Protein AF-0000000082404994 (afdb_homodimer)

Organism: Rhodococcus erythropolis (NCBI:txid1833)

InterPro domains:
  IPR000160 GGDEF domain [PF00990] (214-370)
  IPR000160 GGDEF domain [PS50887] (243-377)
  IPR000160 GGDEF domain [SM00267] (203-375)
  IPR000160 GGDEF domain [TIGR00254] (212-374)
  IPR000160 GGDEF domain [cd01949] (215-373)
  IPR029787 Nucleotide cyclase [SSF55073] (218-373)
  IPR043128 Reverse transcriptase/Diguanylate cyclase domain [G3DSA:3.30.70.270] (210-376)
  IPR050469 Diguanylate cyclase Dgc-like, bacteria [PTHR45138] (212-373)

Sequence (754 aa):
MDSMPSTVIASEGHSSWQTLHEWFNEPHDYEWIKHQRSGRAIIPIFRTLLGMMTIIFGLSAFYKLIGPDTPPTTPGKALSIFMICTCVGIAACWFTQPFPGRRGLLAFGIFADLGIAAAVLLVPDRSSGTFGCIVFAVTGTFATLFVSAKWLVAHVVWSTTITTTVFVLAYLEGDVDITTLLARGTVLFGAVTLVPIFAHLTWRTLYRDAQYSDRDPLTGLFNRRGLEGAVGDLFESTRDDSSSLAFVVVDIDKFKTVNDLHGHAEGDHVIRRTANRLSTHLGEHGIIARTGGEEYLAVIAGDPESTILLIEGINAALSDCSDAIPTTVSVGAVMMTAESKAWSGGASAILAATNVADSMMYQAKAAGGNTIRSAQIMDSMPSTVIASEGHSSWQTLHEWFNEPHDYEWIKHQRSGRAIIPIFRTLLGMMTIIFGLSAFYKLIGPDTPPTTPGKALSIFMICTCVGIAACWFTQPFPGRRGLLAFGIFADLGIAAAVLLVPDRSSGTFGCIVFAVTGTFATLFVSAKWLVAHVVWSTTITTTVFVLAYLEGDVDITTLLARGTVLFGAVTLVPIFAHLTWRTLYRDAQYSDRDPLTGLFNRRGLEGAVGDLFESTRDDSSSLAFVVVDIDKFKTVNDLHGHAEGDHVIRRTANRLSTHLGEHGIIARTGGEEYLAVIAGDPESTILLIEGINAALSDCSDAIPTTVSVGAVMMTAESKAWSGGASAILAATNVADSMMYQAKAAGGNTIRSAQI

Secondary structure (DSSP, 8-state):
---------------HHHHHHHHHHPPP-THHHHHSTHHHHHHHHHHHHHHHHHHHHHHHHHHHHTSTT--SSHHHHHHHHHHHHHHHHHHHHHHHSPPP-HHHHHHHHHHHHHHHHHHHHT-S-HHHHHHHTTHHHHHHHHHHHHS-HHHHHHHHHHHHHHHHHHHHHHHHHT-S-HHHHHHHHHHHHIIIIIHHHHHHHHHHHHHHHHHT-SB-TTT-SB-HHHHHHHHHHHHHHS-STT-EEEEEEEEETTHHHHHHHH-HHHHHHHHHHHHHHHHHHHGGGEEEEE-SSSEEEEEEEE-HHHHHHHHHTHHHHH--TTSSS---EEEEEEEEETT-GGGGGTHHHHHHHHHHHHHHHHHHHHTTSS-EEEEE-/---------------HHHHHHHHHHPPP-THHHHHSHHHHHHHHHHHHHHHHHHHHHHHHHHHHHTSTT--SSHHHHHHHHHHHHHHHHHHHHHHHSPPP-HHHHHHHHHHHHHHHHHHHHT-S-HHHHHHHTTHHHHHHHHHHHHS-HHHHHHHHHHHHHHHHHHHHHHHHHT-S-HHHHHHHHHHHHIIIIIHHHHHHHHHHHHHHHHHT-SB-TTT-SB-HHHHHHHHHHHHHHS-STT-EEEEEEEEETTHHHHHHHH-HHHHHHHHHHHHHHHHHHHGGGEEEEE-SSSEEEEEEEE-HHHHHHHHHTHHHHH--TTSSS---EEEEEEEEETT-GGGGGTHHHHHHHHHHHHHHHHHHHHTTSS-EEEEE-

Solvent-accessible surface area (backbone atoms only — not comparable to full-atom values): 38597 Å² total; per-residue (Å²): 133,82,75,74,77,77,75,71,79,69,75,74,66,77,41,75,62,54,51,50,53,48,48,49,68,41,76,57,68,65,56,56,53,68,69,34,78,53,23,67,66,46,44,62,53,49,30,50,51,53,22,50,51,31,44,35,53,22,50,26,51,48,29,31,56,78,28,93,47,28,38,88,46,68,67,50,41,51,50,51,52,50,48,32,52,49,25,53,54,51,27,51,41,40,74,73,44,76,84,68,58,73,68,50,51,50,50,49,51,52,51,51,54,52,49,50,50,51,56,31,69,45,27,72,50,39,64,59,22,57,57,49,49,53,53,44,34,49,51,28,52,50,31,42,74,72,46,30,45,60,58,33,50,50,48,34,51,51,50,49,50,53,46,51,51,43,50,51,49,19,51,74,70,63,71,46,56,68,38,55,48,50,21,52,45,42,46,47,47,40,41,40,43,50,43,33,54,52,51,34,52,50,49,52,52,49,39,50,43,30,56,58,48,41,43,30,84,83,64,64,33,23,13,52,68,29,37,60,62,48,46,54,57,52,58,66,70,46,72,40,89,70,27,23,40,33,31,36,27,40,33,52,48,67,46,68,55,47,26,70,73,64,30,62,69,53,36,49,51,52,50,35,50,46,49,52,36,46,39,72,73,44,40,92,40,41,49,56,16,42,63,46,93,59,29,33,41,31,43,35,52,37,44,59,70,61,47,49,52,53,59,72,40,43,57,66,62,57,35,47,83,84,43,96,72,62,48,44,35,13,25,3,27,23,38,35,41,58,82,23,74,48,66,75,49,52,69,60,26,51,54,51,42,47,50,50,5,45,50,27,17,51,51,14,47,72,70,72,32,63,35,76,27,76,49,76,81,136,83,75,72,79,79,75,70,80,67,75,75,64,78,41,73,61,53,50,48,54,48,48,51,68,41,78,58,68,67,56,53,52,69,72,34,79,53,24,68,67,45,43,61,53,50,30,51,51,54,21,50,51,30,45,35,53,21,50,26,52,49,29,31,56,78,28,93,46,28,38,88,46,67,68,49,41,50,51,50,52,49,48,32,54,49,25,51,54,51,27,51,40,39,74,72,44,79,84,68,56,72,68,50,50,51,51,50,51,50,51,50,54,52,48,50,50,52,58,31,69,46,28,72,49,39,64,58,20,56,56,49,49,52,53,44,34,50,52,28,52,50,32,44,74,73,45,31,46,59,58,33,49,51,48,33,52,50,50,50,51,52,45,50,51,44,50,51,49,19,50,74,72,63,70,44,56,67,40,55,48,50,20,51,44,43,45,47,46,39,41,39,43,49,43,34,54,51,50,32,52,49,49,51,51,50,41,50,42,29,56,58,47,41,43,30,85,84,64,65,33,23,14,55,67,30,38,60,62,49,46,56,56,51,56,66,70,46,73,39,88,68,27,21,40,34,31,35,28,39,33,50,46,67,46,67,56,46,27,72,74,63,29,63,69,52,37,49,50,51,50,35,50,45,50,51,36,48,40,71,74,45,41,91,40,42,48,56,17,44,64,47,93,60,30,34,41,32,42,34,54,37,44,60,69,60,46,48,50,54,59,70,41,44,57,64,62,56,36,49,84,84,42,96,73,62,49,44,35,14,26,2,28,23,38,33,42,58,84,23,74,48,66,74,49,52,70,60,26,51,54,50,42,48,50,50,5,45,49,26,18,52,51,15,46,72,71,70,33,64,35,76,27,75,49,77,80

pLDDT: mean 84.13, std 16.38, range [23.11, 98.0]

Nearest PDB structures (foldseek):
  6et7-assembly1_B  TM=7.352E-01  e=2.083E-10  Idiomarina sp. A28L
  5llw-assembly1_B  TM=6.726E-01  e=2.310E-10  Idiomarina sp. A28L
  5m3c-assembly1_A  TM=8.563E-01  e=4.490E-08  Pseudomonas aeruginosa
  6zxm-assembly3_E  TM=7.369E-01  e=7.752E-09  Leptospira biflexa serovar Patoc strain 'Patoc 1 (Paris)'
  4yme-assembly1_A  TM=8.279E-01  e=1.198E-07  Caulobacter vibrioides CB15

Radius of gyration: 31.15 Å; Cα contacts (8 Å, |Δi|>4): 1154; chains: 2; bounding box: 80×88×68 Å

Structure (mmCIF, N/CA/C/O backbone):
data_AF-0000000082404994-model_v1
#
loop_
_entity.id
_entity.type
_entity.pdbx_description
1 polymer 'GGDEF domain-containing protein'
#
loop_
_atom_site.group_PDB
_atom_site.id
_atom_site.type_symbol
_atom_site.label_atom_id
_atom_site.label_alt_id
_atom_site.label_comp_id
_atom_site.label_asym_id
_atom_site.label_entity_id
_atom_site.label_seq_id
_atom_site.pdbx_PDB_ins_code
_atom_site.Cartn_x
_atom_site.Cartn_y
_atom_site.Cartn_z
_atom_site.occupancy
_atom_site.B_iso_or_equiv
_atom_site.auth_seq_id
_atom_site.auth_comp_id
_atom_site.auth_asym_id
_atom_site.auth_atom_id
_atom_site.pdbx_PDB_model_num
ATOM 1 N N . MET A 1 1 ? 39.562 11.805 36.938 1 23.62 1 MET A N 1
ATOM 2 C CA . MET A 1 1 ? 39.625 11.742 35.469 1 23.62 1 MET A CA 1
ATOM 3 C C . MET A 1 1 ? 38.5 10.852 34.906 1 23.62 1 MET A C 1
ATOM 5 O O . MET A 1 1 ? 38.656 10.25 33.844 1 23.62 1 MET A O 1
ATOM 9 N N . ASP A 1 2 ? 37.406 10.695 35.531 1 25.44 2 ASP A N 1
ATOM 10 C CA . ASP A 1 2 ? 36.406 9.664 35.375 1 25.44 2 ASP A CA 1
ATOM 11 C C . ASP A 1 2 ? 35.531 9.945 34.156 1 25.44 2 ASP A C 1
ATOM 13 O O . ASP A 1 2 ? 34.875 10.992 34.062 1 25.44 2 ASP A O 1
ATOM 17 N N . SER A 1 3 ? 36.031 9.516 32.969 1 25.34 3 SER A N 1
ATOM 18 C CA . SER A 1 3 ? 35.438 9.617 31.625 1 25.34 3 SER A CA 1
ATOM 19 C C . SER A 1 3 ? 34.031 9.047 31.594 1 25.34 3 SER A C 1
ATOM 21 O O . SER A 1 3 ? 33.812 7.867 31.875 1 25.34 3 SER A O 1
ATOM 23 N N . MET A 1 4 ? 33.062 9.875 31.969 1 26.86 4 MET A N 1
ATOM 24 C CA . MET A 1 4 ? 31.672 9.43 31.906 1 26.86 4 MET A CA 1
ATOM 25 C C . MET A 1 4 ? 31.328 8.93 30.5 1 26.86 4 MET A C 1
ATOM 27 O O . MET A 1 4 ? 31.594 9.609 29.516 1 26.86 4 MET A O 1
ATOM 31 N N . PRO A 1 5 ? 31.188 7.605 30.281 1 26.34 5 PRO A N 1
ATOM 32 C CA . PRO A 1 5 ? 30.953 7 28.969 1 26.34 5 PRO A CA 1
ATOM 33 C C . PRO A 1 5 ? 29.734 7.578 28.266 1 26.34 5 PRO A C 1
ATOM 35 O O . PRO A 1 5 ? 28.797 8.039 28.922 1 26.34 5 PRO A O 1
ATOM 38 N N . SER A 1 6 ? 29.938 8.297 27.141 1 24.31 6 SER A N 1
ATOM 39 C CA . SER A 1 6 ? 29 8.812 26.141 1 24.31 6 SER A CA 1
ATOM 40 C C . SER A 1 6 ? 27.969 7.75 25.75 1 24.31 6 SER A C 1
ATOM 42 O O . SER A 1 6 ? 28.328 6.727 25.172 1 24.31 6 SER A O 1
ATOM 44 N N . THR A 1 7 ? 27.016 7.52 26.641 1 24.86 7 THR A N 1
ATOM 45 C CA . THR A 1 7 ? 25.969 6.59 26.219 1 24.86 7 THR A CA 1
ATOM 46 C C . THR A 1 7 ? 25.391 7.004 24.859 1 24.86 7 THR A C 1
ATOM 48 O O . THR A 1 7 ? 24.75 8.055 24.75 1 24.86 7 THR A O 1
ATOM 51 N N . VAL A 1 8 ? 26.062 6.719 23.812 1 25.73 8 VAL A N 1
ATOM 52 C CA . VAL A 1 8 ? 25.547 6.781 22.453 1 25.73 8 VAL A CA 1
ATOM 53 C C . VAL A 1 8 ? 24.109 6.293 22.422 1 25.73 8 VAL A C 1
ATOM 55 O O . VAL A 1 8 ? 23.812 5.176 22.844 1 25.73 8 VAL A O 1
ATOM 58 N N . ILE A 1 9 ? 23.156 7.121 22.594 1 26.73 9 ILE A N 1
ATOM 59 C CA . ILE A 1 9 ? 21.766 6.797 22.297 1 26.73 9 ILE A CA 1
ATOM 60 C C . ILE A 1 9 ? 21.672 6.086 20.953 1 26.73 9 ILE A C 1
ATOM 62 O O . ILE A 1 9 ? 21.891 6.703 19.906 1 26.73 9 ILE A O 1
ATOM 66 N N . ALA A 1 10 ? 22.094 4.84 20.859 1 27.14 10 ALA A N 1
ATOM 67 C CA . ALA A 1 10 ? 21.891 3.93 19.734 1 27.14 10 ALA A CA 1
ATOM 68 C C . ALA A 1 10 ? 20.484 4.062 19.172 1 27.14 10 ALA A C 1
ATOM 70 O O . ALA A 1 10 ? 19.5 3.947 19.906 1 27.14 10 ALA A O 1
ATOM 71 N N . SER A 1 11 ? 20.234 4.906 18.266 1 31.52 11 SER A N 1
ATOM 72 C CA . SER A 1 11 ? 19.062 4.895 17.391 1 31.52 11 SER A CA 1
ATOM 73 C C . SER A 1 11 ? 18.531 3.479 17.188 1 31.52 11 SER A C 1
ATOM 75 O O . SER A 1 11 ? 19.25 2.596 16.734 1 31.52 11 SER A O 1
ATOM 77 N N . GLU A 1 12 ? 17.875 2.932 18.094 1 34.25 12 GLU A N 1
ATOM 78 C CA . GLU A 1 12 ? 17.312 1.582 18.078 1 34.25 12 GLU A CA 1
ATOM 79 C C . GLU A 1 12 ? 16.797 1.21 16.703 1 34.25 12 GLU A C 1
ATOM 81 O O . GLU A 1 12 ? 15.844 1.817 16.203 1 34.25 12 GLU A O 1
ATOM 86 N N . GLY A 1 13 ? 17.594 0.995 15.734 1 38.06 13 GLY A N 1
ATOM 87 C CA . GLY A 1 13 ? 17.328 0.276 14.492 1 38.06 13 GLY A CA 1
ATOM 88 C C . GLY A 1 13 ? 16.172 -0.695 14.594 1 38.06 13 GLY A C 1
ATOM 89 O O . GLY A 1 13 ? 16.172 -1.587 15.445 1 38.06 13 GLY A O 1
ATOM 90 N N . HIS A 1 14 ? 15.031 -0.234 14.492 1 45.53 14 HIS A N 1
ATOM 91 C CA . HIS A 1 14 ? 13.883 -1.133 14.438 1 45.53 14 HIS A CA 1
ATOM 92 C C . HIS A 1 14 ? 14.242 -2.451 13.766 1 45.53 14 HIS A C 1
ATOM 94 O O . HIS A 1 14 ? 14.602 -2.471 12.586 1 45.53 14 HIS A O 1
ATOM 100 N N . SER A 1 15 ? 14.758 -3.277 14.484 1 51.72 15 SER A N 1
ATOM 101 C CA . SER A 1 15 ? 15.219 -4.609 14.109 1 51.72 15 SER A CA 1
ATOM 102 C C . SER A 1 15 ? 14.188 -5.328 13.242 1 51.72 15 SER A C 1
ATOM 104 O O . SER A 1 15 ? 12.992 -5.023 13.305 1 51.72 15 SER A O 1
ATOM 106 N N . SER A 1 16 ? 14.703 -5.965 12.219 1 58.56 16 SER A N 1
ATOM 107 C CA . SER A 1 16 ? 13.906 -6.855 11.383 1 58.56 16 SER A CA 1
ATOM 108 C C . SER A 1 16 ? 12.898 -7.641 12.211 1 58.56 16 SER A C 1
ATOM 110 O O . SER A 1 16 ? 11.75 -7.82 11.797 1 58.56 16 SER A O 1
ATOM 112 N N . TRP A 1 17 ? 13.328 -7.949 13.43 1 58.56 17 TRP A N 1
ATOM 113 C CA . TRP A 1 17 ? 12.453 -8.727 14.289 1 58.56 17 TRP A CA 1
ATOM 114 C C . TRP A 1 17 ? 11.297 -7.875 14.797 1 58.56 17 TRP A C 1
ATOM 116 O O . TRP A 1 17 ? 10.164 -8.352 14.906 1 58.56 17 TRP A O 1
ATOM 126 N N . GLN A 1 18 ? 11.57 -6.742 15.094 1 60.62 18 GLN A N 1
ATOM 127 C CA . GLN A 1 18 ? 10.516 -5.859 15.57 1 60.62 18 GLN A CA 1
ATOM 128 C C . GLN A 1 18 ? 9.484 -5.598 14.477 1 60.62 18 GLN A C 1
ATOM 130 O O . GLN A 1 18 ? 8.281 -5.586 14.742 1 60.62 18 GLN A O 1
ATOM 135 N N . THR A 1 19 ? 10 -5.547 13.398 1 64.31 19 THR A N 1
ATOM 136 C CA . THR A 1 19 ? 9.102 -5.332 12.266 1 64.31 19 THR A CA 1
ATOM 137 C C . THR A 1 19 ? 8.203 -6.547 12.055 1 64.31 19 THR A C 1
ATOM 139 O O . THR A 1 19 ? 7.004 -6.402 11.805 1 64.31 19 THR A O 1
ATOM 142 N N . LEU A 1 20 ? 8.805 -7.695 12.242 1 68.12 20 LEU A N 1
ATOM 143 C CA . LEU A 1 20 ? 8.039 -8.922 12.062 1 68.12 20 LEU A CA 1
ATOM 144 C C . LEU A 1 20 ? 7.004 -9.086 13.164 1 68.12 20 LEU A C 1
ATOM 146 O O . LEU A 1 20 ? 5.879 -9.523 12.906 1 68.12 20 LEU A O 1
ATOM 150 N N . HIS A 1 21 ? 7.43 -8.82 14.305 1 67.5 21 HIS A N 1
ATOM 151 C CA . HIS A 1 21 ? 6.512 -8.922 15.438 1 67.5 21 HIS A CA 1
ATOM 152 C C . HIS A 1 21 ? 5.355 -7.938 15.297 1 67.5 21 HIS A C 1
ATOM 154 O O . HIS A 1 21 ? 4.203 -8.281 15.562 1 67.5 21 HIS A O 1
ATOM 160 N N . GLU A 1 22 ? 5.699 -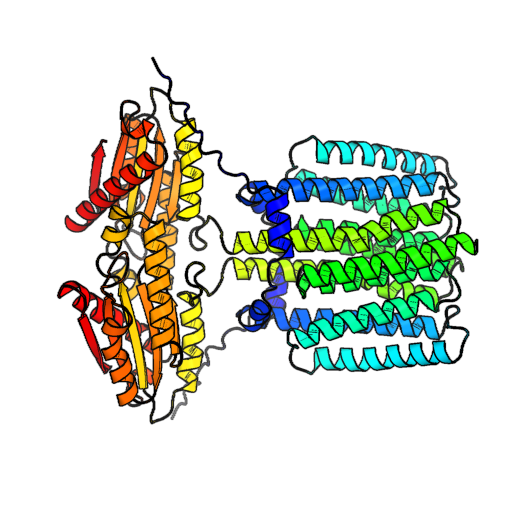6.789 14.891 1 67.88 22 GLU A N 1
ATOM 161 C CA . GLU A 1 22 ? 4.668 -5.773 14.688 1 67.88 22 GLU A CA 1
ATOM 162 C C . GLU A 1 22 ? 3.725 -6.172 13.555 1 67.88 22 GLU A C 1
ATOM 164 O O . GLU A 1 22 ? 2.51 -5.992 13.664 1 67.88 22 GLU A O 1
ATOM 169 N N . TRP A 1 23 ? 4.398 -6.668 12.594 1 67.31 23 TRP A N 1
ATOM 170 C CA . TRP A 1 23 ? 3.602 -7.125 11.461 1 67.31 23 TRP A CA 1
ATOM 171 C C . TRP A 1 23 ? 2.627 -8.219 11.883 1 67.31 23 TRP A C 1
ATOM 173 O O . TRP A 1 23 ? 1.444 -8.172 11.539 1 67.31 23 TRP A O 1
ATOM 183 N N . PHE A 1 24 ? 3.066 -9.125 12.641 1 67.19 24 PHE A N 1
ATOM 184 C CA . PHE A 1 24 ? 2.262 -10.281 13.023 1 67.19 24 PHE A CA 1
ATOM 185 C C . PHE A 1 24 ? 1.124 -9.867 13.945 1 67.19 24 PHE A C 1
ATOM 187 O O . PHE A 1 24 ? 0.035 -10.438 13.898 1 67.19 24 PHE A O 1
ATOM 194 N N . ASN A 1 25 ? 1.278 -8.82 14.711 1 63.56 25 ASN A N 1
ATOM 195 C CA . ASN A 1 25 ? 0.3 -8.469 15.734 1 63.56 25 ASN A CA 1
ATOM 196 C C . ASN A 1 25 ? -0.576 -7.297 15.297 1 63.56 25 ASN A C 1
ATOM 198 O O . ASN A 1 25 ? -1.503 -6.914 16.016 1 63.56 25 ASN A O 1
ATOM 202 N N . GLU A 1 26 ? -0.308 -6.789 14.164 1 60.09 26 GLU A N 1
ATOM 203 C CA . GLU A 1 26 ? -1.085 -5.637 13.711 1 60.09 26 GLU A CA 1
ATOM 204 C C . GLU A 1 26 ? -2.473 -6.059 13.242 1 60.09 26 GLU A C 1
ATOM 206 O O . GLU A 1 26 ? -2.607 -6.984 12.438 1 60.09 26 GLU A O 1
ATOM 211 N N . PRO A 1 27 ? -3.492 -5.449 13.914 1 51.56 27 PRO A N 1
ATOM 212 C CA . PRO A 1 27 ? -4.84 -5.742 13.422 1 51.56 27 PRO A CA 1
ATOM 213 C C . PRO A 1 27 ? -5.062 -5.25 11.992 1 51.56 27 PRO A C 1
ATOM 215 O O . PRO A 1 27 ? -4.453 -4.262 11.57 1 51.56 27 PRO A O 1
ATOM 218 N N . HIS A 1 28 ? -5.605 -6.031 11.195 1 53.44 28 HIS A N 1
ATOM 219 C CA . HIS A 1 28 ? -5.949 -5.598 9.844 1 53.44 28 HIS A CA 1
ATOM 220 C C . HIS A 1 28 ? -7.023 -4.516 9.867 1 53.44 28 HIS A C 1
ATOM 222 O O . HIS A 1 28 ? -8.039 -4.664 10.547 1 53.44 28 HIS A O 1
ATOM 228 N N . ASP A 1 29 ? -6.691 -3.398 9.383 1 52.25 29 ASP A N 1
ATOM 229 C CA . ASP A 1 29 ? -7.676 -2.32 9.328 1 52.25 29 ASP A CA 1
ATOM 230 C C . ASP A 1 29 ? -8.688 -2.559 8.211 1 52.25 29 ASP A C 1
ATOM 232 O O . ASP A 1 29 ? -8.492 -2.1 7.086 1 52.25 29 ASP A O 1
ATOM 236 N N . TYR A 1 30 ? -9.711 -3.377 8.586 1 49.34 30 TYR A N 1
ATOM 237 C CA . TYR A 1 30 ? -10.781 -3.664 7.633 1 49.34 30 TYR A CA 1
ATOM 238 C C . TYR A 1 30 ? -11.57 -2.402 7.305 1 49.34 30 TYR A C 1
ATOM 240 O O . TYR A 1 30 ? -12.219 -2.326 6.258 1 49.34 30 TYR A O 1
ATOM 248 N N . GLU A 1 31 ? -11.523 -1.515 8.297 1 51.66 31 GLU A N 1
ATOM 249 C CA . GLU A 1 31 ? -12.312 -0.297 8.141 1 51.66 31 GLU A CA 1
ATOM 250 C C . GLU A 1 31 ? -11.75 0.589 7.035 1 51.66 31 GLU A C 1
ATOM 252 O O . GLU A 1 31 ? -12.469 1.399 6.449 1 51.66 31 GLU A O 1
ATOM 257 N N . TRP A 1 32 ? -10.57 0.349 6.879 1 54.62 32 TRP A N 1
ATOM 258 C CA . TRP A 1 32 ? -9.977 1.149 5.812 1 54.62 32 TRP A CA 1
ATOM 259 C C . TRP A 1 32 ? -10.68 0.887 4.484 1 54.62 32 TRP A C 1
ATOM 261 O O . TRP A 1 32 ? -10.844 1.8 3.67 1 54.62 32 TRP A O 1
ATOM 271 N N . ILE A 1 33 ? -11.133 -0.254 4.336 1 53.25 33 ILE A N 1
ATOM 272 C CA . ILE A 1 33 ? -11.828 -0.608 3.102 1 53.25 33 ILE A CA 1
ATOM 273 C C . ILE A 1 33 ? -13.156 0.133 3.027 1 53.25 33 ILE A C 1
ATOM 275 O O . ILE A 1 33 ? -13.555 0.607 1.959 1 53.25 33 ILE A O 1
ATOM 279 N N . LYS A 1 34 ? -13.734 0.232 4.203 1 48.5 34 LYS A N 1
ATOM 280 C CA . LYS A 1 34 ? -15.086 0.784 4.23 1 48.5 34 LYS A CA 1
ATOM 281 C C . LYS A 1 34 ? -15.062 2.309 4.211 1 48.5 34 LYS A C 1
ATOM 283 O O . LYS A 1 34 ? -15.953 2.945 3.645 1 48.5 34 LYS A O 1
ATOM 288 N N . HIS A 1 35 ? -14.273 2.875 4.973 1 46.06 35 HIS A N 1
ATOM 289 C CA . HIS A 1 35 ? -14.422 4.293 5.273 1 46.06 35 HIS A CA 1
ATOM 290 C C . HIS A 1 35 ? -13.68 5.152 4.262 1 46.06 35 HIS A C 1
ATOM 292 O O . HIS A 1 35 ? -13.891 6.367 4.195 1 46.06 35 HIS A O 1
ATOM 298 N N . GLN A 1 36 ? -12.773 4.559 3.586 1 48.78 36 GLN A N 1
ATOM 299 C CA . GLN A 1 36 ? -12 5.508 2.799 1 48.78 36 GLN A CA 1
ATOM 300 C C . GLN A 1 36 ? -12.711 5.855 1.494 1 48.78 36 GLN A C 1
ATOM 302 O O . GLN A 1 36 ? -13.461 5.043 0.955 1 48.78 36 GLN A O 1
ATOM 307 N N . ARG A 1 37 ? -12.797 7.121 1.169 1 45.62 37 ARG A N 1
ATOM 308 C CA . ARG A 1 37 ? -13.289 7.582 -0.125 1 45.62 37 ARG A CA 1
ATOM 309 C C . ARG A 1 37 ? -12.938 6.594 -1.229 1 45.62 37 ARG A C 1
ATOM 311 O O . ARG A 1 37 ? -13.711 6.402 -2.168 1 45.62 37 ARG A O 1
ATOM 318 N N . SER A 1 38 ? -11.828 5.969 -1.03 1 49.34 38 SER A N 1
ATOM 319 C CA . SER A 1 38 ? -11.297 4.961 -1.944 1 49.34 38 SER A CA 1
ATOM 320 C C . SER A 1 38 ? -12.133 3.686 -1.904 1 49.34 38 SER A C 1
ATOM 322 O O . SER A 1 38 ? -12.023 2.84 -2.793 1 49.34 38 SER A O 1
ATOM 324 N N . GLY A 1 39 ? -12.812 3.666 -0.792 1 54.19 39 GLY A N 1
ATOM 325 C CA . GLY A 1 39 ? -13.734 2.545 -0.779 1 54.19 39 GLY A CA 1
ATOM 326 C C . GLY A 1 39 ? -14.664 2.52 -1.982 1 54.19 39 GLY A C 1
ATOM 327 O O . GLY A 1 39 ? -14.945 1.452 -2.531 1 54.19 39 GLY A O 1
ATOM 328 N N . ARG A 1 40 ? -14.883 3.801 -2.393 1 58.34 40 ARG A N 1
ATOM 329 C CA . ARG A 1 40 ? -15.781 3.873 -3.539 1 58.34 40 ARG A CA 1
ATOM 330 C C . ARG A 1 40 ? -15.086 3.41 -4.812 1 58.34 40 ARG A C 1
ATOM 332 O O . ARG A 1 40 ? -15.719 2.799 -5.684 1 58.34 40 ARG A O 1
ATOM 339 N N . ALA A 1 41 ? -13.797 3.785 -4.852 1 62.88 41 ALA A N 1
ATOM 340 C CA . ALA A 1 41 ? -13.133 3.439 -6.102 1 62.88 41 ALA A CA 1
ATOM 341 C C . ALA A 1 41 ? -12.578 2.016 -6.055 1 62.88 41 ALA A C 1
ATOM 343 O O . ALA A 1 41 ? -12.477 1.35 -7.09 1 62.88 41 ALA A O 1
ATOM 344 N N . ILE A 1 42 ? -12.352 1.585 -4.852 1 72.69 42 ILE A N 1
ATOM 345 C CA . ILE A 1 42 ? -11.602 0.335 -4.758 1 72.69 42 ILE A CA 1
ATOM 346 C C . ILE A 1 42 ? -12.578 -0.836 -4.617 1 72.69 42 ILE A C 1
ATOM 348 O O . ILE A 1 42 ? -12.242 -1.971 -4.969 1 72.69 42 ILE A O 1
ATOM 352 N N . ILE A 1 43 ? -13.789 -0.573 -4.188 1 77.94 43 ILE A N 1
ATOM 353 C CA . ILE A 1 43 ? -14.727 -1.646 -3.871 1 77.94 43 ILE A CA 1
ATOM 354 C C . ILE A 1 43 ? -15.125 -2.377 -5.152 1 77.94 43 ILE A C 1
ATOM 356 O O . ILE A 1 43 ? -15.117 -3.609 -5.195 1 77.94 43 ILE A O 1
ATOM 360 N N . PRO A 1 44 ? -15.422 -1.604 -6.199 1 79.38 44 PRO A N 1
ATOM 361 C CA . PRO A 1 44 ? -15.734 -2.33 -7.434 1 79.38 44 PRO A CA 1
ATOM 362 C C . PRO A 1 44 ? -14.562 -3.182 -7.93 1 79.38 44 PRO A C 1
ATOM 364 O O . PRO A 1 44 ? -14.773 -4.254 -8.5 1 79.38 44 PRO A O 1
ATOM 367 N N . ILE A 1 45 ? -13.406 -2.748 -7.746 1 79.31 45 ILE A N 1
ATOM 368 C CA . ILE A 1 45 ? -12.219 -3.5 -8.148 1 79.31 45 ILE A CA 1
ATOM 369 C C . ILE A 1 45 ? -12.125 -4.785 -7.328 1 79.31 45 ILE A C 1
ATOM 371 O O . ILE A 1 45 ? -11.906 -5.867 -7.879 1 79.31 45 ILE A O 1
ATOM 375 N N . PHE A 1 46 ? -12.391 -4.617 -6.047 1 84.69 46 PHE A N 1
ATOM 376 C CA . PHE A 1 46 ? -12.328 -5.777 -5.164 1 84.69 46 PHE A CA 1
ATOM 377 C C . PHE A 1 46 ? -13.438 -6.773 -5.5 1 84.69 46 PHE A C 1
ATOM 379 O O . PHE A 1 46 ? -13.195 -7.98 -5.539 1 84.69 46 PHE A O 1
ATOM 386 N N . ARG A 1 47 ? -14.555 -6.262 -5.785 1 88.19 47 ARG A N 1
ATOM 387 C CA . ARG A 1 47 ? -15.672 -7.125 -6.133 1 88.19 47 ARG A CA 1
ATOM 388 C C . ARG A 1 47 ? -15.398 -7.895 -7.418 1 88.19 47 ARG A C 1
ATOM 390 O O . ARG A 1 47 ? -15.68 -9.094 -7.508 1 88.19 47 ARG A O 1
ATOM 397 N N . THR A 1 48 ? -14.891 -7.234 -8.359 1 87.44 48 THR A N 1
ATOM 398 C CA . THR A 1 48 ? -14.555 -7.875 -9.633 1 87.44 48 THR A CA 1
ATOM 399 C C . THR A 1 48 ? -13.453 -8.906 -9.438 1 87.44 48 THR A C 1
ATOM 401 O O . THR A 1 48 ? -13.531 -10.016 -9.977 1 87.44 48 THR A O 1
ATOM 404 N N . LEU A 1 49 ? -12.453 -8.562 -8.711 1 87.5 49 LEU A N 1
ATOM 405 C CA . LEU A 1 49 ? -11.352 -9.484 -8.445 1 87.5 49 LEU A CA 1
ATOM 406 C C . LEU A 1 49 ? -11.852 -10.75 -7.762 1 87.5 49 LEU A C 1
ATOM 408 O O . LEU A 1 49 ? -11.57 -11.859 -8.219 1 87.5 49 LEU A O 1
ATOM 412 N N . LEU A 1 50 ? -12.609 -10.562 -6.715 1 92.12 50 LEU A N 1
ATOM 413 C CA . LEU A 1 50 ? -13.078 -11.703 -5.934 1 92.12 50 LEU A CA 1
ATOM 414 C C . LEU A 1 50 ? -14.102 -12.516 -6.727 1 92.12 50 LEU A C 1
ATOM 416 O O . LEU A 1 50 ? -14.125 -13.742 -6.629 1 92.12 50 LEU A O 1
ATOM 420 N N . GLY A 1 51 ? -14.898 -11.812 -7.477 1 94 51 GLY A N 1
ATOM 421 C CA . GLY A 1 51 ? -15.812 -12.508 -8.359 1 94 51 GLY A CA 1
ATOM 422 C C . GLY A 1 51 ? -15.109 -13.352 -9.406 1 94 51 GLY A C 1
ATOM 423 O O . GLY A 1 51 ? -15.445 -14.516 -9.602 1 94 51 GLY A O 1
ATOM 424 N N . MET A 1 52 ? -14.125 -12.812 -10.023 1 92.31 52 MET A N 1
ATOM 425 C CA . MET A 1 52 ? -13.359 -13.531 -11.039 1 92.31 52 MET A CA 1
ATOM 426 C C . MET A 1 52 ? -12.609 -14.703 -10.43 1 92.31 52 MET A C 1
ATOM 428 O O . MET A 1 52 ? -12.523 -15.773 -11.031 1 92.31 52 MET A O 1
ATOM 432 N N . MET A 1 53 ? -12.039 -14.5 -9.305 1 93.62 53 MET A N 1
ATOM 433 C CA . MET A 1 53 ? -11.344 -15.586 -8.609 1 93.62 53 MET A CA 1
ATOM 434 C C . MET A 1 53 ? -12.297 -16.75 -8.336 1 93.62 53 MET A C 1
ATOM 436 O O . MET A 1 53 ? -11.938 -17.906 -8.539 1 93.62 53 MET A O 1
ATOM 440 N N . THR A 1 54 ? -13.477 -16.406 -7.875 1 95.94 54 THR A N 1
ATOM 441 C CA . THR A 1 54 ? -14.461 -17.438 -7.57 1 95.94 54 THR A CA 1
ATOM 442 C C . THR A 1 54 ? -14.883 -18.172 -8.836 1 95.94 54 THR A C 1
ATOM 444 O O . THR A 1 54 ? -15.062 -19.391 -8.812 1 95.94 54 THR A O 1
ATOM 447 N N . ILE A 1 55 ? -14.977 -17.453 -9.875 1 95.19 55 ILE A N 1
ATOM 448 C CA . ILE A 1 55 ? -15.32 -18.062 -11.156 1 95.19 55 ILE A CA 1
ATOM 449 C C . ILE A 1 55 ? -14.195 -19 -11.602 1 95.19 55 ILE A C 1
ATOM 451 O O . ILE A 1 55 ? -14.461 -20.094 -12.109 1 95.19 55 ILE A O 1
ATOM 455 N N . ILE A 1 56 ? -13.016 -18.578 -11.414 1 93.94 56 ILE A N 1
ATOM 456 C CA . ILE A 1 56 ? -11.852 -19.406 -11.75 1 93.94 56 ILE A CA 1
ATOM 457 C C . ILE A 1 56 ? -11.891 -20.703 -10.953 1 93.94 56 ILE A C 1
ATOM 459 O O . ILE A 1 56 ? -11.68 -21.781 -11.516 1 93.94 56 ILE A O 1
ATOM 463 N N . PHE A 1 57 ? -12.258 -20.641 -9.68 1 95.06 57 PHE A N 1
ATOM 464 C CA . PHE A 1 57 ? -12.367 -21.828 -8.852 1 95.06 57 PHE A CA 1
ATOM 465 C C . PHE A 1 57 ? -13.438 -22.766 -9.391 1 95.06 57 PHE A C 1
ATOM 467 O O . PHE A 1 57 ? -13.195 -23.953 -9.562 1 95.06 57 PHE A O 1
ATOM 474 N N . GLY A 1 58 ? -14.57 -22.188 -9.695 1 96.06 58 GLY A N 1
ATOM 475 C CA . GLY A 1 58 ? -15.688 -22.984 -10.18 1 96.06 58 GLY A CA 1
ATOM 476 C C . GLY A 1 58 ? -15.43 -23.625 -11.531 1 96.06 58 GLY A C 1
ATOM 477 O O . GLY A 1 58 ? -15.734 -24.797 -11.742 1 96.06 58 GLY A O 1
ATOM 478 N N . LEU A 1 59 ? -14.859 -22.875 -12.414 1 95.62 59 LEU A N 1
ATOM 479 C CA . LEU A 1 59 ? -14.586 -23.375 -13.758 1 95.62 59 LEU A CA 1
ATOM 480 C C . LEU A 1 59 ? -13.523 -24.469 -13.727 1 95.62 59 LEU A C 1
ATOM 482 O O . LEU A 1 59 ? -13.633 -25.469 -14.445 1 95.62 59 LEU A O 1
ATOM 486 N N . SER A 1 60 ? -12.5 -24.234 -12.953 1 95 60 SER A N 1
ATOM 487 C CA . SER A 1 60 ? -11.477 -25.266 -12.828 1 95 60 SER A CA 1
ATOM 488 C C . SER A 1 60 ? -12.055 -26.562 -12.281 1 95 60 SER A C 1
ATOM 490 O O . SER A 1 60 ? -11.742 -27.641 -12.781 1 95 60 SER A O 1
ATOM 492 N N . ALA A 1 61 ? -12.898 -26.453 -11.281 1 95.12 61 ALA A N 1
ATOM 493 C CA . ALA A 1 61 ? -13.555 -27.625 -10.719 1 95.12 61 ALA A CA 1
ATOM 494 C C . ALA A 1 61 ? -14.469 -28.297 -11.734 1 95.12 61 ALA A C 1
ATOM 496 O O . ALA A 1 61 ? -14.562 -29.516 -11.789 1 95.12 61 ALA A O 1
ATOM 497 N N . PHE A 1 62 ? -15.109 -27.5 -12.523 1 96.56 62 PHE A N 1
ATOM 498 C CA . PHE A 1 62 ? -16.016 -28.016 -13.547 1 96.56 62 PHE A CA 1
ATOM 499 C C . PHE A 1 62 ? -15.258 -28.828 -14.586 1 96.56 62 PHE A C 1
ATOM 501 O O . PHE A 1 62 ? -15.648 -29.953 -14.922 1 96.56 62 PHE A O 1
ATOM 508 N N . TYR A 1 63 ? -14.227 -28.328 -15.109 1 96.12 63 TYR A N 1
ATOM 509 C CA . TYR A 1 63 ? -13.438 -29.031 -16.109 1 96.12 63 TYR A CA 1
ATOM 510 C C . TYR A 1 63 ? -12.844 -30.312 -15.539 1 96.12 63 TYR A C 1
ATOM 512 O O . TYR A 1 63 ? -12.703 -31.312 -16.25 1 96.12 63 TYR A O 1
ATOM 520 N N . LYS A 1 64 ? -12.477 -30.25 -14.289 1 94 64 LYS A N 1
ATOM 521 C CA . LYS A 1 64 ? -11.969 -31.453 -13.633 1 94 64 LYS A CA 1
ATOM 522 C C . LYS A 1 64 ? -13.047 -32.531 -13.547 1 94 64 LYS A C 1
ATOM 524 O O . LYS A 1 64 ? -12.773 -33.719 -13.758 1 94 64 LYS A O 1
ATOM 529 N N . LEU A 1 65 ? -14.195 -32.125 -13.297 1 95.06 65 LEU A N 1
ATOM 530 C CA . LEU A 1 65 ? -15.305 -33.062 -13.094 1 95.06 65 LEU A CA 1
ATOM 531 C C . LEU A 1 65 ? -15.641 -33.781 -14.391 1 95.06 65 LEU A C 1
ATOM 533 O O . LEU A 1 65 ? -16.016 -34.969 -14.375 1 95.06 65 LEU A O 1
ATOM 537 N N . ILE A 1 66 ? -15.484 -33.188 -15.5 1 95.81 66 ILE A N 1
ATOM 538 C CA . ILE A 1 66 ? -15.922 -33.781 -16.766 1 95.81 66 ILE A CA 1
ATOM 539 C C . ILE A 1 66 ? -14.727 -34.406 -17.469 1 95.81 66 ILE A C 1
ATOM 541 O O . ILE A 1 66 ? -14.852 -34.906 -18.594 1 95.81 66 ILE A O 1
ATOM 545 N N . GLY A 1 67 ? -13.617 -34.375 -16.844 1 94.25 67 GLY A N 1
ATOM 546 C CA . GLY A 1 67 ? -12.398 -34.875 -17.453 1 94.25 67 GLY A CA 1
ATOM 547 C C . GLY A 1 67 ? -11.875 -36.125 -16.766 1 94.25 67 GLY A C 1
ATOM 548 O O . GLY A 1 67 ? -12.578 -36.75 -15.961 1 94.25 67 GLY A O 1
ATOM 549 N N . PRO A 1 68 ? -10.625 -36.5 -17.125 1 93.19 68 PRO A N 1
ATOM 550 C CA . PRO A 1 68 ? -10.023 -37.719 -16.578 1 93.19 68 PRO A CA 1
ATOM 551 C C . PRO A 1 68 ? -9.719 -37.625 -15.086 1 93.19 68 PRO A C 1
ATOM 553 O O . PRO A 1 68 ? -9.5 -38.625 -14.422 1 93.19 68 PRO A O 1
ATOM 556 N N . ASP A 1 69 ? -9.711 -36.438 -14.57 1 92.31 69 ASP A N 1
ATOM 557 C CA . ASP A 1 69 ? -9.359 -36.219 -13.172 1 92.31 69 ASP A CA 1
ATOM 558 C C . ASP A 1 69 ? -10.602 -36.25 -12.281 1 92.31 69 ASP A C 1
ATOM 560 O O . ASP A 1 69 ? -10.547 -35.844 -11.117 1 92.31 69 ASP A O 1
ATOM 564 N N . THR A 1 70 ? -11.688 -36.688 -12.812 1 94.75 70 THR A N 1
ATOM 565 C CA . THR A 1 70 ? -12.914 -36.812 -12.031 1 94.75 70 THR A CA 1
ATOM 566 C C . THR A 1 70 ? -12.711 -37.75 -10.852 1 94.75 70 THR A C 1
ATOM 568 O O . THR A 1 70 ? -12.055 -38.781 -10.992 1 94.75 70 THR A O 1
ATOM 571 N N . PRO A 1 71 ? -13.195 -37.281 -9.688 1 93.5 71 PRO A N 1
ATOM 572 C CA . PRO A 1 71 ? -13.094 -38.188 -8.555 1 93.5 71 PRO A CA 1
ATOM 573 C C . PRO A 1 71 ? -13.773 -39.531 -8.82 1 93.5 71 PRO A C 1
ATOM 575 O O . PRO A 1 71 ? -14.891 -39.594 -9.352 1 93.5 71 PRO A O 1
ATOM 578 N N . PRO A 1 72 ? -13.109 -40.594 -8.383 1 92.12 72 PRO A N 1
ATOM 579 C CA . PRO A 1 72 ? -13.633 -41.906 -8.719 1 92.12 72 PRO A CA 1
ATOM 580 C C . PRO A 1 72 ? -14.82 -42.312 -7.844 1 92.12 72 PRO A C 1
ATOM 582 O O . PRO A 1 72 ? -15.633 -43.156 -8.242 1 92.12 72 PRO A O 1
ATOM 585 N N . THR A 1 73 ? -15 -41.781 -6.691 1 94.19 73 THR A N 1
ATOM 586 C CA . THR A 1 73 ? -16.047 -42.188 -5.762 1 94.19 73 THR A CA 1
ATOM 587 C C . THR A 1 73 ? -17.266 -41.25 -5.887 1 94.19 73 THR A C 1
ATOM 589 O O . THR A 1 73 ? -17.141 -40.094 -6.281 1 94.19 73 THR A O 1
ATOM 592 N N . THR A 1 74 ? -18.375 -41.75 -5.566 1 94.56 74 THR A N 1
ATOM 593 C CA . THR A 1 74 ? -19.625 -41 -5.629 1 94.56 74 THR A CA 1
ATOM 594 C C . THR A 1 74 ? -19.594 -39.812 -4.656 1 94.56 74 THR A C 1
ATOM 596 O O . THR A 1 74 ? -19.984 -38.688 -5.012 1 94.56 74 THR A O 1
ATOM 599 N N . PRO A 1 75 ? -19.141 -40.031 -3.461 1 94.06 75 PRO A N 1
ATOM 600 C CA . PRO A 1 75 ? -19.047 -38.875 -2.564 1 94.06 75 PRO A CA 1
ATOM 601 C C . PRO A 1 75 ? -18.109 -37.781 -3.092 1 94.06 75 PRO A C 1
ATOM 603 O O . PRO A 1 75 ? -18.375 -36.594 -2.902 1 94.06 75 PRO A O 1
ATOM 606 N N . GLY A 1 76 ? -17.094 -38.219 -3.705 1 94.94 76 GLY A N 1
ATOM 607 C CA . GLY A 1 76 ? -16.172 -37.281 -4.297 1 94.94 76 GLY A CA 1
ATOM 608 C C . GLY A 1 76 ? -16.812 -36.438 -5.398 1 94.94 76 GLY A C 1
ATOM 609 O O . GLY A 1 76 ? -16.609 -35.219 -5.473 1 94.94 76 GLY A O 1
ATOM 610 N N . LYS A 1 77 ? -17.547 -37.062 -6.223 1 96.19 77 LYS A N 1
ATOM 611 C CA . LYS A 1 77 ? -18.25 -36.375 -7.293 1 96.19 77 LYS A CA 1
ATOM 612 C C . LYS A 1 77 ? -19.297 -35.438 -6.727 1 96.19 77 LYS A C 1
ATOM 614 O O . LYS A 1 77 ? -19.453 -34.312 -7.215 1 96.19 77 LYS A O 1
ATOM 619 N N . ALA A 1 78 ? -19.938 -35.938 -5.738 1 96.38 78 ALA A N 1
ATOM 620 C CA . ALA A 1 78 ? -20.969 -35.125 -5.105 1 96.38 78 ALA A CA 1
ATOM 621 C C . ALA A 1 78 ? -20.359 -33.844 -4.488 1 96.38 78 ALA A C 1
ATOM 623 O O . ALA A 1 78 ? -20.922 -32.781 -4.582 1 96.38 78 ALA A O 1
ATOM 624 N N . LEU A 1 79 ? -19.281 -34.031 -3.869 1 95.62 79 LEU A N 1
ATOM 625 C CA . LEU A 1 79 ? -18.594 -32.906 -3.26 1 95.62 79 LEU A CA 1
ATOM 626 C C . LEU A 1 79 ? -18.141 -31.906 -4.32 1 95.62 79 LEU A C 1
ATOM 628 O O . LEU A 1 79 ? -18.219 -30.703 -4.105 1 95.62 79 LEU A O 1
ATOM 632 N N . SER A 1 80 ? -17.672 -32.375 -5.41 1 95.88 80 SER A N 1
ATOM 633 C CA . SER A 1 80 ? -17.25 -31.5 -6.504 1 95.88 80 SER A CA 1
ATOM 634 C C . SER A 1 80 ? -18.438 -30.703 -7.051 1 95.88 80 SER A C 1
ATOM 636 O O . SER A 1 80 ? -18.297 -29.5 -7.309 1 95.88 80 SER A O 1
ATOM 638 N N . ILE A 1 81 ? -19.516 -31.359 -7.215 1 96.69 81 ILE A N 1
ATOM 639 C CA . ILE A 1 81 ? -20.719 -30.688 -7.707 1 96.69 81 ILE A CA 1
ATOM 640 C C . ILE A 1 81 ? -21.156 -29.625 -6.707 1 96.69 81 ILE A C 1
ATOM 642 O O . ILE A 1 81 ? -21.5 -28.5 -7.094 1 96.69 81 ILE A O 1
ATOM 646 N N . PHE A 1 82 ? -21.078 -29.969 -5.512 1 96.5 82 PHE A N 1
ATOM 647 C CA . PHE A 1 82 ? -21.422 -29.031 -4.453 1 96.5 82 PHE A CA 1
ATOM 648 C C . PHE A 1 82 ? -20.531 -27.797 -4.52 1 96.5 82 PHE A C 1
ATOM 650 O O . PHE A 1 82 ? -21.016 -26.672 -4.406 1 96.5 82 PHE A O 1
ATOM 657 N N . MET A 1 83 ? -19.281 -28 -4.688 1 95.56 83 MET A N 1
ATOM 658 C CA . MET A 1 83 ? -18.328 -26.906 -4.738 1 95.56 83 MET A CA 1
ATOM 659 C C . MET A 1 83 ? -18.578 -26.016 -5.945 1 95.56 83 MET A C 1
ATOM 661 O O . MET A 1 83 ? -18.5 -24.781 -5.844 1 95.56 83 MET A O 1
ATOM 665 N N . ILE A 1 84 ? -18.891 -26.562 -7.082 1 97 84 ILE A N 1
ATOM 666 C CA . ILE A 1 84 ? -19.156 -25.812 -8.297 1 97 84 ILE A CA 1
ATOM 667 C C . ILE A 1 84 ? -20.391 -24.938 -8.102 1 97 84 ILE A C 1
ATOM 669 O O . ILE A 1 84 ? -20.375 -23.734 -8.398 1 97 84 ILE A O 1
ATOM 673 N N . CYS A 1 85 ? -21.422 -25.531 -7.512 1 97.25 85 CYS A N 1
ATOM 674 C CA . CYS A 1 85 ? -22.656 -24.812 -7.277 1 97.25 85 CYS A CA 1
ATOM 675 C C . CYS A 1 85 ? -22.453 -23.672 -6.281 1 97.25 85 CYS A C 1
ATOM 677 O O . CYS A 1 85 ? -22.969 -22.578 -6.469 1 97.25 85 CYS A O 1
ATOM 679 N N . THR A 1 86 ? -21.734 -23.984 -5.285 1 97.06 86 THR A N 1
ATOM 680 C CA . THR A 1 86 ? -21.469 -22.953 -4.277 1 97.06 86 THR A CA 1
ATOM 681 C C . THR A 1 86 ? -20.656 -21.812 -4.871 1 97.06 86 THR A C 1
ATOM 683 O O . THR A 1 86 ? -20.859 -20.641 -4.527 1 97.06 86 THR A O 1
ATOM 686 N N . CYS A 1 87 ? -19.672 -22.141 -5.707 1 97.31 87 CYS A N 1
ATOM 687 C CA . CYS A 1 87 ? -18.875 -21.109 -6.359 1 97.31 87 CYS A CA 1
ATOM 688 C C . CYS A 1 87 ? -19.766 -20.203 -7.211 1 97.31 87 CYS A C 1
ATOM 690 O O . CYS A 1 87 ? -19.562 -18.984 -7.238 1 97.31 87 CYS A O 1
ATOM 692 N N . VAL A 1 88 ? -20.719 -20.781 -7.891 1 96.44 88 VAL A N 1
ATOM 693 C CA . VAL A 1 88 ? -21.656 -20 -8.695 1 96.44 88 VAL A CA 1
ATOM 694 C C . VAL A 1 88 ? -22.438 -19.047 -7.801 1 96.44 88 VAL A C 1
ATOM 696 O O . VAL A 1 88 ? -22.594 -17.875 -8.117 1 96.44 88 VAL A O 1
ATOM 699 N N . GLY A 1 89 ? -22.938 -19.547 -6.738 1 96.38 89 GLY A N 1
ATOM 700 C CA . GLY A 1 89 ? -23.672 -18.719 -5.793 1 96.38 89 GLY A CA 1
ATOM 701 C C . GLY A 1 89 ? -22.844 -17.594 -5.211 1 96.38 89 GLY A C 1
ATOM 702 O O . GLY A 1 89 ? -23.297 -16.438 -5.168 1 96.38 89 GLY A O 1
ATOM 703 N N . ILE A 1 90 ? -21.656 -17.906 -4.824 1 96.75 90 ILE A N 1
ATOM 704 C CA . ILE A 1 90 ? -20.781 -16.922 -4.207 1 96.75 90 ILE A CA 1
ATOM 705 C C . ILE A 1 90 ? -20.375 -15.867 -5.234 1 96.75 90 ILE A C 1
ATOM 707 O O . ILE A 1 90 ? -20.344 -14.672 -4.93 1 96.75 90 ILE A O 1
ATOM 711 N N . ALA A 1 91 ? -20.031 -16.328 -6.441 1 96.44 91 ALA A N 1
ATOM 712 C CA . ALA A 1 91 ? -19.703 -15.383 -7.508 1 96.44 91 ALA A CA 1
ATOM 713 C C . ALA A 1 91 ? -20.844 -14.406 -7.754 1 96.44 91 ALA A C 1
ATOM 715 O O . ALA A 1 91 ? -20.609 -13.203 -7.91 1 96.44 91 ALA A O 1
ATOM 716 N N . ALA A 1 92 ? -22.047 -14.883 -7.742 1 95.25 92 ALA A N 1
ATOM 717 C CA . ALA A 1 92 ? -23.219 -14.031 -7.914 1 95.25 92 ALA A CA 1
ATOM 718 C C . ALA A 1 92 ? -23.328 -13.016 -6.781 1 95.25 92 ALA A C 1
ATOM 720 O O . ALA A 1 92 ? -23.672 -11.852 -7.008 1 95.25 92 ALA A O 1
ATOM 721 N N . CYS A 1 93 ? -23.016 -13.352 -5.625 1 94.12 93 CYS A N 1
ATOM 722 C CA . CYS A 1 93 ? -23.094 -12.477 -4.461 1 94.12 93 CYS A CA 1
ATOM 723 C C . CYS A 1 93 ? -22.062 -11.359 -4.555 1 94.12 93 CYS A C 1
ATOM 725 O O . CYS A 1 93 ? -22.344 -10.219 -4.168 1 94.12 93 CYS A O 1
ATOM 727 N N . TRP A 1 94 ? -20.875 -11.711 -5.055 1 93.25 94 TRP A N 1
ATOM 728 C CA . TRP A 1 94 ? -19.844 -10.695 -5.184 1 93.25 94 TRP A CA 1
ATOM 729 C C . TRP A 1 94 ? -20.281 -9.578 -6.125 1 93.25 94 TRP A C 1
ATOM 731 O O . TRP A 1 94 ? -19.953 -8.414 -5.914 1 93.25 94 TRP A O 1
ATOM 741 N N . PHE A 1 95 ? -21.047 -9.93 -7.133 1 90.75 95 PHE A N 1
ATOM 742 C CA . PHE A 1 95 ? -21.391 -8.961 -8.164 1 90.75 95 PHE A CA 1
ATOM 743 C C . PHE A 1 95 ? -22.703 -8.266 -7.836 1 90.75 95 PHE A C 1
ATOM 745 O O . PHE A 1 95 ? -23.016 -7.211 -8.391 1 90.75 95 PHE A O 1
ATOM 752 N N . THR A 1 96 ? -23.547 -8.758 -6.898 1 90.88 96 THR A N 1
ATOM 753 C CA . THR A 1 96 ? -24.891 -8.195 -6.707 1 90.88 96 THR A CA 1
ATOM 754 C C . THR A 1 96 ? -25.062 -7.688 -5.277 1 90.88 96 THR A C 1
ATOM 756 O O . THR A 1 96 ? -25.875 -6.805 -5.02 1 90.88 96 THR A O 1
ATOM 759 N N . GLN A 1 97 ? -24.359 -8.227 -4.395 1 87.75 97 GLN A N 1
ATOM 760 C CA . GLN A 1 97 ? -24.547 -7.887 -2.988 1 87.75 97 GLN A CA 1
ATOM 761 C C . GLN A 1 97 ? -23.484 -6.887 -2.523 1 87.75 97 GLN A C 1
ATOM 763 O O . GLN A 1 97 ? -22.453 -6.727 -3.17 1 87.75 97 GLN A O 1
ATOM 768 N N . PRO A 1 98 ? -23.766 -6.199 -1.445 1 82.06 98 PRO A N 1
ATOM 769 C CA . PRO A 1 98 ? -22.75 -5.301 -0.885 1 82.06 98 PRO A CA 1
ATOM 770 C C . PRO A 1 98 ? -21.5 -6.043 -0.432 1 82.06 98 PRO A C 1
ATOM 772 O O . PRO A 1 98 ? -21.562 -7.23 -0.109 1 82.06 98 PRO A O 1
ATOM 775 N N . PHE A 1 99 ? -20.391 -5.371 -0.508 1 83.69 99 PHE A N 1
ATOM 776 C CA . PHE A 1 99 ? -19.125 -5.949 -0.097 1 83.69 99 PHE A CA 1
ATOM 777 C C . PHE A 1 99 ? -19.172 -6.406 1.355 1 83.69 99 PHE A C 1
ATOM 779 O O . PHE A 1 99 ? -19.625 -5.66 2.23 1 83.69 99 PHE A O 1
ATOM 786 N N . PRO A 1 100 ? -18.766 -7.551 1.581 1 82.06 100 PRO A N 1
ATOM 787 C CA . PRO A 1 100 ? -18.922 -8.125 2.918 1 82.06 100 PRO A CA 1
ATOM 788 C C . PRO A 1 100 ? -17.953 -7.543 3.938 1 82.06 100 PRO A C 1
ATOM 790 O O . PRO A 1 100 ? -16.938 -6.961 3.561 1 82.06 100 PRO A O 1
ATOM 793 N N . GLY A 1 101 ? -18.266 -7.691 5.215 1 77.94 101 GLY A N 1
ATOM 794 C CA . GLY A 1 101 ? -17.391 -7.266 6.289 1 77.94 101 GLY A CA 1
ATOM 795 C C . GLY A 1 101 ? -16.281 -8.266 6.586 1 77.94 101 GLY A C 1
ATOM 796 O O . GLY A 1 101 ? -16.016 -9.164 5.781 1 77.94 101 GLY A O 1
ATOM 797 N N . ARG A 1 102 ? -15.656 -8.188 7.742 1 80.06 102 ARG A N 1
ATOM 798 C CA . ARG A 1 102 ? -14.531 -9.023 8.156 1 80.06 102 ARG A CA 1
ATOM 799 C C . ARG A 1 102 ? -14.93 -10.492 8.203 1 80.06 102 ARG A C 1
ATOM 801 O O . ARG A 1 102 ? -14.211 -11.352 7.684 1 80.06 102 ARG A O 1
ATOM 808 N N . ARG A 1 103 ? -16.094 -10.812 8.781 1 85.25 103 ARG A N 1
ATOM 809 C CA . ARG A 1 103 ? -16.531 -12.195 8.953 1 85.25 103 ARG A CA 1
ATOM 810 C C . ARG A 1 103 ? -16.828 -12.844 7.602 1 85.25 103 ARG A C 1
ATOM 812 O O . ARG A 1 103 ? -16.562 -14.031 7.398 1 85.25 103 ARG A O 1
ATOM 819 N N . GLY A 1 104 ? -17.359 -12.031 6.746 1 88.44 104 GLY A N 1
ATOM 820 C CA . GLY A 1 104 ? -17.641 -12.531 5.41 1 88.44 104 GLY A CA 1
ATOM 821 C C . GLY A 1 104 ? -16.391 -12.859 4.617 1 88.44 104 GLY A C 1
ATOM 822 O O . GLY A 1 104 ? -16.344 -13.875 3.934 1 88.44 104 GLY A O 1
ATOM 823 N N . LEU A 1 105 ? -15.438 -12.062 4.707 1 89.88 105 LEU A N 1
ATOM 824 C CA . LEU A 1 105 ? -14.172 -12.273 4.004 1 89.88 105 LEU A CA 1
ATOM 825 C C . LEU A 1 105 ? -13.438 -13.484 4.566 1 89.88 105 LEU A C 1
ATOM 827 O O . LEU A 1 105 ? -12.883 -14.289 3.809 1 89.88 105 LEU A O 1
ATOM 831 N N . LEU A 1 106 ? -13.492 -13.641 5.891 1 90.25 106 LEU A N 1
ATOM 832 C CA . LEU A 1 106 ? -12.844 -14.797 6.508 1 90.25 106 LEU A CA 1
ATOM 833 C C . LEU A 1 106 ? -13.547 -16.094 6.109 1 90.25 106 LEU A C 1
ATOM 835 O O . LEU A 1 106 ? -12.883 -17.094 5.832 1 90.25 106 LEU A O 1
ATOM 839 N N . ALA A 1 107 ? -14.844 -15.969 6.098 1 93.69 107 ALA A N 1
ATOM 840 C CA . ALA A 1 107 ? -15.617 -17.141 5.68 1 93.69 107 ALA A CA 1
ATOM 841 C C . ALA A 1 107 ? -15.266 -17.547 4.254 1 93.69 107 ALA A C 1
ATOM 843 O O . ALA A 1 107 ? -15.156 -18.734 3.955 1 93.69 107 ALA A O 1
ATOM 844 N N . PHE A 1 108 ? -15.141 -16.594 3.424 1 94.94 108 PHE A N 1
ATOM 845 C CA . PHE A 1 108 ? -14.766 -16.875 2.041 1 94.94 108 PHE A CA 1
ATOM 846 C C . PHE A 1 108 ? -13.391 -17.531 1.975 1 94.94 108 PHE A C 1
ATOM 848 O O . PHE A 1 108 ? -13.188 -18.484 1.222 1 94.94 108 PHE A O 1
ATOM 855 N N . GLY A 1 109 ? -12.438 -17.031 2.711 1 94.88 109 GLY A N 1
ATOM 856 C CA . GLY A 1 109 ? -11.102 -17.594 2.74 1 94.88 109 GLY A CA 1
ATOM 857 C C . GLY A 1 109 ? -11.078 -19.047 3.205 1 94.88 109 GLY A C 1
ATOM 858 O O . GLY A 1 109 ? -10.406 -19.891 2.609 1 94.88 109 GLY A O 1
ATOM 859 N N . ILE A 1 110 ? -11.82 -19.328 4.207 1 95.69 110 ILE A N 1
ATOM 860 C CA . ILE A 1 110 ? -11.891 -20.672 4.746 1 95.69 110 ILE A CA 1
ATOM 861 C C . ILE A 1 110 ? -12.555 -21.609 3.73 1 95.69 110 ILE A C 1
ATOM 863 O O . ILE A 1 110 ? -12.07 -22.719 3.486 1 95.69 110 ILE A O 1
ATOM 867 N N . PHE A 1 111 ? -13.602 -21.156 3.127 1 95.94 111 PHE A N 1
ATOM 868 C CA . PHE A 1 111 ? -14.273 -21.906 2.074 1 95.94 111 PHE A CA 1
ATOM 869 C C . PHE A 1 111 ? -13.312 -22.234 0.938 1 95.94 111 PHE A C 1
ATOM 871 O O . PHE A 1 111 ? -13.258 -23.375 0.475 1 95.94 111 PHE A O 1
ATOM 878 N N . ALA A 1 112 ? -12.633 -21.25 0.519 1 96.5 112 ALA A N 1
ATOM 879 C CA . ALA A 1 112 ? -11.703 -21.438 -0.598 1 96.5 112 ALA A CA 1
ATOM 880 C C . ALA A 1 112 ? -10.602 -22.422 -0.241 1 96.5 112 ALA A C 1
ATOM 882 O O . ALA A 1 112 ? -10.312 -23.344 -1.014 1 96.5 112 ALA A O 1
ATOM 883 N N . ASP A 1 113 ? -9.992 -22.281 0.945 1 97.19 113 ASP A N 1
ATOM 884 C CA . ASP A 1 113 ? -8.898 -23.156 1.37 1 97.19 113 ASP A CA 1
ATOM 885 C C . ASP A 1 113 ? -9.359 -24.594 1.498 1 97.19 113 ASP A C 1
ATOM 887 O O . ASP A 1 113 ? -8.68 -25.516 1.024 1 97.19 113 ASP A O 1
ATOM 891 N N . LEU A 1 114 ? -10.484 -24.812 2.086 1 96.38 114 LEU A N 1
ATOM 892 C CA . LEU A 1 114 ? -11.016 -26.156 2.25 1 96.38 114 LEU A CA 1
ATOM 893 C C . LEU A 1 114 ? -11.43 -26.75 0.905 1 96.38 114 LEU A C 1
ATOM 895 O O . LEU A 1 114 ? -11.219 -27.938 0.651 1 96.38 114 LEU A O 1
ATOM 899 N N . GLY A 1 115 ? -12.023 -25.922 0.136 1 95.88 115 GLY A N 1
ATOM 900 C CA . GLY A 1 115 ? -12.422 -26.375 -1.189 1 95.88 115 GLY A CA 1
ATOM 901 C C . GLY A 1 115 ? -11.25 -26.797 -2.059 1 95.88 115 GLY A C 1
ATOM 902 O O . GLY A 1 115 ? -11.312 -27.812 -2.736 1 95.88 115 GLY A O 1
ATOM 903 N N . ILE A 1 116 ? -10.219 -26.031 -2.047 1 96.44 116 ILE A N 1
ATOM 904 C CA . ILE A 1 116 ? -9.031 -26.344 -2.842 1 96.44 116 ILE A CA 1
ATOM 905 C C . ILE A 1 116 ? -8.398 -27.625 -2.332 1 96.44 116 ILE A C 1
ATOM 907 O O . ILE A 1 116 ? -8.008 -28.5 -3.125 1 96.44 116 ILE A O 1
ATOM 911 N N . ALA A 1 117 ? -8.32 -27.734 -1.01 1 97.06 117 ALA A N 1
ATOM 912 C CA . ALA A 1 117 ? -7.77 -28.953 -0.43 1 97.06 117 ALA A CA 1
ATOM 913 C C . ALA A 1 117 ? -8.562 -30.188 -0.879 1 97.06 117 ALA A C 1
ATOM 915 O O . ALA A 1 117 ? -7.98 -31.188 -1.301 1 97.06 117 ALA A O 1
ATOM 916 N N . ALA A 1 118 ? -9.82 -30.094 -0.828 1 95 118 ALA A N 1
ATOM 917 C CA . ALA A 1 118 ? -10.672 -31.203 -1.262 1 95 118 ALA A CA 1
ATOM 918 C C . ALA A 1 118 ? -10.469 -31.5 -2.744 1 95 118 ALA A C 1
ATOM 920 O O . ALA A 1 118 ? -10.336 -32.656 -3.135 1 95 118 ALA A O 1
ATOM 921 N N . ALA A 1 119 ? -10.422 -30.484 -3.473 1 94.25 119 ALA A N 1
ATOM 922 C CA . ALA A 1 119 ? -10.289 -30.656 -4.918 1 94.25 119 ALA A CA 1
ATOM 923 C C . ALA A 1 119 ? -8.969 -31.328 -5.273 1 94.25 119 ALA A C 1
ATOM 925 O O . ALA A 1 119 ? -8.938 -32.219 -6.141 1 94.25 119 ALA A O 1
ATOM 926 N N . VAL A 1 120 ? -7.891 -31 -4.652 1 94.69 120 VAL A N 1
ATOM 927 C CA . VAL A 1 120 ? -6.57 -31.516 -5.004 1 94.69 120 VAL A CA 1
ATOM 928 C C . VAL A 1 120 ? -6.395 -32.938 -4.449 1 94.69 120 VAL A C 1
ATOM 930 O O . VAL A 1 120 ? -5.785 -33.781 -5.094 1 94.69 120 VAL A O 1
ATOM 933 N N . LEU A 1 121 ? -6.969 -33.219 -3.334 1 94.12 121 LEU A N 1
ATOM 934 C CA . LEU A 1 121 ? -6.797 -34.531 -2.695 1 94.12 121 LEU A CA 1
ATOM 935 C C . LEU A 1 121 ? -7.695 -35.562 -3.338 1 94.12 121 LEU A C 1
ATOM 937 O O . LEU A 1 121 ? -7.406 -36.781 -3.279 1 94.12 121 LEU A O 1
ATOM 941 N N . LEU A 1 122 ? -8.727 -35.188 -3.979 1 92.5 122 LEU A N 1
ATOM 942 C CA . LEU A 1 122 ? -9.688 -36.094 -4.555 1 92.5 122 LEU A CA 1
ATOM 943 C C . LEU A 1 122 ? -9.289 -36.5 -5.977 1 92.5 122 LEU A C 1
ATOM 945 O O . LEU A 1 122 ? -9.891 -37.375 -6.578 1 92.5 122 LEU A O 1
ATOM 949 N N . VAL A 1 123 ? -8.305 -35.812 -6.52 1 91.19 123 VAL A N 1
ATOM 950 C CA . VAL A 1 123 ? -7.844 -36.156 -7.867 1 91.19 123 VAL A CA 1
ATOM 951 C C . VAL A 1 123 ? -7.109 -37.469 -7.863 1 91.19 123 VAL A C 1
ATOM 953 O O . VAL A 1 123 ? -6.227 -37.719 -7.031 1 91.19 123 VAL A O 1
ATOM 956 N N . PRO A 1 124 ? -7.496 -38.375 -8.773 1 91.31 124 PRO A N 1
ATOM 957 C CA . PRO A 1 124 ? -6.832 -39.656 -8.797 1 91.31 124 PRO A CA 1
ATOM 958 C C . PRO A 1 124 ? -5.395 -39.594 -9.312 1 91.31 124 PRO A C 1
ATOM 960 O O . PRO A 1 124 ? -4.516 -40.281 -8.797 1 91.31 124 PRO A O 1
ATOM 963 N N . ASP A 1 125 ? -5.121 -38.812 -10.305 1 91.56 125 ASP A N 1
ATOM 964 C CA . ASP A 1 125 ? -3.77 -38.594 -10.82 1 91.56 125 ASP A CA 1
ATOM 965 C C . ASP A 1 125 ? -3.004 -37.594 -9.969 1 91.56 125 ASP A C 1
ATOM 967 O O . ASP A 1 125 ? -3.297 -36.406 -10 1 91.56 125 ASP A O 1
ATOM 971 N N . ARG A 1 126 ? -1.941 -38.062 -9.281 1 91.62 126 ARG A N 1
ATOM 972 C CA . ARG A 1 126 ? -1.229 -37.219 -8.344 1 91.62 126 ARG A CA 1
ATOM 973 C C . ARG A 1 126 ? -0.412 -36.156 -9.078 1 91.62 126 ARG A C 1
ATOM 975 O O . ARG A 1 126 ? -0.135 -35.094 -8.531 1 91.62 126 ARG A O 1
ATOM 982 N N . SER A 1 127 ? -0.008 -36.469 -10.289 1 90.12 127 SER A N 1
ATOM 983 C CA . SER A 1 127 ? 0.659 -35.438 -11.078 1 90.12 127 SER A CA 1
ATOM 984 C C . SER A 1 127 ? -0.248 -34.219 -11.289 1 90.12 127 SER A C 1
ATOM 986 O O . SER A 1 127 ? 0.186 -33.094 -11.141 1 90.12 127 SER A O 1
ATOM 988 N N . SER A 1 128 ? -1.518 -34.5 -11.602 1 91.44 128 SER A N 1
ATOM 989 C CA . SER A 1 128 ? -2.512 -33.438 -11.734 1 91.44 128 SER A CA 1
ATOM 990 C C . SER A 1 128 ? -2.771 -32.781 -10.398 1 91.44 128 SER A C 1
ATOM 992 O O . SER A 1 128 ? -3.045 -31.562 -10.352 1 91.44 128 SER A O 1
ATOM 994 N N . GLY A 1 129 ? -2.641 -33.531 -9.367 1 93.62 129 GLY A N 1
ATOM 995 C CA . GLY A 1 129 ? -2.803 -32.969 -8.039 1 93.62 129 GLY A CA 1
ATOM 996 C C . GLY A 1 129 ? -1.75 -31.938 -7.699 1 93.62 129 GLY A C 1
ATOM 997 O O . GLY A 1 129 ? -2.057 -30.922 -7.082 1 93.62 129 GLY A O 1
ATOM 998 N N . THR A 1 130 ? -0.512 -32.219 -8.062 1 94.38 130 THR A N 1
ATOM 999 C CA . THR A 1 130 ? 0.556 -31.266 -7.812 1 94.38 130 THR A CA 1
ATOM 1000 C C . THR A 1 130 ? 0.294 -29.953 -8.555 1 94.38 130 THR A C 1
ATOM 1002 O O . THR A 1 130 ? 0.562 -28.875 -8.031 1 94.38 130 THR A O 1
ATOM 1005 N N . PHE A 1 131 ? -0.286 -30.047 -9.703 1 93.44 131 PHE A N 1
ATOM 1006 C CA . PHE A 1 131 ? -0.641 -28.859 -10.461 1 93.44 131 PHE A CA 1
ATOM 1007 C C . PHE A 1 131 ? -1.747 -28.078 -9.758 1 93.44 131 PHE A C 1
ATOM 1009 O O . PHE A 1 131 ? -1.702 -26.844 -9.695 1 93.44 131 PHE A O 1
ATOM 1016 N N . GLY A 1 132 ? -2.707 -28.828 -9.32 1 93.62 132 GLY A N 1
ATOM 1017 C CA . GLY A 1 132 ? -3.861 -28.203 -8.688 1 93.62 132 GLY A CA 1
ATOM 1018 C C . GLY A 1 132 ? -3.498 -27.328 -7.504 1 93.62 132 GLY A C 1
ATOM 1019 O O . GLY A 1 132 ? -4.223 -26.391 -7.168 1 93.62 132 GLY A O 1
ATOM 1020 N N . CYS A 1 133 ? -2.355 -27.547 -6.914 1 95.44 133 CYS A N 1
ATOM 1021 C CA . CYS A 1 133 ? -1.935 -26.797 -5.734 1 95.44 133 CYS A CA 1
ATOM 1022 C C . CYS A 1 133 ? -1.634 -25.344 -6.086 1 95.44 133 CYS A C 1
ATOM 1024 O O . CYS A 1 133 ? -1.547 -24.484 -5.199 1 95.44 133 CYS A O 1
ATOM 1026 N N . ILE A 1 134 ? -1.587 -25 -7.34 1 94.25 134 ILE A N 1
ATOM 1027 C CA . ILE A 1 134 ? -1.318 -23.641 -7.793 1 94.25 134 ILE A CA 1
ATOM 1028 C C . ILE A 1 134 ? -2.465 -22.719 -7.379 1 94.25 134 ILE A C 1
ATOM 1030 O O . ILE A 1 134 ? -2.271 -21.516 -7.211 1 94.25 134 ILE A O 1
ATOM 1034 N N . VAL A 1 135 ? -3.611 -23.297 -7.25 1 95.19 135 VAL A N 1
ATOM 1035 C CA . VAL A 1 135 ? -4.789 -22.516 -6.902 1 95.19 135 VAL A CA 1
ATOM 1036 C C . VAL A 1 135 ? -4.574 -21.828 -5.555 1 95.19 135 VAL A C 1
ATOM 1038 O O . VAL A 1 135 ? -5.117 -20.75 -5.305 1 95.19 135 VAL A O 1
ATOM 1041 N N . PHE A 1 136 ? -3.682 -22.422 -4.75 1 95.81 136 PHE A N 1
ATOM 1042 C CA . PHE A 1 136 ? -3.377 -21.828 -3.455 1 95.81 136 PHE A CA 1
ATOM 1043 C C . PHE A 1 136 ? -2.633 -20.5 -3.625 1 95.81 136 PHE A C 1
ATOM 1045 O O . PHE A 1 136 ? -2.646 -19.656 -2.729 1 95.81 136 PHE A O 1
ATOM 1052 N N . ALA A 1 137 ? -1.976 -20.344 -4.742 1 92.5 137 ALA A N 1
ATOM 1053 C CA . ALA A 1 137 ? -1.334 -19.062 -5.012 1 92.5 137 ALA A CA 1
ATOM 1054 C C . ALA A 1 137 ? -2.373 -17.969 -5.238 1 92.5 137 ALA A C 1
ATOM 1056 O O . ALA A 1 137 ? -2.168 -16.812 -4.844 1 92.5 137 ALA A O 1
ATOM 1057 N N . VAL A 1 138 ? -3.436 -18.328 -5.852 1 92.75 138 VAL A N 1
ATOM 1058 C CA . VAL A 1 138 ? -4.512 -17.375 -6.102 1 92.75 138 VAL A CA 1
ATOM 1059 C C . VAL A 1 138 ? -5.164 -16.969 -4.781 1 92.75 138 VAL A C 1
ATOM 1061 O O . VAL A 1 138 ? -5.371 -15.781 -4.52 1 92.75 138 VAL A O 1
ATOM 1064 N N . THR A 1 139 ? -5.434 -17.953 -3.963 1 94.06 139 THR A N 1
ATOM 1065 C CA . THR A 1 139 ? -6.027 -17.641 -2.668 1 94.06 139 THR A CA 1
ATOM 1066 C C . THR A 1 139 ? -5.023 -16.906 -1.774 1 94.06 139 THR A C 1
ATOM 1068 O O . THR A 1 139 ? -5.414 -16.172 -0.871 1 94.06 139 THR A O 1
ATOM 1071 N N . GLY A 1 140 ? -3.771 -17.188 -2.02 1 93.94 140 GLY A N 1
ATOM 1072 C CA . GLY A 1 140 ? -2.748 -16.438 -1.305 1 93.94 140 GLY A CA 1
ATOM 1073 C C . GLY A 1 140 ? -2.826 -14.945 -1.539 1 93.94 140 GLY A C 1
ATOM 1074 O O . GLY A 1 140 ? -2.615 -14.156 -0.617 1 93.94 140 GLY A O 1
ATOM 1075 N N . THR A 1 141 ? -3.143 -14.602 -2.754 1 90.12 141 THR A N 1
ATOM 1076 C CA . THR A 1 141 ? -3.322 -13.195 -3.082 1 90.12 141 THR A CA 1
ATOM 1077 C C . THR A 1 141 ? -4.504 -12.609 -2.314 1 90.12 141 THR A C 1
ATOM 1079 O O . THR A 1 141 ? -4.422 -11.492 -1.797 1 90.12 141 THR A O 1
ATOM 1082 N N . PHE A 1 142 ? -5.586 -13.367 -2.258 1 90.75 142 PHE A N 1
ATOM 1083 C CA . PHE A 1 142 ? -6.727 -12.969 -1.441 1 90.75 142 PHE A CA 1
ATOM 1084 C C . PHE A 1 142 ? -6.301 -12.727 0.002 1 90.75 142 PHE A C 1
ATOM 1086 O O . PHE A 1 142 ? -6.617 -11.688 0.583 1 90.75 142 PHE A O 1
ATOM 1093 N N . ALA A 1 143 ? -5.594 -13.633 0.513 1 90.62 143 ALA A N 1
ATOM 1094 C CA . ALA A 1 143 ? -5.203 -13.547 1.918 1 90.62 143 ALA A CA 1
ATOM 1095 C C . ALA A 1 143 ? -4.273 -12.367 2.162 1 90.62 143 ALA A C 1
ATOM 1097 O O . ALA A 1 143 ? -4.348 -11.711 3.207 1 90.62 143 ALA A O 1
ATOM 1098 N N . THR A 1 144 ? -3.484 -12.055 1.257 1 88.31 144 THR A N 1
ATOM 1099 C CA . THR A 1 144 ? -2.537 -10.953 1.373 1 88.31 144 THR A CA 1
ATOM 1100 C C . THR A 1 144 ? -3.27 -9.617 1.452 1 88.31 144 THR A C 1
ATOM 1102 O O . THR A 1 144 ? -2.861 -8.719 2.199 1 88.31 144 THR A O 1
ATOM 1105 N N . LEU A 1 145 ? -4.352 -9.539 0.786 1 83 145 LEU A N 1
ATOM 1106 C CA . LEU A 1 145 ? -5.004 -8.242 0.623 1 83 145 LEU A CA 1
ATOM 1107 C C . LEU A 1 145 ? -6.09 -8.047 1.676 1 83 145 LEU A C 1
ATOM 1109 O O . LEU A 1 145 ? -6.391 -6.914 2.061 1 83 145 LEU A O 1
ATOM 1113 N N . PHE A 1 146 ? -6.629 -9.172 2.197 1 84.31 146 PHE A N 1
ATOM 1114 C CA . PHE A 1 146 ? -7.926 -8.953 2.824 1 84.31 146 PHE A CA 1
ATOM 1115 C C . PHE A 1 146 ? -7.922 -9.445 4.266 1 84.31 146 PHE A C 1
ATOM 1117 O O . PHE A 1 146 ? -8.891 -9.234 5.004 1 84.31 146 PHE A O 1
ATOM 1124 N N . VAL A 1 147 ? -6.852 -10.078 4.629 1 84.19 147 VAL A N 1
ATOM 1125 C CA . VAL A 1 147 ? -6.918 -10.609 5.988 1 84.19 147 VAL A CA 1
ATOM 1126 C C . VAL A 1 147 ? -5.676 -10.188 6.77 1 84.19 147 VAL A C 1
ATOM 1128 O O . VAL A 1 147 ? -4.711 -9.688 6.188 1 84.19 147 VAL A O 1
ATOM 1131 N N . SER A 1 148 ? -5.715 -10.375 8.078 1 83.31 148 SER A N 1
ATOM 1132 C CA . SER A 1 148 ? -4.617 -10.008 8.961 1 83.31 148 SER A CA 1
ATOM 1133 C C . SER A 1 148 ? -3.445 -10.977 8.82 1 83.31 148 SER A C 1
ATOM 1135 O O . SER A 1 148 ? -3.57 -12.016 8.172 1 83.31 148 SER A O 1
ATOM 1137 N N . ALA A 1 149 ? -2.301 -10.609 9.359 1 85.31 149 ALA A N 1
ATOM 1138 C CA . ALA A 1 149 ? -1.099 -11.438 9.305 1 85.31 149 ALA A CA 1
ATOM 1139 C C . ALA A 1 149 ? -1.351 -12.812 9.914 1 85.31 149 ALA A C 1
ATOM 1141 O O . ALA A 1 149 ? -0.872 -13.82 9.398 1 85.31 149 ALA A O 1
ATOM 1142 N N . LYS A 1 150 ? -2.107 -12.883 10.977 1 87.12 150 LYS A N 1
ATOM 1143 C CA . LYS A 1 150 ? -2.396 -14.148 11.648 1 87.12 150 LYS A CA 1
ATOM 1144 C C . LYS A 1 150 ? -3.166 -15.094 10.727 1 87.12 150 LYS A C 1
ATOM 1146 O O . LYS A 1 150 ? -2.836 -16.281 10.633 1 87.12 150 LYS A O 1
ATOM 1151 N N . TRP A 1 151 ? -4.125 -14.617 10.078 1 89.5 151 TRP A N 1
ATOM 1152 C CA . TRP A 1 151 ? -4.934 -15.43 9.18 1 89.5 151 TRP A CA 1
ATOM 1153 C C . TRP A 1 151 ? -4.16 -15.781 7.914 1 89.5 151 TRP A C 1
ATOM 1155 O O . TRP A 1 151 ? -4.352 -16.844 7.336 1 89.5 151 TRP A O 1
ATOM 1165 N N . LEU A 1 152 ? -3.297 -14.836 7.469 1 93.06 152 LEU A N 1
ATOM 1166 C CA . LEU A 1 152 ? -2.41 -15.156 6.355 1 93.06 152 LEU A CA 1
ATOM 1167 C C . LEU A 1 152 ? -1.498 -16.328 6.707 1 93.06 152 LEU A C 1
ATOM 1169 O O . LEU A 1 152 ? -1.319 -17.234 5.902 1 93.06 152 LEU A O 1
ATOM 1173 N N . VAL A 1 153 ? -0.945 -16.281 7.898 1 92.38 153 VAL A N 1
ATOM 1174 C CA . VAL A 1 153 ? -0.06 -17.359 8.328 1 92.38 153 VAL A CA 1
ATOM 1175 C C . VAL A 1 153 ? -0.842 -18.672 8.414 1 92.38 153 VAL A C 1
ATOM 1177 O O . VAL A 1 153 ? -0.336 -19.734 8.031 1 92.38 153 VAL A O 1
ATOM 1180 N N . ALA A 1 154 ? -2.059 -18.625 8.898 1 94.81 154 ALA A N 1
ATOM 1181 C CA . ALA A 1 154 ? -2.914 -19.812 8.922 1 94.81 154 ALA A CA 1
ATOM 1182 C C . ALA A 1 154 ? -3.121 -20.375 7.516 1 94.81 154 ALA A C 1
ATOM 1184 O O . ALA A 1 154 ? -3.043 -21.578 7.305 1 94.81 154 ALA A O 1
ATOM 1185 N N . HIS A 1 155 ? -3.402 -19.516 6.617 1 96.94 155 HIS A N 1
ATOM 1186 C CA . HIS A 1 155 ? -3.541 -19.906 5.219 1 96.94 155 HIS A CA 1
ATOM 1187 C C . HIS A 1 155 ? -2.266 -20.562 4.703 1 96.94 155 HIS A C 1
ATOM 1189 O O . HIS A 1 155 ? -2.32 -21.609 4.047 1 96.94 155 HIS A O 1
ATOM 1195 N N . VAL A 1 156 ? -1.14 -19.922 4.984 1 96.69 156 VAL A N 1
ATOM 1196 C CA . VAL A 1 156 ? 0.143 -20.406 4.477 1 96.69 156 VAL A CA 1
ATOM 1197 C C . VAL A 1 156 ? 0.455 -21.766 5.07 1 96.69 156 VAL A C 1
ATOM 1199 O O . VAL A 1 156 ? 0.907 -22.672 4.359 1 96.69 156 VAL A O 1
ATOM 1202 N N . VAL A 1 157 ? 0.194 -21.938 6.305 1 97.19 157 VAL A N 1
ATOM 1203 C CA . VAL A 1 157 ? 0.42 -23.219 6.953 1 97.19 157 VAL A CA 1
ATOM 1204 C C . VAL A 1 157 ? -0.485 -24.281 6.328 1 97.19 157 VAL A C 1
ATOM 1206 O O . VAL A 1 157 ? -0.03 -25.375 5.992 1 97.19 157 VAL A O 1
ATOM 1209 N N . TRP A 1 158 ? -1.688 -24 6.164 1 97.88 158 TRP A N 1
ATOM 1210 C CA . TRP A 1 158 ? -2.656 -24.906 5.57 1 97.88 158 TRP A CA 1
ATOM 1211 C C . TRP A 1 158 ? -2.246 -25.297 4.152 1 97.88 158 TRP A C 1
ATOM 1213 O O . TRP A 1 158 ? -2.141 -26.469 3.826 1 97.88 158 TRP A O 1
ATOM 1223 N N . SER A 1 159 ? -2.004 -24.297 3.303 1 97.75 159 SER A N 1
ATOM 1224 C CA . SER A 1 159 ? -1.678 -24.531 1.901 1 97.75 159 SER A CA 1
ATOM 1225 C C . SER A 1 159 ? -0.367 -25.297 1.761 1 97.75 159 SER A C 1
ATOM 1227 O O . SER A 1 159 ? -0.247 -26.188 0.913 1 97.75 159 SER A O 1
ATOM 1229 N N . THR A 1 160 ? 0.591 -24.969 2.648 1 97.19 160 THR A N 1
ATOM 1230 C CA . THR A 1 160 ? 1.873 -25.656 2.607 1 97.19 160 THR A CA 1
ATOM 1231 C C . THR A 1 160 ? 1.714 -27.109 3.041 1 97.19 160 THR A C 1
ATOM 1233 O O . THR A 1 160 ? 2.316 -28.016 2.451 1 97.19 160 THR A O 1
ATOM 1236 N N . THR A 1 161 ? 0.932 -27.359 4.031 1 98 161 THR A N 1
ATOM 1237 C CA . THR A 1 161 ? 0.688 -28.703 4.512 1 98 161 THR A CA 1
ATOM 1238 C C . THR A 1 161 ? 0.014 -29.547 3.436 1 98 161 THR A C 1
ATOM 1240 O O . THR A 1 161 ? 0.439 -30.672 3.162 1 98 161 THR A O 1
ATOM 1243 N N . ILE A 1 162 ? -0.967 -29.078 2.822 1 97.81 162 ILE A N 1
ATOM 1244 C CA . ILE A 1 162 ? -1.691 -29.797 1.781 1 97.81 162 ILE A CA 1
ATOM 1245 C C . ILE A 1 162 ? -0.771 -30.047 0.588 1 97.81 162 ILE A C 1
ATOM 1247 O O . ILE A 1 162 ? -0.728 -31.156 0.048 1 97.81 162 ILE A O 1
ATOM 1251 N N . THR A 1 163 ? -0.056 -29.031 0.171 1 97.12 163 THR A N 1
ATOM 1252 C CA . THR A 1 163 ? 0.874 -29.172 -0.944 1 97.12 163 THR A CA 1
ATOM 1253 C C . THR A 1 163 ? 1.918 -30.25 -0.647 1 97.12 163 THR A C 1
ATOM 1255 O O . THR A 1 163 ? 2.176 -31.109 -1.481 1 97.12 163 THR A O 1
ATOM 1258 N N . THR A 1 164 ? 2.471 -30.203 0.548 1 97.12 164 THR A N 1
ATOM 1259 C CA . THR A 1 164 ? 3.459 -31.188 0.944 1 97.12 164 THR A CA 1
ATOM 1260 C C . THR A 1 164 ? 2.854 -32.594 0.922 1 97.12 164 THR A C 1
ATOM 1262 O O . THR A 1 164 ? 3.484 -33.531 0.448 1 97.12 164 THR A O 1
ATOM 1265 N N . THR A 1 165 ? 1.686 -32.719 1.408 1 97.25 165 THR A N 1
ATOM 1266 C CA . THR A 1 165 ? 0.999 -34 1.43 1 97.25 165 THR A CA 1
ATOM 1267 C C . THR A 1 165 ? 0.825 -34.562 0.014 1 97.25 165 THR A C 1
ATOM 1269 O O . THR A 1 165 ? 1.123 -35.719 -0.25 1 97.25 165 THR A O 1
ATOM 1272 N N . VAL A 1 166 ? 0.396 -33.75 -0.878 1 96.62 166 VAL A N 1
ATOM 1273 C CA . VAL A 1 166 ? 0.173 -34.188 -2.258 1 96.62 166 VAL A CA 1
ATOM 1274 C C . VAL A 1 166 ? 1.501 -34.562 -2.898 1 96.62 166 VAL A C 1
ATOM 1276 O O . VAL A 1 166 ? 1.573 -35.562 -3.633 1 96.62 166 VAL A O 1
ATOM 1279 N N . PHE A 1 167 ? 2.531 -33.844 -2.645 1 96.44 167 PHE A N 1
ATOM 1280 C CA . PHE A 1 167 ? 3.84 -34.125 -3.213 1 96.44 167 PHE A CA 1
ATOM 1281 C C . PHE A 1 167 ? 4.387 -35.438 -2.662 1 96.44 167 PHE A C 1
ATOM 1283 O O . PHE A 1 167 ? 4.969 -36.25 -3.404 1 96.44 167 PHE A O 1
ATOM 1290 N N . VAL A 1 168 ? 4.211 -35.688 -1.394 1 96.19 168 VAL A N 1
ATOM 1291 C CA . VAL A 1 168 ? 4.656 -36.906 -0.774 1 96.19 168 VAL A CA 1
ATOM 1292 C C . VAL A 1 168 ? 3.881 -38.094 -1.36 1 96.19 168 VAL A C 1
ATOM 1294 O O . VAL A 1 168 ? 4.469 -39.125 -1.692 1 96.19 168 VAL A O 1
ATOM 1297 N N . LEU A 1 169 ? 2.604 -37.969 -1.54 1 95.38 169 LEU A N 1
ATOM 1298 C CA . LEU A 1 169 ? 1.785 -39.031 -2.131 1 95.38 169 LEU A CA 1
ATOM 1299 C C . LEU A 1 169 ? 2.211 -39.312 -3.57 1 95.38 169 LEU A C 1
ATOM 1301 O O . LEU A 1 169 ? 2.262 -40.469 -3.996 1 95.38 169 LEU A O 1
ATOM 1305 N N . ALA A 1 170 ? 2.48 -38.219 -4.312 1 95.25 170 ALA A N 1
ATOM 1306 C CA . ALA A 1 170 ? 2.945 -38.406 -5.688 1 95.25 170 ALA A CA 1
ATOM 1307 C C . ALA A 1 170 ? 4.246 -39.188 -5.738 1 95.25 170 ALA A C 1
ATOM 1309 O O . ALA A 1 170 ? 4.438 -40.031 -6.629 1 95.25 170 ALA A O 1
ATOM 1310 N N . TYR A 1 171 ? 5.117 -38.875 -4.832 1 95.19 171 TYR A N 1
ATOM 1311 C CA . TYR A 1 171 ? 6.387 -39.594 -4.75 1 95.19 171 TYR A CA 1
ATOM 1312 C C . TYR A 1 171 ? 6.168 -41.062 -4.387 1 95.19 171 TYR A C 1
ATOM 1314 O O . TYR A 1 171 ? 6.727 -41.969 -5.023 1 95.19 171 TYR A O 1
ATOM 1322 N N . LEU A 1 172 ? 5.363 -41.406 -3.438 1 94.88 172 LEU A N 1
ATOM 1323 C CA . LEU A 1 172 ? 5.148 -42.75 -2.924 1 94.88 172 LEU A CA 1
ATOM 1324 C C . LEU A 1 172 ? 4.422 -43.625 -3.949 1 94.88 172 LEU A C 1
ATOM 1326 O O . LEU A 1 172 ? 4.688 -44.812 -4.055 1 94.88 172 LEU A O 1
ATOM 1330 N N . GLU A 1 173 ? 3.566 -43 -4.676 1 93.56 173 GLU A N 1
ATOM 1331 C CA . GLU A 1 173 ? 2.793 -43.75 -5.664 1 93.56 173 GLU A CA 1
ATOM 1332 C C . GLU A 1 173 ? 3.574 -43.938 -6.965 1 93.56 173 GLU A C 1
ATOM 1334 O O . GLU A 1 173 ? 3.16 -44.688 -7.852 1 93.56 173 GLU A O 1
ATOM 1339 N N . GLY A 1 174 ? 4.73 -43.281 -7.09 1 88.88 174 GLY A N 1
ATOM 1340 C CA . GLY A 1 174 ? 5.621 -43.438 -8.227 1 88.88 174 GLY A CA 1
ATOM 1341 C C . GLY A 1 174 ? 5.105 -42.781 -9.492 1 88.88 174 GLY A C 1
ATOM 1342 O O . GLY A 1 174 ? 5.5 -43.156 -10.602 1 88.88 174 GLY A O 1
ATOM 1343 N N . ASP A 1 175 ? 4.25 -41.844 -9.359 1 82.62 175 ASP A N 1
ATOM 1344 C CA . ASP A 1 175 ? 3.582 -41.188 -10.484 1 82.62 175 ASP A CA 1
ATOM 1345 C C . ASP A 1 175 ? 4.492 -40.156 -11.148 1 82.62 175 ASP A C 1
ATOM 1347 O O . ASP A 1 175 ? 4.359 -39.875 -12.344 1 82.62 175 ASP A O 1
ATOM 1351 N N . VAL A 1 176 ? 5.348 -39.625 -10.352 1 88.5 176 VAL A N 1
ATOM 1352 C CA . VAL A 1 176 ? 6.18 -38.531 -10.852 1 88.5 176 VAL A CA 1
ATOM 1353 C C . VAL A 1 176 ? 7.629 -38.75 -10.422 1 88.5 176 VAL A C 1
ATOM 1355 O O . VAL A 1 176 ? 7.891 -39.156 -9.289 1 88.5 176 VAL A O 1
ATOM 1358 N N . ASP A 1 177 ? 8.531 -38.469 -11.328 1 93.06 177 ASP A N 1
ATOM 1359 C CA . ASP A 1 177 ? 9.953 -38.562 -11.031 1 93.06 177 ASP A CA 1
ATOM 1360 C C . ASP A 1 177 ? 10.359 -37.594 -9.938 1 93.06 177 ASP A C 1
ATOM 1362 O O . ASP A 1 177 ? 9.844 -36.469 -9.875 1 93.06 177 ASP A O 1
ATOM 1366 N N . ILE A 1 178 ? 11.312 -38 -9.102 1 94.88 178 ILE A N 1
ATOM 1367 C CA . ILE A 1 178 ? 11.695 -37.219 -7.926 1 94.88 178 ILE A CA 1
ATOM 1368 C C . ILE A 1 178 ? 12.273 -35.875 -8.359 1 94.88 178 ILE A C 1
ATOM 1370 O O . ILE A 1 178 ? 12.047 -34.844 -7.707 1 94.88 178 ILE A O 1
ATOM 1374 N N . THR A 1 179 ? 13.086 -35.812 -9.383 1 94.69 179 THR A N 1
ATOM 1375 C CA . THR A 1 179 ? 13.68 -34.562 -9.828 1 94.69 179 THR A CA 1
ATOM 1376 C C . THR A 1 179 ? 12.602 -33.594 -10.336 1 94.69 179 THR A C 1
ATOM 1378 O O . THR A 1 179 ? 12.695 -32.375 -10.117 1 94.69 179 THR A O 1
ATOM 1381 N N . THR A 1 180 ? 11.617 -34.188 -11 1 93.62 180 THR A N 1
ATOM 1382 C CA . THR A 1 180 ? 10.484 -33.375 -11.445 1 93.62 180 THR A CA 1
ATOM 1383 C C . THR A 1 180 ? 9.703 -32.844 -10.25 1 93.62 180 THR A C 1
ATOM 1385 O O . THR A 1 180 ? 9.305 -31.672 -10.242 1 93.62 180 THR A O 1
ATOM 1388 N N . LEU A 1 181 ? 9.539 -33.656 -9.273 1 95.19 181 LEU A N 1
ATOM 1389 C CA . LEU A 1 181 ? 8.844 -33.25 -8.062 1 95.19 181 LEU A CA 1
ATOM 1390 C C . LEU A 1 181 ? 9.594 -32.125 -7.363 1 95.19 181 LEU A C 1
ATOM 1392 O O . LEU A 1 181 ? 8.977 -31.172 -6.879 1 95.19 181 LEU A O 1
ATOM 1396 N N . LEU A 1 182 ? 10.82 -32.219 -7.305 1 95.75 182 LEU A N 1
ATOM 1397 C CA . LEU A 1 182 ? 11.641 -31.188 -6.66 1 95.75 182 LEU A CA 1
ATOM 1398 C C . LEU A 1 182 ? 11.594 -29.891 -7.445 1 95.75 182 LEU A C 1
ATOM 1400 O O . LEU A 1 182 ? 11.531 -28.797 -6.855 1 95.75 182 LEU A O 1
ATOM 1404 N N . ALA A 1 183 ? 11.633 -29.969 -8.727 1 94.94 183 ALA A N 1
ATOM 1405 C CA . ALA A 1 183 ? 11.516 -28.781 -9.562 1 94.94 183 ALA A CA 1
ATOM 1406 C C . ALA A 1 183 ? 10.18 -28.078 -9.336 1 94.94 183 ALA A C 1
ATOM 1408 O O . ALA A 1 183 ? 10.133 -26.875 -9.102 1 94.94 183 ALA A O 1
ATOM 1409 N N . ARG A 1 184 ? 9.117 -28.859 -9.375 1 94.88 184 ARG A N 1
ATOM 1410 C CA . ARG A 1 184 ? 7.773 -28.344 -9.156 1 94.88 184 ARG A CA 1
ATOM 1411 C C . ARG A 1 184 ? 7.633 -27.766 -7.75 1 94.88 184 ARG A C 1
ATOM 1413 O O . ARG A 1 184 ? 7.062 -26.688 -7.566 1 94.88 184 ARG A O 1
ATOM 1420 N N . GLY A 1 185 ? 8.18 -28.531 -6.859 1 95.25 185 GLY A N 1
ATOM 1421 C CA . GLY A 1 185 ? 8.07 -28.141 -5.461 1 95.25 185 GLY A CA 1
ATOM 1422 C C . GLY A 1 185 ? 8.742 -26.812 -5.156 1 95.25 185 GLY A C 1
ATOM 1423 O O . GLY A 1 185 ? 8.195 -25.984 -4.43 1 95.25 185 GLY A O 1
ATOM 1424 N N . THR A 1 186 ? 9.875 -26.609 -5.66 1 94.94 186 THR A N 1
ATOM 1425 C CA . THR A 1 186 ? 10.617 -25.391 -5.418 1 94.94 186 THR A CA 1
ATOM 1426 C C . THR A 1 186 ? 9.82 -24.172 -5.883 1 94.94 186 THR A C 1
ATOM 1428 O O . THR A 1 186 ? 9.695 -23.188 -5.156 1 94.94 186 THR A O 1
ATOM 1431 N N . VAL A 1 187 ? 9.258 -24.266 -7.02 1 93.62 187 VAL A N 1
ATOM 1432 C CA . VAL A 1 187 ? 8.508 -23.141 -7.594 1 93.62 187 VAL A CA 1
ATOM 1433 C C . VAL A 1 187 ? 7.211 -22.938 -6.812 1 93.62 187 VAL A C 1
ATOM 1435 O O . VAL A 1 187 ? 6.859 -21.812 -6.473 1 93.62 187 VAL A O 1
ATOM 1438 N N . LEU A 1 188 ? 6.539 -24.016 -6.539 1 94.5 188 LEU A N 1
ATOM 1439 C CA . LEU A 1 188 ? 5.242 -23.938 -5.879 1 94.5 188 LEU A CA 1
ATOM 1440 C C . LEU A 1 188 ? 5.395 -23.422 -4.449 1 94.5 188 LEU A C 1
ATOM 1442 O O . LEU A 1 188 ? 4.574 -22.641 -3.975 1 94.5 188 LEU A O 1
ATOM 1446 N N . PHE A 1 189 ? 6.395 -23.875 -3.818 1 92.88 189 PHE A N 1
ATOM 1447 C CA . PHE A 1 189 ? 6.617 -23.391 -2.457 1 92.88 189 PHE A CA 1
ATOM 1448 C C . PHE A 1 189 ? 6.957 -21.906 -2.449 1 92.88 189 PHE A C 1
ATOM 1450 O O . PHE A 1 189 ? 6.566 -21.188 -1.534 1 92.88 189 PHE A O 1
ATOM 1457 N N . GLY A 1 190 ? 7.691 -21.531 -3.434 1 92.19 190 GLY A N 1
ATOM 1458 C CA . GLY A 1 190 ? 7.918 -20.109 -3.578 1 92.19 190 GLY A CA 1
ATOM 1459 C C . GLY A 1 190 ? 6.641 -19.312 -3.783 1 92.19 190 GLY A C 1
ATOM 1460 O O . GLY A 1 190 ? 6.395 -18.328 -3.086 1 92.19 190 GLY A O 1
ATOM 1461 N N . ALA A 1 191 ? 5.82 -19.812 -4.637 1 92.62 191 ALA A N 1
ATOM 1462 C CA . ALA A 1 191 ? 4.617 -19.094 -5.051 1 92.62 191 ALA A CA 1
ATOM 1463 C C . ALA A 1 191 ? 3.555 -19.141 -3.957 1 92.62 191 ALA A C 1
ATOM 1465 O O . ALA A 1 191 ? 2.824 -18.156 -3.762 1 92.62 191 ALA A O 1
ATOM 1466 N N . VAL A 1 192 ? 3.484 -20.25 -3.232 1 94.5 192 VAL A N 1
ATOM 1467 C CA . VAL A 1 192 ? 2.371 -20.484 -2.318 1 94.5 192 VAL A CA 1
ATOM 1468 C C . VAL A 1 192 ? 2.764 -20.062 -0.906 1 94.5 192 VAL A C 1
ATOM 1470 O O . VAL A 1 192 ? 1.909 -19.656 -0.113 1 94.5 192 VAL A O 1
ATOM 1473 N N . THR A 1 193 ? 4.039 -20.078 -0.588 1 93.31 193 THR A N 1
ATOM 1474 C CA . THR A 1 193 ? 4.465 -19.797 0.781 1 93.31 193 THR A CA 1
ATOM 1475 C C . THR A 1 193 ? 5.207 -18.469 0.86 1 93.31 193 THR A C 1
ATOM 1477 O O . THR A 1 193 ? 4.762 -17.547 1.537 1 93.31 193 THR A O 1
ATOM 1480 N N . LEU A 1 194 ? 6.184 -18.312 0.106 1 91.75 194 LEU A N 1
ATOM 1481 C CA . LEU A 1 194 ? 7.078 -17.172 0.253 1 91.75 194 LEU A CA 1
ATOM 1482 C C . LEU A 1 194 ? 6.43 -15.906 -0.281 1 91.75 194 LEU A C 1
ATOM 1484 O O . LEU A 1 194 ? 6.453 -14.867 0.381 1 91.75 194 LEU A O 1
ATOM 1488 N N . VAL A 1 195 ? 5.809 -15.984 -1.38 1 91.5 195 VAL A N 1
ATOM 1489 C CA . VAL A 1 195 ? 5.289 -14.805 -2.066 1 91.5 195 VAL A CA 1
ATOM 1490 C C . VAL A 1 195 ? 4.207 -14.141 -1.211 1 91.5 195 VAL A C 1
ATOM 1492 O O . VAL A 1 195 ? 4.266 -12.938 -0.952 1 91.5 195 VAL A O 1
ATOM 1495 N N . PRO A 1 196 ? 3.258 -14.891 -0.708 1 92.25 196 PRO A N 1
ATOM 1496 C CA . PRO A 1 196 ? 2.227 -14.227 0.089 1 92.25 196 PRO A CA 1
ATOM 1497 C C . PRO A 1 196 ? 2.789 -13.555 1.342 1 92.25 196 PRO A C 1
ATOM 1499 O O . PRO A 1 196 ? 2.365 -12.453 1.701 1 92.25 196 PRO A O 1
ATOM 1502 N N . ILE A 1 197 ? 3.713 -14.164 1.959 1 89.81 197 ILE A N 1
ATOM 1503 C CA . ILE A 1 197 ? 4.289 -13.617 3.182 1 89.81 197 ILE A CA 1
ATOM 1504 C C . ILE A 1 197 ? 5.027 -12.32 2.869 1 89.81 197 ILE A C 1
ATOM 1506 O O . ILE A 1 197 ? 4.777 -11.289 3.498 1 89.81 197 ILE A O 1
ATOM 1510 N N . PHE A 1 198 ? 5.824 -12.328 1.942 1 86.44 198 PHE A N 1
ATOM 1511 C CA . PHE A 1 198 ? 6.633 -11.164 1.607 1 86.44 198 PHE A CA 1
ATOM 1512 C C . PHE A 1 198 ? 5.766 -10.047 1.044 1 86.44 198 PHE A C 1
ATOM 1514 O O . PHE A 1 198 ? 5.996 -8.867 1.329 1 86.44 198 PHE A O 1
ATOM 1521 N N . ALA A 1 199 ? 4.836 -10.445 0.222 1 86.38 199 ALA A N 1
ATOM 1522 C CA . ALA A 1 199 ? 3.93 -9.445 -0.328 1 86.38 199 ALA A CA 1
ATOM 1523 C C . ALA A 1 199 ? 3.162 -8.734 0.782 1 86.38 199 ALA A C 1
ATOM 1525 O O . ALA A 1 199 ? 3 -7.512 0.749 1 86.38 199 ALA A O 1
ATOM 1526 N N . HIS A 1 200 ? 2.725 -9.469 1.715 1 86.56 200 HIS A N 1
ATOM 1527 C CA . HIS A 1 200 ? 1.981 -8.898 2.834 1 86.56 200 HIS A CA 1
ATOM 1528 C C . HIS A 1 200 ? 2.861 -7.969 3.662 1 86.56 200 HIS A C 1
ATOM 1530 O O . HIS A 1 200 ? 2.424 -6.887 4.066 1 86.56 200 HIS A O 1
ATOM 1536 N N . LEU A 1 201 ? 4.023 -8.391 3.877 1 81.94 201 LEU A N 1
ATOM 1537 C CA . LEU A 1 201 ? 4.984 -7.586 4.621 1 81.94 201 LEU A CA 1
ATOM 1538 C C . LEU A 1 201 ? 5.277 -6.281 3.891 1 81.94 201 LEU A C 1
ATOM 1540 O O . LEU A 1 201 ? 5.316 -5.215 4.508 1 81.94 201 LEU A O 1
ATOM 1544 N N . THR A 1 202 ? 5.496 -6.383 2.676 1 77.38 202 THR A N 1
ATOM 1545 C CA . THR A 1 202 ? 5.801 -5.219 1.853 1 77.38 202 THR A CA 1
ATOM 1546 C C . THR A 1 202 ? 4.621 -4.254 1.826 1 77.38 202 THR A C 1
ATOM 1548 O O . THR A 1 202 ? 4.797 -3.047 2.014 1 77.38 202 THR A O 1
ATOM 1551 N N . TRP A 1 203 ? 3.559 -4.852 1.642 1 74.25 203 TRP A N 1
ATOM 1552 C CA . TRP A 1 203 ? 2.33 -4.066 1.596 1 74.25 203 TRP A CA 1
ATOM 1553 C C . TRP A 1 203 ? 2.131 -3.291 2.893 1 74.25 203 TRP A C 1
ATOM 1555 O O . TRP A 1 203 ? 1.846 -2.09 2.869 1 74.25 203 TRP A O 1
ATOM 1565 N N . ARG A 1 204 ? 2.277 -3.854 3.881 1 70.81 204 ARG A N 1
ATOM 1566 C CA . ARG A 1 204 ? 2.043 -3.242 5.184 1 70.81 204 ARG A CA 1
ATOM 1567 C C . ARG A 1 204 ? 3.076 -2.16 5.477 1 70.81 204 ARG A C 1
ATOM 1569 O O . ARG A 1 204 ? 2.742 -1.104 6.016 1 70.81 204 ARG A O 1
ATOM 1576 N N . THR A 1 205 ? 4.254 -2.453 5.168 1 70.31 205 THR A N 1
ATOM 1577 C CA . THR A 1 205 ? 5.328 -1.495 5.406 1 70.31 205 THR A CA 1
ATOM 1578 C C . THR A 1 205 ? 5.141 -0.248 4.547 1 70.31 205 THR A C 1
ATOM 1580 O O . THR A 1 205 ? 5.277 0.875 5.039 1 70.31 205 THR A O 1
ATOM 1583 N N . LEU A 1 206 ? 4.781 -0.478 3.34 1 67.38 206 LEU A N 1
ATOM 1584 C CA . LEU A 1 206 ? 4.605 0.647 2.428 1 67.38 206 LEU A CA 1
ATOM 1585 C C . LEU A 1 206 ? 3.381 1.473 2.814 1 67.38 206 LEU A C 1
ATOM 1587 O O . LEU A 1 206 ? 3.398 2.701 2.709 1 67.38 206 LEU A O 1
ATOM 1591 N N . TYR A 1 207 ? 2.441 0.763 3.178 1 65.56 207 TYR A N 1
ATOM 1592 C CA . TYR A 1 207 ? 1.225 1.442 3.609 1 65.56 207 TYR A CA 1
ATOM 1593 C C . TYR A 1 207 ? 1.492 2.316 4.828 1 65.56 207 TYR A C 1
ATOM 1595 O O . TYR A 1 207 ? 1.049 3.467 4.887 1 65.56 207 TYR A O 1
ATOM 1603 N N . ARG A 1 208 ? 2.166 1.816 5.707 1 62.34 208 ARG A N 1
ATOM 1604 C CA . ARG A 1 208 ? 2.527 2.559 6.906 1 62.34 208 ARG A CA 1
ATOM 1605 C C . ARG A 1 208 ? 3.398 3.764 6.566 1 62.34 208 ARG A C 1
ATOM 1607 O O . ARG A 1 208 ? 3.219 4.848 7.125 1 62.34 208 ARG A O 1
ATOM 1614 N N . ASP A 1 209 ? 4.25 3.484 5.719 1 62.31 209 ASP A N 1
ATOM 1615 C CA . ASP A 1 209 ? 5.152 4.555 5.309 1 62.31 209 ASP A CA 1
ATOM 1616 C C . ASP A 1 209 ? 4.395 5.672 4.594 1 62.31 209 ASP A C 1
ATOM 1618 O O . ASP A 1 209 ? 4.715 6.852 4.754 1 62.31 209 ASP A O 1
ATOM 1622 N N . ALA A 1 210 ? 3.492 5.215 3.766 1 61.25 210 ALA A N 1
ATOM 1623 C CA . ALA A 1 210 ? 2.693 6.195 3.035 1 61.25 210 ALA A CA 1
ATOM 1624 C C . ALA A 1 210 ? 1.852 7.039 3.988 1 61.25 210 ALA A C 1
ATOM 1626 O O . ALA A 1 210 ? 1.664 8.234 3.766 1 61.25 210 ALA A O 1
ATOM 1627 N N . GLN A 1 211 ? 1.392 6.348 4.984 1 58.62 211 GLN A N 1
ATOM 1628 C CA . GLN A 1 211 ? 0.622 7.059 6 1 58.62 211 GLN A CA 1
ATOM 1629 C C . GLN A 1 211 ? 1.5 8.047 6.77 1 58.62 211 GLN A C 1
ATOM 1631 O O . GLN A 1 211 ? 1.034 9.109 7.184 1 58.62 211 GLN A O 1
ATOM 1636 N N . TYR A 1 212 ? 2.695 7.637 6.906 1 57.62 212 TYR A N 1
ATOM 1637 C CA . TYR A 1 212 ? 3.604 8.461 7.695 1 57.62 212 TYR A CA 1
ATOM 1638 C C . TYR A 1 212 ? 4.645 9.133 6.805 1 57.62 212 TYR A C 1
ATOM 1640 O O . TYR A 1 212 ? 5.805 9.281 7.195 1 57.62 212 TYR A O 1
ATOM 1648 N N . SER A 1 213 ? 4.266 9.531 5.664 1 61.16 213 SER A N 1
ATOM 1649 C CA . SER A 1 213 ? 5.207 10.133 4.719 1 61.16 213 SER A CA 1
ATOM 1650 C C . SER A 1 213 ? 5.973 11.289 5.359 1 61.16 213 SER A C 1
ATOM 1652 O O . SER A 1 213 ? 5.434 12 6.211 1 61.16 213 SER A O 1
ATOM 1654 N N . ASP A 1 214 ? 7.277 11.281 5.145 1 66.75 214 ASP A N 1
ATOM 1655 C CA . ASP A 1 214 ? 8.148 12.352 5.629 1 66.75 214 ASP A CA 1
ATOM 1656 C C . ASP A 1 214 ? 8.055 13.578 4.73 1 66.75 214 ASP A C 1
ATOM 1658 O O . ASP A 1 214 ? 8.805 14.547 4.91 1 66.75 214 ASP A O 1
ATOM 1662 N N . ARG A 1 215 ? 7.129 13.5 3.855 1 73.44 215 ARG A N 1
ATOM 1663 C CA . ARG A 1 215 ? 7.004 14.625 2.938 1 73.44 215 ARG A CA 1
ATOM 1664 C C . ARG A 1 215 ? 5.605 15.227 2.996 1 73.44 215 ARG A C 1
ATOM 1666 O O . ARG A 1 215 ? 4.629 14.523 3.264 1 73.44 215 ARG A O 1
ATOM 1673 N N . ASP A 1 216 ? 5.629 16.469 2.775 1 76.88 216 ASP A N 1
ATOM 1674 C CA . ASP A 1 216 ? 4.363 17.188 2.672 1 76.88 216 ASP A CA 1
ATOM 1675 C C . ASP A 1 216 ? 3.709 16.953 1.313 1 76.88 216 ASP A C 1
ATOM 1677 O O . ASP A 1 216 ? 4.297 17.266 0.274 1 76.88 216 ASP A O 1
ATOM 1681 N N . PRO A 1 217 ? 2.574 16.391 1.317 1 69.19 217 PRO A N 1
ATOM 1682 C CA . PRO A 1 217 ? 1.957 15.992 0.049 1 69.19 217 PRO A CA 1
ATOM 1683 C C . PRO A 1 217 ? 1.635 17.188 -0.845 1 69.19 217 PRO A C 1
ATOM 1685 O O . PRO A 1 217 ? 1.564 17.047 -2.068 1 69.19 217 PRO A O 1
ATOM 1688 N N . LEU A 1 218 ? 1.45 18.297 -0.324 1 76.06 218 LEU A N 1
ATOM 1689 C CA . LEU A 1 218 ? 1.069 19.469 -1.104 1 76.06 218 LEU A CA 1
ATOM 1690 C C . LEU A 1 218 ? 2.27 20.047 -1.855 1 76.06 218 LEU A C 1
ATOM 1692 O O . LEU A 1 218 ? 2.137 20.5 -2.994 1 76.06 218 LEU A O 1
ATOM 1696 N N . THR A 1 219 ? 3.4 19.969 -1.251 1 87.56 219 THR A N 1
ATOM 1697 C CA . THR A 1 219 ? 4.535 20.703 -1.806 1 87.56 219 THR A CA 1
ATOM 1698 C C . THR A 1 219 ? 5.648 19.75 -2.221 1 87.56 219 THR A C 1
ATOM 1700 O O . THR A 1 219 ? 6.555 20.125 -2.965 1 87.56 219 THR A O 1
ATOM 1703 N N . GLY A 1 220 ? 5.594 18.594 -1.624 1 78.19 220 GLY A N 1
ATOM 1704 C CA . GLY A 1 220 ? 6.668 17.641 -1.864 1 78.19 220 GLY A CA 1
ATOM 1705 C C . GLY A 1 220 ? 7.871 17.875 -0.964 1 78.19 220 GLY A C 1
ATOM 1706 O O . GLY A 1 220 ? 8.805 17.062 -0.951 1 78.19 220 GLY A O 1
ATOM 1707 N N . LEU A 1 221 ? 7.867 18.922 -0.228 1 86.69 221 LEU A N 1
ATOM 1708 C CA . LEU A 1 221 ? 8.93 19.188 0.735 1 86.69 221 LEU A CA 1
ATOM 1709 C C . LEU A 1 221 ? 8.852 18.203 1.908 1 86.69 221 LEU A C 1
ATOM 1711 O O . LEU A 1 221 ? 7.859 17.5 2.062 1 86.69 221 LEU A O 1
ATOM 1715 N N . PHE A 1 222 ? 9.969 18.156 2.643 1 83.06 222 PHE A N 1
ATOM 1716 C CA . PHE A 1 222 ? 9.891 17.391 3.883 1 83.06 222 PHE A CA 1
ATOM 1717 C C . PHE A 1 222 ? 8.805 17.953 4.793 1 83.06 222 PHE A C 1
ATOM 1719 O O . PHE A 1 222 ? 8.484 19.141 4.723 1 83.06 222 PHE A O 1
ATOM 1726 N N . ASN A 1 223 ? 8.195 17.047 5.527 1 82.19 223 ASN A N 1
ATOM 1727 C CA . ASN A 1 223 ? 7.395 17.5 6.66 1 82.19 223 ASN A CA 1
ATOM 1728 C C . ASN A 1 223 ? 8.227 17.594 7.934 1 82.19 223 ASN A C 1
ATOM 1730 O O . ASN A 1 223 ? 9.445 17.438 7.895 1 82.19 223 ASN A O 1
ATOM 1734 N N . ARG A 1 224 ? 7.609 17.969 8.969 1 78.12 224 ARG A N 1
ATOM 1735 C CA . ARG A 1 224 ? 8.336 18.172 10.219 1 78.12 224 ARG A CA 1
ATOM 1736 C C . ARG A 1 224 ? 9.117 16.922 10.609 1 78.12 224 ARG A C 1
ATOM 1738 O O . ARG A 1 224 ? 10.289 17.016 10.992 1 78.12 224 ARG A O 1
ATOM 1745 N N . ARG A 1 225 ? 8.508 15.875 10.492 1 71.81 225 ARG A N 1
ATOM 1746 C CA . ARG A 1 225 ? 9.164 14.617 10.82 1 71.81 225 ARG A CA 1
ATOM 1747 C C . ARG A 1 225 ? 10.359 14.359 9.906 1 71.81 225 ARG A C 1
ATOM 1749 O O . ARG A 1 225 ? 11.422 13.93 10.375 1 71.81 225 ARG A O 1
ATOM 1756 N N . GLY A 1 226 ? 10.078 14.57 8.648 1 74.81 226 GLY A N 1
ATOM 1757 C CA . GLY A 1 226 ? 11.156 14.398 7.691 1 74.81 226 GLY A CA 1
ATOM 1758 C C . GLY A 1 226 ? 12.344 15.305 7.965 1 74.81 226 GLY A C 1
ATOM 1759 O O . GLY A 1 226 ? 13.492 14.883 7.836 1 74.81 226 GLY A O 1
ATOM 1760 N N . LEU A 1 227 ? 12.047 16.438 8.312 1 82.81 227 LEU A N 1
ATOM 1761 C CA . LEU A 1 227 ? 13.102 17.391 8.625 1 82.81 227 LEU A CA 1
ATOM 1762 C C . LEU A 1 227 ? 13.914 16.938 9.828 1 82.81 227 LEU A C 1
ATOM 1764 O O . LEU A 1 227 ? 15.148 17 9.812 1 82.81 227 LEU A O 1
ATOM 1768 N N . GLU A 1 228 ? 13.258 16.531 10.836 1 75.19 228 GLU A N 1
ATOM 1769 C CA . GLU A 1 228 ? 13.93 16.094 12.055 1 75.19 228 GLU A CA 1
ATOM 1770 C C . GLU A 1 228 ? 14.867 14.922 11.781 1 75.19 228 GLU A C 1
ATOM 1772 O O . GLU A 1 228 ? 15.961 14.844 12.344 1 75.19 228 GLU A O 1
ATOM 1777 N N . GLY A 1 229 ? 14.453 14.102 10.969 1 70.19 229 GLY A N 1
ATOM 1778 C CA . GLY A 1 229 ? 15.289 12.977 10.586 1 70.19 229 GLY A CA 1
ATOM 1779 C C . GLY A 1 229 ? 16.5 13.383 9.758 1 70.19 229 GLY A C 1
ATOM 1780 O O . GLY A 1 229 ? 17.594 12.844 9.938 1 70.19 229 GLY A O 1
ATOM 1781 N N . ALA A 1 230 ? 16.281 14.352 8.898 1 75.25 230 ALA A N 1
ATOM 1782 C CA . ALA A 1 230 ? 17.312 14.742 7.945 1 75.25 230 ALA A CA 1
ATOM 1783 C C . ALA A 1 230 ? 18.328 15.688 8.586 1 75.25 230 ALA A C 1
ATOM 1785 O O . ALA A 1 230 ? 19.5 15.703 8.203 1 75.25 230 ALA A O 1
ATOM 1786 N N . VAL A 1 231 ? 17.859 16.375 9.477 1 78.69 231 VAL A N 1
ATOM 1787 C CA . VAL A 1 231 ? 18.703 17.391 10.086 1 78.69 231 VAL A CA 1
ATOM 1788 C C . VAL A 1 231 ? 19.828 16.734 10.867 1 78.69 231 VAL A C 1
ATOM 1790 O O . VAL A 1 231 ? 20.953 17.25 10.93 1 78.69 231 VAL A O 1
ATOM 1793 N N . GLY A 1 232 ? 19.562 15.648 11.484 1 69.94 232 GLY A N 1
ATOM 1794 C CA . GLY A 1 232 ? 20.609 14.914 12.18 1 69.94 232 GLY A CA 1
ATOM 1795 C C . GLY A 1 232 ? 21.797 14.586 11.305 1 69.94 232 GLY A C 1
ATOM 1796 O O . GLY A 1 232 ? 22.938 14.781 11.703 1 69.94 232 GLY A O 1
ATOM 1797 N N . ASP A 1 233 ? 21.516 14.156 10.164 1 69.31 233 ASP A N 1
ATOM 1798 C CA . ASP A 1 233 ? 22.562 13.812 9.211 1 69.31 233 ASP A CA 1
ATOM 1799 C C . ASP A 1 233 ? 23.344 15.047 8.789 1 69.31 233 ASP A C 1
ATOM 1801 O O . ASP A 1 233 ? 24.562 14.984 8.625 1 69.31 233 ASP A O 1
ATOM 1805 N N . LEU A 1 234 ? 22.641 16.078 8.578 1 74.12 234 LEU A N 1
ATOM 1806 C CA . LEU A 1 234 ? 23.281 17.328 8.18 1 74.12 234 LEU A CA 1
ATOM 1807 C C . LEU A 1 234 ? 24.172 17.875 9.281 1 74.12 234 LEU A C 1
ATOM 1809 O O . LEU A 1 234 ? 25.266 18.375 9.016 1 74.12 234 LEU A O 1
ATOM 1813 N N . PHE A 1 235 ? 23.672 17.75 10.445 1 71.25 235 PHE A N 1
ATOM 1814 C CA . PHE A 1 235 ? 24.406 18.219 11.609 1 71.25 235 PHE A CA 1
ATOM 1815 C C . PHE A 1 235 ? 25.719 17.469 11.758 1 71.25 235 PHE A C 1
ATOM 1817 O O . PHE A 1 235 ? 26.75 18.078 12.086 1 71.25 235 PHE A O 1
ATOM 1824 N N . GLU A 1 236 ? 25.688 16.266 11.508 1 68.06 236 GLU A N 1
ATOM 1825 C CA . GLU A 1 236 ? 26.875 15.406 11.672 1 68.06 236 GLU A CA 1
ATOM 1826 C C . GLU A 1 236 ? 27.859 15.617 10.531 1 68.06 236 GLU A C 1
ATOM 1828 O O . GLU A 1 236 ? 29.078 15.57 10.734 1 68.06 236 GLU A O 1
ATOM 1833 N N . SER A 1 237 ? 27.375 15.945 9.453 1 70.62 237 SER A N 1
ATOM 1834 C CA . SER A 1 237 ? 28.234 16.047 8.273 1 70.62 237 SER A CA 1
ATOM 1835 C C . SER A 1 237 ? 28.906 17.406 8.18 1 70.62 237 SER A C 1
ATOM 1837 O O . SER A 1 237 ? 29.938 17.562 7.535 1 70.62 237 SER A O 1
ATOM 1839 N N . THR A 1 238 ? 28.312 18.344 8.711 1 69.62 238 THR A N 1
ATOM 1840 C CA . THR A 1 238 ? 28.797 19.703 8.531 1 69.62 238 THR A CA 1
ATOM 1841 C C . THR A 1 238 ? 29.656 20.141 9.719 1 69.62 238 THR A C 1
ATOM 1843 O O . THR A 1 238 ? 30.25 21.219 9.703 1 69.62 238 THR A O 1
ATOM 1846 N N . ARG A 1 239 ? 29.859 19.297 10.609 1 63.78 239 ARG A N 1
ATOM 1847 C CA . ARG A 1 239 ? 30.609 19.688 11.797 1 63.78 239 ARG A CA 1
ATOM 1848 C C . ARG A 1 239 ? 32.062 19.938 11.461 1 63.78 239 ARG A C 1
ATOM 1850 O O . ARG A 1 239 ? 32.906 19.047 11.648 1 63.78 239 ARG A O 1
ATOM 1857 N N . ASP A 1 240 ? 32.25 20.609 10.414 1 63.22 240 ASP A N 1
ATOM 1858 C CA . ASP A 1 240 ? 33.625 21.031 10.203 1 63.22 240 ASP A CA 1
ATOM 1859 C C . ASP A 1 240 ? 33.844 22.484 10.62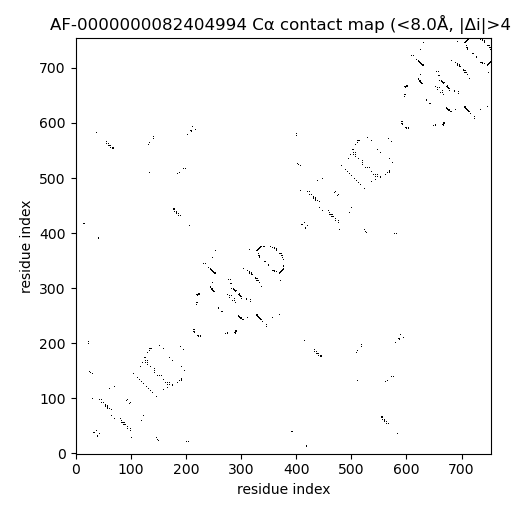5 1 63.22 240 ASP A C 1
ATOM 1861 O O . ASP A 1 240 ? 32.906 23.25 10.695 1 63.22 240 ASP A O 1
ATOM 1865 N N . ASP A 1 241 ? 35.094 22.844 11.031 1 59.44 241 ASP A N 1
ATOM 1866 C CA . ASP A 1 241 ? 35.531 24.094 11.664 1 59.44 241 ASP A CA 1
ATOM 1867 C C . ASP A 1 241 ? 35.125 25.312 10.836 1 59.44 241 ASP A C 1
ATOM 1869 O O . ASP A 1 241 ? 35 26.406 11.359 1 59.44 241 ASP A O 1
ATOM 1873 N N . SER A 1 242 ? 34.781 25.125 9.648 1 67.5 242 SER A N 1
ATOM 1874 C CA . SER A 1 242 ? 34.562 26.312 8.828 1 67.5 242 SER A CA 1
ATOM 1875 C C . SER A 1 242 ? 33.125 26.406 8.344 1 67.5 242 SER A C 1
ATOM 1877 O O . SER A 1 242 ? 32.781 27.328 7.605 1 67.5 242 SER A O 1
ATOM 1879 N N . SER A 1 243 ? 32.281 25.609 9.047 1 79.19 243 SER A N 1
ATOM 1880 C CA . SER A 1 243 ? 30.938 25.594 8.5 1 79.19 243 SER A CA 1
ATOM 1881 C C . SER A 1 243 ? 29.922 26.141 9.508 1 79.19 243 SER A C 1
ATOM 1883 O O . SER A 1 243 ? 30.219 26.219 10.703 1 79.19 243 SER A O 1
ATOM 1885 N N . SER A 1 244 ? 29.016 26.844 9.008 1 85.56 244 SER A N 1
ATOM 1886 C CA . SER A 1 244 ? 27.891 27.328 9.82 1 85.56 244 SER A CA 1
ATOM 1887 C C . SER A 1 244 ? 26.594 26.641 9.43 1 85.56 244 SER A C 1
ATOM 1889 O O . SER A 1 244 ? 26.453 26.125 8.312 1 85.56 244 SER A O 1
ATOM 1891 N N . LEU A 1 245 ? 25.828 26.516 10.5 1 89 245 LEU A N 1
ATOM 1892 C CA . LEU A 1 245 ? 24.469 26.031 10.297 1 89 245 LEU A CA 1
ATOM 1893 C C . LEU A 1 245 ? 23.453 27.141 10.539 1 89 245 LEU A C 1
ATOM 1895 O O . LEU A 1 245 ? 23.594 27.922 11.492 1 89 245 LEU A O 1
ATOM 1899 N N . ALA A 1 246 ? 22.562 27.281 9.602 1 93.25 246 ALA A N 1
ATOM 1900 C CA . ALA A 1 246 ? 21.516 28.281 9.781 1 93.25 246 ALA A CA 1
ATOM 1901 C C . ALA A 1 246 ? 20.125 27.641 9.781 1 93.25 246 ALA A C 1
ATOM 1903 O O . ALA A 1 246 ? 19.859 26.719 9 1 93.25 246 ALA A O 1
ATOM 1904 N N . PHE A 1 247 ? 19.375 28.047 10.734 1 94.31 247 PHE A N 1
ATOM 1905 C CA . PHE A 1 247 ? 17.953 27.688 10.828 1 94.31 247 PHE A CA 1
ATOM 1906 C C . PHE A 1 247 ? 17.078 28.844 10.406 1 94.31 247 PHE A C 1
ATOM 1908 O O . PHE A 1 247 ? 17.172 29.938 10.961 1 94.31 247 PHE A O 1
ATOM 1915 N N . VAL A 1 248 ? 16.266 28.594 9.414 1 96.81 248 VAL A N 1
ATOM 1916 C CA . VAL A 1 248 ? 15.461 29.672 8.844 1 96.81 248 VAL A CA 1
ATOM 1917 C C . VAL A 1 248 ? 13.984 29.281 8.883 1 96.81 248 VAL A C 1
ATOM 1919 O O . VAL A 1 248 ? 13.578 28.281 8.297 1 96.81 248 VAL A O 1
ATOM 1922 N N . VAL A 1 249 ? 13.211 30.047 9.562 1 96.5 249 VAL A N 1
ATOM 1923 C CA . VAL A 1 249 ? 11.758 29.875 9.594 1 96.5 249 VAL A CA 1
ATOM 1924 C C . VAL A 1 249 ? 11.102 30.922 8.703 1 96.5 249 VAL A C 1
ATOM 1926 O O . VAL A 1 249 ? 11.391 32.125 8.82 1 96.5 249 VAL A O 1
ATOM 1929 N N . VAL A 1 250 ? 10.289 30.484 7.809 1 97.12 250 VAL A N 1
ATOM 1930 C CA . VAL A 1 250 ? 9.609 31.359 6.863 1 97.12 250 VAL A CA 1
ATOM 1931 C C . VAL A 1 250 ? 8.094 31.203 7.004 1 97.12 250 VAL A C 1
ATOM 1933 O O . VAL A 1 250 ? 7.586 30.078 7.078 1 97.12 250 VAL A O 1
ATOM 1936 N N . ASP A 1 251 ? 7.395 32.219 7.066 1 96 251 ASP A N 1
ATOM 1937 C CA . ASP A 1 251 ? 5.938 32.219 7.141 1 96 251 ASP A CA 1
ATOM 1938 C C . ASP A 1 251 ? 5.336 33.156 6.098 1 96 251 ASP A C 1
ATOM 1940 O O . ASP A 1 251 ? 5.828 34.281 5.898 1 96 251 ASP A O 1
ATOM 1944 N N . ILE A 1 252 ? 4.289 32.719 5.477 1 95.88 252 ILE A N 1
ATOM 1945 C CA . ILE A 1 252 ? 3.613 33.562 4.492 1 95.88 252 ILE A CA 1
ATOM 1946 C C . ILE A 1 252 ? 2.771 34.625 5.207 1 95.88 252 ILE A C 1
ATOM 1948 O O . ILE A 1 252 ? 1.903 34.281 6.016 1 95.88 252 ILE A O 1
ATOM 1952 N N . ASP A 1 253 ? 3.039 35.844 4.836 1 94.88 253 ASP A N 1
ATOM 1953 C CA . ASP A 1 253 ? 2.338 36.969 5.484 1 94.88 253 ASP A CA 1
ATOM 1954 C C . ASP A 1 253 ? 0.863 36.969 5.09 1 94.88 253 ASP A C 1
ATOM 1956 O O . ASP A 1 253 ? 0.531 36.906 3.904 1 94.88 253 ASP A O 1
ATOM 1960 N N . LYS A 1 254 ? -0.023 37.094 6.105 1 91.06 254 LYS A N 1
ATOM 1961 C CA . LYS A 1 254 ? -1.46 37.281 5.926 1 91.06 254 LYS A CA 1
ATOM 1962 C C . LYS A 1 254 ? -2.053 36.156 5.062 1 91.06 254 LYS A C 1
ATOM 1964 O O . LYS A 1 254 ? -2.852 36.438 4.164 1 91.06 254 LYS A O 1
ATOM 1969 N N . PHE A 1 255 ? -1.669 35.062 5.324 1 91.31 255 PHE A N 1
ATOM 1970 C CA . PHE A 1 255 ? -2.086 33.938 4.5 1 91.31 255 PHE A CA 1
ATOM 1971 C C . PHE A 1 255 ? -3.57 33.656 4.688 1 91.31 255 PHE A C 1
ATOM 1973 O O . PHE A 1 255 ? -4.258 33.25 3.74 1 91.31 255 PHE A O 1
ATOM 1980 N N . LYS A 1 256 ? -4.016 33.719 5.863 1 82.19 256 LYS A N 1
ATOM 1981 C CA . LYS A 1 256 ? -5.441 33.5 6.109 1 82.19 256 LYS A CA 1
ATOM 1982 C C . LYS A 1 256 ? -6.285 34.438 5.234 1 82.19 256 LYS A C 1
ATOM 1984 O O . LYS A 1 256 ? -7.332 34.031 4.723 1 82.19 256 LYS A O 1
ATOM 1989 N N . THR A 1 257 ? -5.871 35.625 5.145 1 85.75 257 THR A N 1
ATOM 1990 C CA . THR A 1 257 ? -6.566 36.594 4.297 1 85.75 257 THR A CA 1
ATOM 1991 C C . THR A 1 257 ? -6.594 36.125 2.85 1 85.75 257 THR A C 1
ATOM 1993 O O . THR A 1 257 ? -7.594 36.312 2.148 1 85.75 257 THR A O 1
ATOM 1996 N N . VAL A 1 258 ? -5.547 35.594 2.426 1 89.5 258 VAL A N 1
ATOM 1997 C CA . VAL A 1 258 ? -5.473 35.062 1.074 1 89.5 258 VAL A CA 1
ATOM 1998 C C . VAL A 1 258 ? -6.527 33.969 0.897 1 89.5 258 VAL A C 1
ATOM 2000 O O . VAL A 1 258 ? -7.25 33.938 -0.101 1 89.5 258 VAL A O 1
ATOM 2003 N N . ASN A 1 259 ? -6.656 33.062 1.846 1 83.5 259 ASN A N 1
ATOM 2004 C CA . ASN A 1 259 ? -7.641 32 1.78 1 83.5 259 ASN A CA 1
ATOM 2005 C C . ASN A 1 259 ? -9.07 32.531 1.811 1 83.5 259 ASN A C 1
ATOM 2007 O O . ASN A 1 259 ? -9.938 32.031 1.106 1 83.5 259 ASN A O 1
ATOM 2011 N N . ASP A 1 260 ? -9.242 33.5 2.584 1 77.88 260 ASP A N 1
ATOM 2012 C CA . ASP A 1 260 ? -10.57 34.094 2.758 1 77.88 260 ASP A CA 1
ATOM 2013 C C . ASP A 1 260 ? -11.039 34.781 1.48 1 77.88 260 ASP A C 1
ATOM 2015 O O . ASP A 1 260 ? -12.219 34.688 1.124 1 77.88 260 ASP A O 1
ATOM 2019 N N . LEU A 1 261 ? -10.141 35.438 0.911 1 83.19 261 LEU A N 1
ATOM 2020 C CA . LEU A 1 261 ? -10.484 36.25 -0.238 1 83.19 261 LEU A CA 1
ATOM 2021 C C . LEU A 1 261 ? -10.523 35.438 -1.517 1 83.19 261 LEU A C 1
ATOM 2023 O O . LEU A 1 261 ? -11.352 35.656 -2.396 1 83.19 261 LEU A O 1
ATOM 2027 N N . HIS A 1 262 ? -9.68 34.5 -1.63 1 87.38 262 HIS A N 1
ATOM 2028 C CA . HIS A 1 262 ? -9.508 33.844 -2.924 1 87.38 262 HIS A CA 1
ATOM 2029 C C . HIS A 1 262 ? -9.836 32.344 -2.836 1 87.38 262 HIS A C 1
ATOM 2031 O O . HIS A 1 262 ? -9.922 31.672 -3.861 1 87.38 262 HIS A O 1
ATOM 2037 N N . GLY A 1 263 ? -9.992 31.891 -1.681 1 80.94 263 GLY A N 1
ATOM 2038 C CA . GLY A 1 263 ? -10.312 30.484 -1.501 1 80.94 263 GLY A CA 1
ATOM 2039 C C . GLY A 1 263 ? -9.094 29.641 -1.173 1 80.94 263 GLY A C 1
ATOM 2040 O O . GLY A 1 263 ? -7.961 30.031 -1.434 1 80.94 263 GLY A O 1
ATOM 2041 N N . HIS A 1 264 ? -9.328 28.391 -0.736 1 77.94 264 HIS A N 1
ATOM 2042 C CA . HIS A 1 264 ? -8.273 27.5 -0.277 1 77.94 264 HIS A CA 1
ATOM 2043 C C . HIS A 1 264 ? -7.48 26.938 -1.451 1 77.94 264 HIS A C 1
ATOM 2045 O O . HIS A 1 264 ? -6.285 26.656 -1.325 1 77.94 264 HIS A O 1
ATOM 2051 N N . ALA A 1 265 ? -8.148 26.781 -2.52 1 82.06 265 ALA A N 1
ATOM 2052 C CA . ALA A 1 265 ? -7.434 26.281 -3.695 1 82.06 265 ALA A CA 1
ATOM 2053 C C . ALA A 1 265 ? -6.332 27.25 -4.117 1 82.06 265 ALA A C 1
ATOM 2055 O O . ALA A 1 265 ? -5.227 26.828 -4.457 1 82.06 265 ALA A O 1
ATOM 2056 N N . GLU A 1 266 ? -6.703 28.453 -4.113 1 88.75 266 GLU A N 1
ATOM 2057 C CA . GLU A 1 266 ? -5.711 29.469 -4.441 1 88.75 266 GLU A CA 1
ATOM 2058 C C . GLU A 1 266 ? -4.637 29.562 -3.359 1 88.75 266 GLU A C 1
ATOM 2060 O O . GLU A 1 266 ? -3.473 29.828 -3.654 1 88.75 266 GLU A O 1
ATOM 2065 N N . GLY A 1 267 ? -5.055 29.344 -2.168 1 91.69 267 GLY A N 1
ATOM 2066 C CA . GLY A 1 267 ? -4.086 29.266 -1.087 1 91.69 267 GLY A CA 1
ATOM 2067 C C . GLY A 1 267 ? -3.068 28.156 -1.289 1 91.69 267 GLY A C 1
ATOM 2068 O O . GLY A 1 267 ? -1.872 28.344 -1.062 1 91.69 267 GLY A O 1
ATOM 2069 N N . ASP A 1 268 ? -3.529 27.109 -1.757 1 88.62 268 ASP A N 1
ATOM 2070 C CA . ASP A 1 268 ? -2.641 26 -2.045 1 88.62 268 ASP A CA 1
ATOM 2071 C C . ASP A 1 268 ? -1.621 26.359 -3.119 1 88.62 268 ASP A C 1
ATOM 2073 O O . ASP A 1 268 ? -0.469 25.922 -3.064 1 88.62 268 ASP A O 1
ATOM 2077 N N . HIS A 1 269 ? -2.066 27.109 -4.047 1 92.5 269 HIS A N 1
ATOM 2078 C CA . HIS A 1 269 ? -1.158 27.547 -5.102 1 92.5 269 HIS A CA 1
ATOM 2079 C C . HIS A 1 269 ? -0.056 28.438 -4.539 1 92.5 269 HIS A C 1
ATOM 2081 O O . HIS A 1 269 ? 1.103 28.328 -4.953 1 92.5 269 HIS A O 1
ATOM 2087 N N . VAL A 1 270 ? -0.443 29.266 -3.662 1 94.94 270 VAL A N 1
ATOM 2088 C CA . VAL A 1 270 ? 0.519 30.172 -3.029 1 94.94 270 VAL A CA 1
ATOM 2089 C C . VAL A 1 270 ? 1.527 29.359 -2.221 1 94.94 270 VAL A C 1
ATOM 2091 O O . VAL A 1 270 ? 2.729 29.625 -2.254 1 94.94 270 VAL A O 1
ATOM 2094 N N . ILE A 1 271 ? 1.002 28.422 -1.53 1 94.94 271 ILE A N 1
ATOM 2095 C CA . ILE A 1 271 ? 1.848 27.547 -0.722 1 94.94 271 ILE A CA 1
ATOM 2096 C C . ILE A 1 271 ? 2.857 26.828 -1.616 1 94.94 271 ILE A C 1
ATOM 2098 O O . ILE A 1 271 ? 4.055 26.812 -1.316 1 94.94 271 ILE A O 1
ATOM 2102 N N . ARG A 1 272 ? 2.428 26.281 -2.73 1 94.75 272 ARG A N 1
ATOM 2103 C CA . ARG A 1 272 ? 3.297 25.562 -3.656 1 94.75 272 ARG A CA 1
ATOM 2104 C C . ARG A 1 272 ? 4.34 26.5 -4.262 1 94.75 272 ARG A C 1
ATOM 2106 O O . ARG A 1 272 ? 5.508 26.125 -4.395 1 94.75 272 ARG A O 1
ATOM 2113 N N . ARG A 1 273 ? 3.898 27.625 -4.633 1 95.44 273 ARG A N 1
ATOM 2114 C CA . ARG A 1 273 ? 4.805 28.594 -5.223 1 95.44 273 ARG A CA 1
ATOM 2115 C C . ARG A 1 273 ? 5.91 28.984 -4.246 1 95.44 273 ARG A C 1
ATOM 2117 O O . ARG A 1 273 ? 7.082 29.062 -4.625 1 95.44 273 ARG A O 1
ATOM 2124 N N . THR A 1 274 ? 5.543 29.25 -3.057 1 96.12 274 THR A N 1
ATOM 2125 C CA . THR A 1 274 ? 6.516 29.594 -2.025 1 96.12 274 THR A CA 1
ATOM 2126 C C . THR A 1 274 ? 7.512 28.453 -1.816 1 96.12 274 THR A C 1
ATOM 2128 O O . THR A 1 274 ? 8.719 28.688 -1.717 1 96.12 274 THR A O 1
ATOM 2131 N N . ALA A 1 275 ? 6.98 27.312 -1.749 1 95.62 275 ALA A N 1
ATOM 2132 C CA . ALA A 1 275 ? 7.82 26.141 -1.576 1 95.62 275 ALA A CA 1
ATOM 2133 C C . ALA A 1 275 ? 8.828 26.016 -2.711 1 95.62 275 ALA A C 1
ATOM 2135 O O . ALA A 1 275 ? 10.008 25.734 -2.473 1 95.62 275 ALA A O 1
ATOM 2136 N N . ASN A 1 276 ? 8.352 26.172 -3.898 1 94.38 276 ASN A N 1
ATOM 2137 C CA . ASN A 1 276 ? 9.203 26.062 -5.074 1 94.38 276 ASN A CA 1
ATOM 2138 C C . ASN A 1 276 ? 10.305 27.109 -5.07 1 94.38 276 ASN A C 1
ATOM 2140 O O . ASN A 1 276 ? 11.461 26.812 -5.379 1 94.38 276 ASN A O 1
ATOM 2144 N N . ARG A 1 277 ? 9.938 28.234 -4.77 1 96.44 277 ARG A N 1
ATOM 2145 C CA . ARG A 1 277 ? 10.906 29.328 -4.762 1 96.44 277 ARG A CA 1
ATOM 2146 C C . ARG A 1 277 ? 11.93 29.141 -3.641 1 96.44 277 ARG A C 1
ATOM 2148 O O . ARG A 1 277 ? 13.109 29.438 -3.818 1 96.44 277 ARG A O 1
ATOM 2155 N N . LEU A 1 278 ? 11.445 28.766 -2.553 1 96.25 278 LEU A N 1
ATOM 2156 C CA . LEU A 1 278 ? 12.344 28.5 -1.433 1 96.25 278 LEU A CA 1
ATOM 2157 C C . LEU A 1 278 ? 13.336 27.391 -1.782 1 96.25 278 LEU A C 1
ATOM 2159 O O . LEU A 1 278 ? 14.523 27.5 -1.467 1 96.25 278 LEU A O 1
ATOM 2163 N N . SER A 1 279 ? 12.844 26.375 -2.395 1 94.75 279 SER A N 1
ATOM 2164 C CA . SER A 1 279 ? 13.688 25.266 -2.814 1 94.75 279 SER A CA 1
ATOM 2165 C C . SER A 1 279 ? 14.727 25.719 -3.834 1 94.75 279 SER A C 1
ATOM 2167 O O . SER A 1 279 ? 15.867 25.25 -3.812 1 94.75 279 SER A O 1
ATOM 2169 N N . THR A 1 280 ? 14.297 26.484 -4.734 1 94 280 THR A N 1
ATOM 2170 C CA . THR A 1 280 ? 15.203 27 -5.754 1 94 280 THR A CA 1
ATOM 2171 C C . THR A 1 280 ? 16.297 27.859 -5.121 1 94 280 THR A C 1
ATOM 2173 O O . THR A 1 280 ? 17.453 27.797 -5.527 1 94 280 THR A O 1
ATOM 2176 N N . HIS A 1 281 ? 15.938 28.578 -4.109 1 95.88 281 HIS A N 1
ATOM 2177 C CA . HIS A 1 281 ? 16.859 29.547 -3.5 1 95.88 281 HIS A CA 1
ATOM 2178 C C . HIS A 1 281 ? 17.781 28.859 -2.492 1 95.88 281 HIS A C 1
ATOM 2180 O O . HIS A 1 281 ? 18.969 29.172 -2.42 1 95.88 281 HIS A O 1
ATOM 2186 N N . LEU A 1 282 ? 17.203 27.938 -1.683 1 94.56 282 LEU A N 1
ATOM 2187 C CA . LEU A 1 282 ? 17.953 27.375 -0.556 1 94.56 282 LEU A CA 1
ATOM 2188 C C . LEU A 1 282 ? 18.234 25.891 -0.767 1 94.56 282 LEU A C 1
ATOM 2190 O O . LEU A 1 282 ? 19.078 25.312 -0.077 1 94.56 282 LEU A O 1
ATOM 2194 N N . GLY A 1 283 ? 17.578 25.266 -1.642 1 88.69 283 GLY A N 1
ATOM 2195 C CA . GLY A 1 283 ? 17.516 23.812 -1.752 1 88.69 283 GLY A CA 1
ATOM 2196 C C . GLY A 1 283 ? 18.875 23.172 -1.914 1 88.69 283 GLY A C 1
ATOM 2197 O O . GLY A 1 283 ? 19.125 22.078 -1.406 1 88.69 283 GLY A O 1
ATOM 2198 N N . GLU A 1 284 ? 19.781 23.812 -2.576 1 87.31 284 GLU A N 1
ATOM 2199 C CA . GLU A 1 284 ? 21.109 23.266 -2.832 1 87.31 284 GLU A CA 1
ATOM 2200 C C . GLU A 1 284 ? 21.984 23.328 -1.584 1 87.31 284 GLU A C 1
ATOM 2202 O O . GLU A 1 284 ? 23 22.641 -1.499 1 87.31 284 GLU A O 1
ATOM 2207 N N . HIS A 1 285 ? 21.531 24 -0.617 1 88.44 285 HIS A N 1
ATOM 2208 C CA . HIS A 1 285 ? 22.391 24.266 0.524 1 88.44 285 HIS A CA 1
ATOM 2209 C C . HIS A 1 285 ? 21.891 23.562 1.778 1 88.44 285 HIS A C 1
ATOM 2211 O O . HIS A 1 285 ? 22.531 23.625 2.828 1 88.44 285 HIS A O 1
ATOM 2217 N N . GLY A 1 286 ? 20.75 22.922 1.638 1 88.5 286 GLY A N 1
ATOM 2218 C CA . GLY A 1 286 ? 20.25 22.297 2.85 1 88.5 286 GLY A CA 1
ATOM 2219 C C . GLY A 1 286 ? 18.922 21.594 2.656 1 88.5 286 GLY A C 1
ATOM 2220 O O . GLY A 1 286 ? 18.656 21.047 1.586 1 88.5 286 GLY A O 1
ATOM 2221 N N . ILE A 1 287 ? 18.25 21.562 3.871 1 90.31 287 ILE A N 1
ATOM 2222 C CA . ILE A 1 287 ? 16.984 20.844 3.922 1 90.31 287 ILE A CA 1
ATOM 2223 C C . ILE A 1 287 ? 15.844 21.828 4.203 1 90.31 287 ILE A C 1
ATOM 2225 O O . ILE A 1 287 ? 15.977 22.719 5.035 1 90.31 287 ILE A O 1
ATOM 2229 N N . ILE A 1 288 ? 14.766 21.672 3.418 1 94.25 288 ILE A N 1
ATOM 2230 C CA . ILE A 1 288 ? 13.586 22.531 3.574 1 94.25 288 ILE A CA 1
ATOM 2231 C C . ILE A 1 288 ? 12.367 21.656 3.891 1 94.25 288 ILE A C 1
ATOM 2233 O O . ILE A 1 288 ? 12.188 20.594 3.303 1 94.25 288 ILE A O 1
ATOM 2237 N N . ALA A 1 289 ? 11.578 22.078 4.859 1 93.25 289 ALA A N 1
ATOM 2238 C CA . ALA A 1 289 ? 10.367 21.359 5.254 1 93.25 289 ALA A CA 1
ATOM 2239 C C . ALA A 1 289 ? 9.195 22.312 5.445 1 93.25 289 ALA A C 1
ATOM 2241 O O . ALA A 1 289 ? 9.391 23.484 5.812 1 93.25 289 ALA A O 1
ATOM 2242 N N . ARG A 1 290 ? 8.055 21.859 5.078 1 92.06 290 ARG A N 1
ATOM 2243 C CA . ARG A 1 290 ? 6.836 22.562 5.484 1 92.06 290 ARG A CA 1
ATOM 2244 C C . ARG A 1 290 ? 6.34 22.047 6.832 1 92.06 290 ARG A C 1
ATOM 2246 O O . ARG A 1 290 ? 5.898 20.891 6.938 1 92.06 290 ARG A O 1
ATOM 2253 N N . THR A 1 291 ? 6.457 22.844 7.82 1 85.56 291 THR A N 1
ATOM 2254 C CA . THR A 1 291 ? 6.203 22.406 9.188 1 85.56 291 THR A CA 1
ATOM 2255 C C . THR A 1 291 ? 4.797 22.797 9.633 1 85.56 291 THR A C 1
ATOM 2257 O O . THR A 1 291 ? 4.289 22.281 10.633 1 85.56 291 THR A O 1
ATOM 2260 N N . GLY A 1 292 ? 4.191 23.641 9 1 79.62 292 GLY A N 1
ATOM 2261 C CA . GLY A 1 292 ? 2.836 24.109 9.258 1 79.62 292 GLY A CA 1
ATOM 2262 C C . GLY A 1 292 ? 2.074 24.438 7.988 1 79.62 292 GLY A C 1
ATOM 2263 O O . GLY A 1 292 ? 2.553 24.172 6.883 1 79.62 292 GLY A O 1
ATOM 2264 N N . GLY A 1 293 ? 0.884 24.891 8.141 1 81.38 293 GLY A N 1
ATOM 2265 C CA . GLY A 1 293 ? 0.083 25.25 6.984 1 81.38 293 GLY A CA 1
ATOM 2266 C C . GLY A 1 293 ? 0.776 26.234 6.059 1 81.38 293 GLY A C 1
ATOM 2267 O O . GLY A 1 293 ? 0.849 26.016 4.848 1 81.38 293 GLY A O 1
ATOM 2268 N N . GLU A 1 294 ? 1.278 27.281 6.633 1 91.12 294 GLU A N 1
ATOM 2269 C CA . GLU A 1 294 ? 1.93 28.328 5.855 1 91.12 294 GLU A CA 1
ATOM 2270 C C . GLU A 1 294 ? 3.369 28.547 6.316 1 91.12 294 GLU A C 1
ATOM 2272 O O . GLU A 1 294 ? 3.98 29.578 6.004 1 91.12 294 GLU A O 1
ATOM 2277 N N . GLU A 1 295 ? 3.844 27.594 7.07 1 93 295 GLU A N 1
ATOM 2278 C CA . GLU A 1 295 ? 5.156 27.766 7.684 1 93 295 GLU A CA 1
ATOM 2279 C C . GLU A 1 295 ? 6.16 26.75 7.133 1 93 295 GLU A C 1
ATOM 2281 O O . GLU A 1 295 ? 5.816 25.594 6.906 1 93 295 GLU A O 1
ATOM 2286 N N . TYR A 1 296 ? 7.371 27.281 6.934 1 96.25 296 TYR A N 1
ATOM 2287 C CA . TYR A 1 296 ? 8.477 26.469 6.434 1 96.25 296 TYR A CA 1
ATOM 2288 C C . TYR A 1 296 ? 9.695 26.594 7.34 1 96.25 296 TYR A C 1
ATOM 2290 O O . TYR A 1 296 ? 9.906 27.625 7.973 1 96.25 296 TYR A O 1
ATOM 2298 N N . LEU A 1 297 ? 10.398 25.578 7.445 1 95.56 297 LEU A N 1
ATOM 2299 C CA . LEU A 1 297 ? 11.672 25.562 8.148 1 95.56 297 LEU A CA 1
ATOM 2300 C C . LEU A 1 297 ? 12.781 25.031 7.242 1 95.56 297 LEU A C 1
ATOM 2302 O O . LEU A 1 297 ? 12.641 23.984 6.617 1 95.56 297 LEU A O 1
ATOM 2306 N N . ALA A 1 298 ? 13.789 25.781 7.094 1 95.69 298 ALA A N 1
ATOM 2307 C CA . ALA A 1 298 ? 14.961 25.375 6.328 1 95.69 298 ALA A CA 1
ATOM 2308 C C . ALA A 1 298 ? 16.203 25.312 7.215 1 95.69 298 ALA A C 1
ATOM 2310 O O . ALA A 1 298 ? 16.391 26.156 8.086 1 95.69 298 ALA A O 1
ATOM 2311 N N . VAL A 1 299 ? 16.938 24.297 7.012 1 92.88 299 VAL A N 1
ATOM 2312 C CA . VAL A 1 299 ? 18.25 24.172 7.648 1 92.88 299 VAL A CA 1
ATOM 2313 C C . VAL A 1 299 ? 19.344 24.094 6.582 1 92.88 299 VAL A C 1
ATOM 2315 O O . VAL A 1 299 ? 19.375 23.156 5.781 1 92.88 299 VAL A O 1
ATOM 2318 N N . ILE A 1 300 ? 20.141 25.094 6.574 1 92.38 300 ILE A N 1
ATOM 2319 C CA . ILE A 1 300 ? 21.156 25.172 5.531 1 92.38 300 ILE A CA 1
ATOM 2320 C C . ILE A 1 300 ? 22.547 25.203 6.168 1 92.38 300 ILE A C 1
ATOM 2322 O O . ILE A 1 300 ? 22.703 25.641 7.305 1 92.38 300 ILE A O 1
ATOM 2326 N N . ALA A 1 301 ? 23.453 24.656 5.414 1 89.06 301 ALA A N 1
ATOM 2327 C CA . ALA A 1 301 ? 24.844 24.609 5.836 1 89.06 301 ALA A CA 1
ATOM 2328 C C . ALA A 1 301 ? 25.75 25.266 4.793 1 89.06 301 ALA A C 1
ATOM 2330 O O . ALA A 1 301 ? 25.5 25.172 3.592 1 89.06 301 ALA A O 1
ATOM 2331 N N . GLY A 1 302 ? 26.766 25.953 5.289 1 87.75 302 GLY A N 1
ATOM 2332 C CA . GLY A 1 302 ? 27.75 26.594 4.426 1 87.75 302 GLY A CA 1
ATOM 2333 C C . GLY A 1 302 ? 28.656 27.562 5.164 1 87.75 302 GLY A C 1
ATOM 2334 O O . GLY A 1 302 ? 28.672 27.594 6.395 1 87.75 302 GLY A O 1
ATOM 2335 N N . ASP A 1 303 ? 29.453 28.25 4.395 1 88.62 303 ASP A N 1
ATOM 2336 C CA . ASP A 1 303 ? 30.281 29.281 5.008 1 88.62 303 ASP A CA 1
ATOM 2337 C C . ASP A 1 303 ? 29.438 30.438 5.52 1 88.62 303 ASP A C 1
ATOM 2339 O O . ASP A 1 303 ? 28.422 30.797 4.91 1 88.62 303 ASP A O 1
ATOM 2343 N N . PRO A 1 304 ? 29.828 31 6.57 1 88.38 304 PRO A N 1
ATOM 2344 C CA . PRO A 1 304 ? 29.031 32.031 7.227 1 88.38 304 PRO A CA 1
ATOM 2345 C C . PRO A 1 304 ? 28.641 33.156 6.281 1 88.38 304 PRO A C 1
ATOM 2347 O O . PRO A 1 304 ? 27.5 33.594 6.281 1 88.38 304 PRO A O 1
ATOM 2350 N N . GLU A 1 305 ? 29.531 33.625 5.512 1 90.31 305 GLU A N 1
ATOM 2351 C CA . GLU A 1 305 ? 29.25 34.781 4.633 1 90.31 305 GLU A CA 1
ATOM 2352 C C . GLU A 1 305 ? 28.219 34.406 3.566 1 90.31 305 GLU A C 1
ATOM 2354 O O . GLU A 1 305 ? 27.281 35.156 3.311 1 90.31 305 GLU A O 1
ATOM 2359 N N . SER A 1 306 ? 28.438 33.281 3 1 91.38 306 SER A N 1
ATOM 2360 C CA . SER A 1 306 ? 27.516 32.812 1.97 1 91.38 306 SER A CA 1
ATOM 2361 C C . SER A 1 306 ? 26.141 32.531 2.549 1 91.38 306 SER A C 1
ATOM 2363 O O . SER A 1 306 ? 25.125 32.812 1.9 1 91.38 306 SER A O 1
ATOM 2365 N N . THR A 1 307 ? 26.156 32 3.701 1 92.38 307 THR A N 1
ATOM 2366 C CA . THR A 1 307 ? 24.906 31.688 4.367 1 92.38 307 THR A CA 1
ATOM 2367 C C . THR A 1 307 ? 24.109 32.938 4.68 1 92.38 307 THR A C 1
ATOM 2369 O O . THR A 1 307 ? 22.875 32.969 4.516 1 92.38 307 THR A O 1
ATOM 2372 N N . ILE A 1 308 ? 24.781 33.969 5.066 1 93.25 308 ILE A N 1
ATOM 2373 C CA . ILE A 1 308 ? 24.141 35.219 5.375 1 93.25 308 ILE A CA 1
ATOM 2374 C C . ILE A 1 308 ? 23.516 35.812 4.109 1 93.25 308 ILE A C 1
ATOM 2376 O O . ILE A 1 308 ? 22.391 36.312 4.141 1 93.25 308 ILE A O 1
ATOM 2380 N N . LEU A 1 309 ? 24.156 35.75 3.059 1 94.12 309 LEU A N 1
ATOM 2381 C CA . LEU A 1 309 ? 23.656 36.25 1.79 1 94.12 309 LEU A CA 1
ATOM 2382 C C . LEU A 1 309 ? 22.406 35.5 1.36 1 94.12 309 LEU A C 1
ATOM 2384 O O . LEU A 1 309 ? 21.469 36.125 0.83 1 94.12 309 LEU A O 1
ATOM 2388 N N . LEU A 1 310 ? 22.469 34.281 1.544 1 95.06 310 LEU A N 1
ATOM 2389 C CA . LEU A 1 310 ? 21.312 33.469 1.198 1 95.06 310 LEU A CA 1
ATOM 2390 C C . LEU A 1 310 ? 20.094 33.875 2.023 1 95.06 310 LEU A C 1
ATOM 2392 O O . LEU A 1 310 ? 18.984 33.969 1.496 1 95.06 310 LEU A O 1
ATOM 2396 N N . ILE A 1 311 ? 20.312 34.125 3.26 1 95.88 311 ILE A N 1
ATOM 2397 C CA . ILE A 1 311 ? 19.234 34.5 4.164 1 95.88 311 ILE A CA 1
ATOM 2398 C C . ILE A 1 311 ? 18.672 35.844 3.762 1 95.88 311 ILE A C 1
ATOM 2400 O O . ILE A 1 311 ? 17.453 36.031 3.689 1 95.88 311 ILE A O 1
ATOM 2404 N N . GLU A 1 312 ? 19.5 36.75 3.477 1 95.12 312 GLU A N 1
ATOM 2405 C CA . GLU A 1 312 ? 19.109 38.125 3.139 1 95.12 312 GLU A CA 1
ATOM 2406 C C . GLU A 1 312 ? 18.344 38.156 1.822 1 95.12 312 GLU A C 1
ATOM 2408 O O . GLU A 1 312 ? 17.562 39.094 1.585 1 95.12 312 GLU A O 1
ATOM 2413 N N . GLY A 1 313 ? 18.531 37.188 1.025 1 95.56 313 GLY A N 1
ATOM 2414 C CA . GLY A 1 313 ? 17.906 37.156 -0.287 1 95.56 313 GLY A CA 1
ATOM 2415 C C . GLY A 1 313 ? 16.562 36.469 -0.296 1 95.56 313 GLY A C 1
ATOM 2416 O O . GLY A 1 313 ? 15.883 36.438 -1.325 1 95.56 313 GLY A O 1
ATOM 2417 N N . ILE A 1 314 ? 16.094 36.062 0.795 1 96.25 314 ILE A N 1
ATOM 2418 C CA . ILE A 1 314 ? 14.914 35.219 0.842 1 96.25 314 ILE A CA 1
ATOM 2419 C C . ILE A 1 314 ? 13.68 36.031 0.451 1 96.25 314 ILE A C 1
ATOM 2421 O O . ILE A 1 314 ? 12.875 35.562 -0.365 1 96.25 314 ILE A O 1
ATOM 2425 N N . ASN A 1 315 ? 13.516 37.188 0.992 1 95.81 315 ASN A N 1
ATOM 2426 C CA . ASN A 1 315 ? 12.328 38 0.7 1 95.81 315 ASN A CA 1
ATOM 2427 C C . ASN A 1 315 ? 12.227 38.312 -0.786 1 95.81 315 ASN A C 1
ATOM 2429 O O . ASN A 1 315 ? 11.148 38.25 -1.37 1 95.81 315 ASN A O 1
ATOM 2433 N N . ALA A 1 316 ? 13.359 38.656 -1.277 1 94.31 316 ALA A N 1
ATOM 2434 C CA . ALA A 1 316 ? 13.383 39 -2.699 1 94.31 316 ALA A CA 1
ATOM 2435 C C . ALA A 1 316 ? 13.07 37.781 -3.557 1 94.31 316 ALA A C 1
ATOM 2437 O O . ALA A 1 316 ? 12.438 37.875 -4.605 1 94.31 316 ALA A O 1
ATOM 2438 N N . ALA A 1 317 ? 13.484 36.688 -3.143 1 94.75 317 ALA A N 1
ATOM 2439 C CA . ALA A 1 317 ? 13.297 35.438 -3.893 1 94.75 317 ALA A CA 1
ATOM 2440 C C . ALA A 1 317 ? 11.852 34.969 -3.828 1 94.75 317 ALA A C 1
ATOM 2442 O O . ALA A 1 317 ? 11.359 34.312 -4.754 1 94.75 317 ALA A O 1
ATOM 2443 N N . LEU A 1 318 ? 11.164 35.312 -2.783 1 94.56 318 LEU A N 1
ATOM 2444 C CA . LEU A 1 318 ? 9.859 34.719 -2.551 1 94.56 318 LEU A CA 1
ATOM 2445 C C . LEU A 1 318 ? 8.742 35.688 -2.918 1 94.56 318 LEU A C 1
ATOM 2447 O O . LEU A 1 318 ? 7.586 35.25 -3.08 1 94.56 318 LEU A O 1
ATOM 2451 N N . SER A 1 319 ? 9.094 36.844 -3.051 1 92.44 319 SER A N 1
ATOM 2452 C CA . SER A 1 319 ? 8.062 37.844 -3.355 1 92.44 319 SER A CA 1
ATOM 2453 C C . SER A 1 319 ? 8.234 38.406 -4.77 1 92.44 319 SER A C 1
ATOM 2455 O O . SER A 1 319 ? 9.344 38.719 -5.184 1 92.44 319 SER A O 1
ATOM 2457 N N . ASP A 1 320 ? 7.098 38.375 -5.496 1 91.31 320 ASP A N 1
ATOM 2458 C CA . ASP A 1 320 ? 7.043 38.906 -6.848 1 91.31 320 ASP A CA 1
ATOM 2459 C C . ASP A 1 320 ? 5.719 39.625 -7.094 1 91.31 320 ASP A C 1
ATOM 2461 O O . ASP A 1 320 ? 4.652 39 -7.027 1 91.31 320 ASP A O 1
ATOM 2465 N N . CYS A 1 321 ? 5.793 40.844 -7.512 1 88.25 321 CYS A N 1
ATOM 2466 C CA . CYS A 1 321 ? 4.602 41.688 -7.719 1 88.25 321 CYS A CA 1
ATOM 2467 C C . CYS A 1 321 ? 3.826 41.219 -8.945 1 88.25 321 CYS A C 1
ATOM 2469 O O . CYS A 1 321 ? 2.641 41.531 -9.086 1 88.25 321 CYS A O 1
ATOM 2471 N N . SER A 1 322 ? 4.352 40.5 -9.766 1 90.56 322 SER A N 1
ATOM 2472 C CA . SER A 1 322 ? 3.701 40.062 -10.992 1 90.56 322 SER A CA 1
ATOM 2473 C C . SER A 1 322 ? 2.865 38.812 -10.734 1 90.56 322 SER A C 1
ATOM 2475 O O . SER A 1 322 ? 2.084 38.375 -11.594 1 90.56 322 SER A O 1
ATOM 2477 N N . ASP A 1 323 ? 2.941 38.375 -9.516 1 92.44 323 ASP A N 1
ATOM 2478 C CA . ASP A 1 323 ? 2.166 37.156 -9.188 1 92.44 323 ASP A CA 1
ATOM 2479 C C . ASP A 1 323 ? 0.667 37.469 -9.219 1 92.44 323 ASP A C 1
ATOM 2481 O O . ASP A 1 323 ? 0.246 38.594 -8.984 1 92.44 323 ASP A O 1
ATOM 2485 N N . ALA A 1 324 ? -0.161 36.438 -9.523 1 91.62 324 ALA A N 1
ATOM 2486 C CA . ALA A 1 324 ? -1.613 36.594 -9.5 1 91.62 324 ALA A CA 1
ATOM 2487 C C . ALA A 1 324 ? -2.088 37.094 -8.133 1 91.62 324 ALA A C 1
ATOM 2489 O O . ALA A 1 324 ? -2.969 37.938 -8.039 1 91.62 324 ALA A O 1
ATOM 2490 N N . ILE A 1 325 ? -1.553 36.531 -7.125 1 93.44 325 ILE A N 1
ATOM 2491 C CA . ILE A 1 325 ? -1.765 36.938 -5.742 1 93.44 325 ILE A CA 1
ATOM 2492 C C . ILE A 1 325 ? -0.42 37.219 -5.078 1 93.44 325 ILE A C 1
ATOM 2494 O O . ILE A 1 325 ? 0.21 36.312 -4.527 1 93.44 325 ILE A O 1
ATOM 2498 N N . PRO A 1 326 ? -0.11 38.438 -5.082 1 93 326 PRO A N 1
ATOM 2499 C CA . PRO A 1 326 ? 1.183 38.781 -4.484 1 93 326 PRO A CA 1
ATOM 2500 C C . PRO A 1 326 ? 1.2 38.594 -2.969 1 93 326 PRO A C 1
ATOM 2502 O O . PRO A 1 326 ? 0.268 39.031 -2.279 1 93 326 PRO A O 1
ATOM 2505 N N . THR A 1 327 ? 2.195 37.875 -2.486 1 94.38 327 THR A N 1
ATOM 2506 C CA . THR A 1 327 ? 2.363 37.656 -1.054 1 94.38 327 THR A CA 1
ATOM 2507 C C . THR A 1 327 ? 3.807 37.906 -0.633 1 94.38 327 THR A C 1
ATOM 2509 O O . THR A 1 327 ? 4.715 37.875 -1.466 1 94.38 327 THR A O 1
ATOM 2512 N N . THR A 1 328 ? 3.963 38.344 0.606 1 95.62 328 THR A N 1
ATOM 2513 C CA . THR A 1 328 ? 5.281 38.469 1.211 1 95.62 328 THR A CA 1
ATOM 2514 C C . THR A 1 328 ? 5.48 37.469 2.328 1 95.62 328 THR A C 1
ATOM 2516 O O . THR A 1 328 ? 4.57 36.688 2.648 1 95.62 328 THR A O 1
ATOM 2519 N N . VAL A 1 329 ? 6.719 37.438 2.781 1 96.81 329 VAL A N 1
ATOM 2520 C CA . VAL A 1 329 ? 7 36.469 3.836 1 96.81 329 VAL A CA 1
ATOM 2521 C C . VAL A 1 329 ? 7.715 37.156 4.996 1 96.81 329 VAL A C 1
ATOM 2523 O O . VAL A 1 329 ? 8.359 38.188 4.809 1 96.81 329 VAL A O 1
ATOM 2526 N N . SER A 1 330 ? 7.516 36.625 6.172 1 97.69 330 SER A N 1
ATOM 2527 C CA . SER A 1 330 ? 8.289 36.969 7.363 1 97.69 330 SER A CA 1
ATOM 2528 C C . SER A 1 330 ? 9.305 35.875 7.691 1 97.69 330 SER A C 1
ATOM 2530 O O . SER A 1 330 ? 8.961 34.688 7.707 1 97.69 330 SER A O 1
ATOM 2532 N N . VAL A 1 331 ? 10.531 36.344 7.91 1 97.56 331 VAL A N 1
ATOM 2533 C CA . VAL A 1 331 ? 11.609 35.344 8.016 1 97.56 331 VAL A CA 1
ATOM 2534 C C . VAL A 1 331 ? 12.344 35.531 9.344 1 97.56 331 VAL A C 1
ATOM 2536 O O . VAL A 1 331 ? 12.656 36.656 9.734 1 97.56 331 VAL A O 1
ATOM 2539 N N . GLY A 1 332 ? 12.461 34.469 10.086 1 97.62 332 GLY A N 1
ATOM 2540 C CA . GLY A 1 332 ? 13.352 34.375 11.227 1 97.62 332 GLY A CA 1
ATOM 2541 C C . GLY A 1 332 ? 14.516 33.438 11.008 1 97.62 332 GLY A C 1
ATOM 2542 O O . GLY A 1 332 ? 14.328 32.312 10.547 1 97.62 332 GLY A O 1
ATOM 2543 N N . ALA A 1 333 ? 15.734 33.906 11.297 1 96.94 333 ALA A N 1
ATOM 2544 C CA . ALA A 1 333 ? 16.906 33.094 11.055 1 96.94 333 ALA A CA 1
ATOM 2545 C C . ALA A 1 333 ? 17.859 33.094 12.25 1 96.94 333 ALA A C 1
ATOM 2547 O O . ALA A 1 333 ? 17.953 34.094 12.961 1 96.94 333 ALA A O 1
ATOM 2548 N N . VAL A 1 334 ? 18.469 31.953 12.422 1 94.94 334 VAL A N 1
ATOM 2549 C CA . VAL A 1 334 ? 19.484 31.828 13.461 1 94.94 334 VAL A CA 1
ATOM 2550 C C . VAL A 1 334 ? 20.719 31.141 12.883 1 94.94 334 VAL A C 1
ATOM 2552 O O . VAL A 1 334 ? 20.609 30.125 12.203 1 94.94 334 VAL A O 1
ATOM 2555 N N . MET A 1 335 ? 21.812 31.719 13.156 1 91.31 335 MET A N 1
ATOM 2556 C CA . MET A 1 335 ? 23.078 31.141 12.719 1 91.31 335 MET A CA 1
ATOM 2557 C C . MET A 1 335 ? 23.812 30.5 13.883 1 91.31 335 MET A C 1
ATOM 2559 O O . MET A 1 335 ? 23.891 31.078 14.969 1 91.31 335 MET A O 1
ATOM 2563 N N . MET A 1 336 ? 24.141 29.297 13.578 1 86.88 336 MET A N 1
ATOM 2564 C CA . MET A 1 336 ? 24.984 28.562 14.523 1 86.88 336 MET A CA 1
ATOM 2565 C C . MET A 1 336 ? 26.375 28.312 13.938 1 86.88 336 MET A C 1
ATOM 2567 O O . MET A 1 336 ? 26.516 27.594 12.945 1 86.88 336 MET A O 1
ATOM 2571 N N . THR A 1 337 ? 27.328 28.891 14.555 1 79.19 337 THR A N 1
ATOM 2572 C CA . THR A 1 337 ? 28.703 28.719 14.078 1 79.19 337 THR A CA 1
ATOM 2573 C C . THR A 1 337 ? 29.391 27.578 14.828 1 79.19 337 THR A C 1
ATOM 2575 O O . THR A 1 337 ? 28.906 27.125 15.867 1 79.19 337 THR A O 1
ATOM 2578 N N . ALA A 1 338 ? 30.406 27.094 14.234 1 72.38 338 ALA A N 1
ATOM 2579 C CA . ALA A 1 338 ? 31.156 25.969 14.789 1 72.38 338 ALA A CA 1
ATOM 2580 C C . ALA A 1 338 ? 31.609 26.266 16.219 1 72.38 338 ALA A C 1
ATOM 2582 O O . ALA A 1 338 ? 31.781 25.359 17.016 1 72.38 338 ALA A O 1
ATOM 2583 N N . GLU A 1 339 ? 31.734 27.453 16.438 1 70.25 339 GLU A N 1
ATOM 2584 C CA . GLU A 1 339 ? 32.25 27.844 17.75 1 70.25 339 GLU A CA 1
ATOM 2585 C C . GLU A 1 339 ? 31.141 27.859 18.797 1 70.25 339 GLU A C 1
ATOM 2587 O O . GLU A 1 339 ? 31.406 27.953 19.984 1 70.25 339 GLU A O 1
ATOM 2592 N N . SER A 1 340 ? 29.969 27.594 18.266 1 73.31 340 SER A N 1
ATOM 2593 C CA . SER A 1 340 ? 28.844 27.719 19.188 1 73.31 340 SER A CA 1
ATOM 2594 C C . SER A 1 340 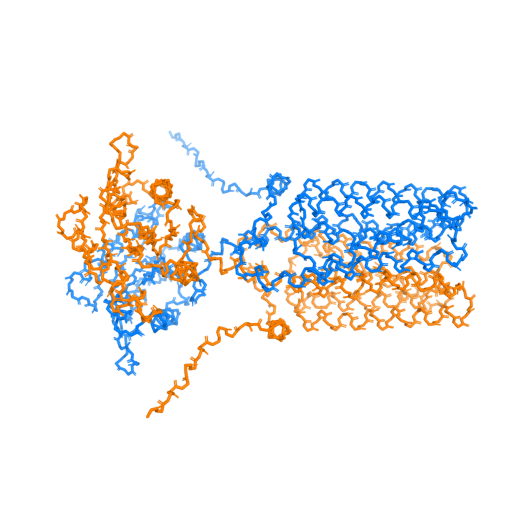? 28.75 26.516 20.109 1 73.31 340 SER A C 1
ATOM 2596 O O . SER A 1 340 ? 28.891 25.359 19.672 1 73.31 340 SER A O 1
ATOM 2598 N N . LYS A 1 341 ? 28.641 26.688 21.375 1 66.31 341 LYS A N 1
ATOM 2599 C CA . LYS A 1 341 ? 28.484 25.641 22.375 1 66.31 341 LYS A CA 1
ATOM 2600 C C . LYS A 1 341 ? 27.219 24.812 22.109 1 66.31 341 LYS A C 1
ATOM 2602 O O . LYS A 1 341 ? 27.156 23.641 22.484 1 66.31 341 LYS A O 1
ATOM 2607 N N . ALA A 1 342 ? 26.344 25.422 21.438 1 64.06 342 ALA A N 1
ATOM 2608 C CA . ALA A 1 342 ? 25.062 24.766 21.172 1 64.06 342 ALA A CA 1
ATOM 2609 C C . ALA A 1 342 ? 25.219 23.625 20.188 1 64.06 342 ALA A C 1
ATOM 2611 O O . ALA A 1 342 ? 24.438 22.672 20.203 1 64.06 342 ALA A O 1
ATOM 2612 N N . TRP A 1 343 ? 26.172 23.781 19.453 1 65.69 343 TRP A N 1
ATOM 2613 C CA . TRP A 1 343 ? 26.391 22.781 18.406 1 65.69 343 TRP A CA 1
ATOM 2614 C C . TRP A 1 343 ? 26.672 21.422 19.016 1 65.69 343 TRP A C 1
ATOM 2616 O O . TRP A 1 343 ? 26.297 20.391 18.453 1 65.69 343 TRP A O 1
ATOM 2626 N N . SER A 1 344 ? 27.219 21.484 20.141 1 64.69 344 SER A N 1
ATOM 2627 C CA . SER A 1 344 ? 27.594 20.234 20.797 1 64.69 344 SER A CA 1
ATOM 2628 C C . SER A 1 344 ? 26.375 19.516 21.375 1 64.69 344 SER A C 1
ATOM 2630 O O . SER A 1 344 ? 26.438 18.328 21.688 1 64.69 344 SER A O 1
ATOM 2632 N N . GLY A 1 345 ? 25.312 20.109 21.422 1 65.12 345 GLY A N 1
ATOM 2633 C CA . GLY A 1 345 ? 24.172 19.562 22.125 1 65.12 345 GLY A CA 1
ATOM 2634 C C . GLY A 1 345 ? 23.328 18.641 21.281 1 65.12 345 GLY A C 1
ATOM 2635 O O . GLY A 1 345 ? 22.328 18.078 21.766 1 65.12 345 GLY A O 1
ATOM 2636 N N . GLY A 1 346 ? 23.75 18.406 20.141 1 63.59 346 GLY A N 1
ATOM 2637 C CA . GLY A 1 346 ? 23.031 17.469 19.281 1 63.59 346 GLY A CA 1
ATOM 2638 C C . GLY A 1 346 ? 21.594 17.875 19.016 1 63.59 346 GLY A C 1
ATOM 2639 O O . GLY A 1 346 ? 21.344 19.016 18.609 1 63.59 346 GLY A O 1
ATOM 2640 N N . ALA A 1 347 ? 20.688 17 19.375 1 65.62 347 ALA A N 1
ATOM 2641 C CA . ALA A 1 347 ? 19.266 17.188 19.141 1 65.62 347 ALA A CA 1
ATOM 2642 C C . ALA A 1 347 ? 18.734 18.391 19.938 1 65.62 347 ALA A C 1
ATOM 2644 O O . ALA A 1 347 ? 17.875 19.125 19.438 1 65.62 347 ALA A O 1
ATOM 2645 N N . SER A 1 348 ? 19.219 18.562 21.078 1 72.62 348 SER A N 1
ATOM 2646 C CA . SER A 1 348 ? 18.781 19.688 21.906 1 72.62 348 SER A CA 1
ATOM 2647 C C . SER A 1 348 ? 19.172 21.016 21.281 1 72.62 348 SER A C 1
ATOM 2649 O O . SER A 1 348 ? 18.438 22.016 21.406 1 72.62 348 SER A O 1
ATOM 2651 N N . ALA A 1 349 ? 20.281 21 20.641 1 75.31 349 ALA A N 1
ATOM 2652 C CA . ALA A 1 349 ? 20.734 22.203 19.953 1 75.31 349 ALA A CA 1
ATOM 2653 C C . ALA A 1 349 ? 19.812 22.547 18.781 1 75.31 349 ALA A C 1
ATOM 2655 O O . ALA A 1 349 ? 19.531 23.719 18.531 1 75.31 349 ALA A O 1
ATOM 2656 N N . ILE A 1 350 ? 19.375 21.594 18.172 1 76.5 350 ILE A N 1
ATOM 2657 C CA . ILE A 1 350 ? 18.5 21.766 17.031 1 76.5 350 ILE A CA 1
ATOM 2658 C C . ILE A 1 350 ? 17.172 22.375 17.484 1 76.5 350 ILE A C 1
ATOM 2660 O O . ILE A 1 350 ? 16.656 23.312 16.859 1 76.5 350 ILE A O 1
ATOM 2664 N N . LEU A 1 351 ? 16.703 21.844 18.547 1 77.5 351 LEU A N 1
ATOM 2665 C CA . LEU A 1 351 ? 15.43 22.344 19.078 1 77.5 351 LEU A CA 1
ATOM 2666 C C . LEU A 1 351 ? 15.57 23.797 19.531 1 77.5 351 LEU A C 1
ATOM 2668 O O . LEU A 1 351 ? 14.672 24.609 19.297 1 77.5 351 LEU A O 1
ATOM 2672 N N . ALA A 1 352 ? 16.641 24.031 20.156 1 80.94 352 ALA A N 1
ATOM 2673 C CA . ALA A 1 352 ? 16.891 25.375 20.641 1 80.94 352 ALA A CA 1
ATOM 2674 C C . ALA A 1 352 ? 17.016 26.359 19.469 1 80.94 352 ALA A C 1
ATOM 2676 O O . ALA A 1 352 ? 16.453 27.453 19.516 1 80.94 352 ALA A O 1
ATOM 2677 N N . ALA A 1 353 ? 17.734 26 18.5 1 86.69 353 ALA A N 1
ATOM 2678 C CA . ALA A 1 353 ? 17.938 26.844 17.328 1 86.69 353 ALA A CA 1
ATOM 2679 C C . ALA A 1 353 ? 16.609 27.109 16.609 1 86.69 353 ALA A C 1
ATOM 2681 O O . ALA A 1 353 ? 16.344 28.234 16.188 1 86.69 353 ALA A O 1
ATOM 2682 N N . THR A 1 354 ? 15.875 26.141 16.516 1 87.62 354 THR A N 1
ATOM 2683 C CA . THR A 1 354 ? 14.578 26.266 15.859 1 87.62 354 THR A CA 1
ATOM 2684 C C . THR A 1 354 ? 13.664 27.203 16.641 1 87.62 354 THR A C 1
ATOM 2686 O O . THR A 1 354 ? 12.93 28 16.047 1 87.62 354 THR A O 1
ATOM 2689 N N . ASN A 1 355 ? 13.711 27.094 17.922 1 85.56 355 ASN A N 1
ATOM 2690 C CA . ASN A 1 355 ? 12.891 27.969 18.75 1 85.56 355 ASN A CA 1
ATOM 2691 C C . ASN A 1 355 ? 13.289 29.422 18.609 1 85.56 355 ASN A C 1
ATOM 2693 O O . ASN A 1 355 ? 12.43 30.312 18.578 1 85.56 355 ASN A O 1
ATOM 2697 N N . VAL A 1 356 ? 14.516 29.609 18.578 1 89.75 356 VAL A N 1
ATOM 2698 C CA . VAL A 1 356 ? 15 30.969 18.422 1 89.75 356 VAL A CA 1
ATOM 2699 C C . VAL A 1 356 ? 14.609 31.5 17.047 1 89.75 356 VAL A C 1
ATOM 2701 O O . VAL A 1 356 ? 14.18 32.656 16.922 1 89.75 356 VAL A O 1
ATOM 2704 N N . ALA A 1 357 ? 14.766 30.766 16.094 1 93.94 357 ALA A N 1
ATOM 2705 C CA . ALA A 1 357 ? 14.383 31.172 14.75 1 93.94 357 ALA A CA 1
ATOM 2706 C C . ALA A 1 357 ? 12.891 31.5 14.68 1 93.94 357 ALA A C 1
ATOM 2708 O O . ALA A 1 357 ? 12.492 32.469 14.016 1 93.94 357 ALA A O 1
ATOM 2709 N N . ASP A 1 358 ? 12.172 30.719 15.289 1 91.19 358 ASP A N 1
ATOM 2710 C CA . ASP A 1 358 ? 10.727 30.938 15.352 1 91.19 358 ASP A CA 1
ATOM 2711 C C . ASP A 1 358 ? 10.406 32.281 16.016 1 91.19 358 ASP A C 1
ATOM 2713 O O . ASP A 1 358 ? 9.539 33 15.562 1 91.19 358 ASP A O 1
ATOM 2717 N N . SER A 1 359 ? 11.062 32.469 17.094 1 90.5 359 SER A N 1
ATOM 2718 C CA . SER A 1 359 ? 10.883 33.75 17.781 1 90.5 359 SER A CA 1
ATOM 2719 C C . SER A 1 359 ? 11.242 34.938 16.891 1 90.5 359 SER A C 1
ATOM 2721 O O . SER A 1 359 ? 10.555 35.969 16.906 1 90.5 359 SER A O 1
ATOM 2723 N N . MET A 1 360 ? 12.273 34.781 16.203 1 94.62 360 MET A N 1
ATOM 2724 C CA . MET A 1 360 ? 12.688 35.812 15.273 1 94.62 360 MET A CA 1
ATOM 2725 C C . MET A 1 360 ? 11.648 36.031 14.18 1 94.62 360 MET A C 1
ATOM 2727 O O . MET A 1 360 ? 11.383 37.156 13.781 1 94.62 360 MET A O 1
ATOM 2731 N N . MET A 1 361 ? 11.141 35 13.758 1 95 361 MET A N 1
ATOM 2732 C CA . MET A 1 361 ? 10.086 35.094 12.75 1 95 361 MET A CA 1
ATOM 2733 C C . MET A 1 361 ? 8.867 35.812 13.297 1 95 361 MET A C 1
ATOM 2735 O O . MET A 1 361 ? 8.273 36.656 12.602 1 95 361 MET A O 1
ATOM 2739 N N . TYR A 1 362 ? 8.539 35.469 14.508 1 90.31 362 TYR A N 1
ATOM 2740 C CA . TYR A 1 362 ? 7.414 36.125 15.156 1 90.31 362 TYR A CA 1
ATOM 2741 C C . TYR A 1 362 ? 7.66 37.625 15.25 1 90.31 362 TYR A C 1
ATOM 2743 O O . TYR A 1 362 ? 6.734 38.438 15.086 1 90.31 362 TYR A O 1
ATOM 2751 N N . GLN A 1 363 ? 8.828 37.969 15.539 1 94.06 363 GLN A N 1
ATOM 2752 C CA . GLN A 1 363 ? 9.188 39.406 15.594 1 94.06 363 GLN A CA 1
ATOM 2753 C C . GLN A 1 363 ? 9.07 40.031 14.219 1 94.06 363 GLN A C 1
ATOM 2755 O O . GLN A 1 363 ? 8.656 41.188 14.109 1 94.06 363 GLN A O 1
ATOM 2760 N N . ALA A 1 364 ? 9.43 39.344 13.297 1 95.38 364 ALA A N 1
ATOM 2761 C CA . ALA A 1 364 ? 9.312 39.844 11.93 1 95.38 364 ALA A CA 1
ATOM 2762 C C . ALA A 1 364 ? 7.848 40.094 11.562 1 95.38 364 ALA A C 1
ATOM 2764 O O . ALA A 1 364 ? 7.52 41.094 10.945 1 95.38 364 ALA A O 1
ATOM 2765 N N . LYS A 1 365 ? 7.004 39.188 11.938 1 91.75 365 LYS A N 1
ATOM 2766 C CA . LYS A 1 365 ? 5.574 39.344 11.695 1 91.75 365 LYS A CA 1
ATOM 2767 C C . LYS A 1 365 ? 5.02 40.562 12.438 1 91.75 365 LYS A C 1
ATOM 2769 O O . LYS A 1 365 ? 4.199 41.312 11.898 1 91.75 365 LYS A O 1
ATOM 2774 N N . ALA A 1 366 ? 5.465 40.688 13.656 1 89.88 366 ALA A N 1
ATOM 2775 C CA . ALA A 1 366 ? 4.992 41.781 14.508 1 89.88 366 ALA A CA 1
ATOM 2776 C C . ALA A 1 366 ? 5.445 43.125 13.977 1 89.88 366 ALA A C 1
ATOM 2778 O O . ALA A 1 366 ? 4.781 44.125 14.195 1 89.88 366 ALA A O 1
ATOM 2779 N N . ALA A 1 367 ? 6.523 43.094 13.281 1 93.12 367 ALA A N 1
ATOM 2780 C CA . ALA A 1 367 ? 7.086 44.344 12.742 1 93.12 367 ALA A CA 1
ATOM 2781 C C . ALA A 1 367 ? 6.398 44.719 11.438 1 93.12 367 ALA A C 1
ATOM 2783 O O . ALA A 1 367 ? 6.777 45.719 10.797 1 93.12 367 ALA A O 1
ATOM 2784 N N . GLY A 1 368 ? 5.379 44.031 11 1 91.56 368 GLY A N 1
ATOM 2785 C CA . GLY A 1 368 ? 4.602 44.406 9.828 1 91.56 368 GLY A CA 1
ATOM 2786 C C . GLY A 1 368 ? 4.734 43.406 8.68 1 91.56 368 GLY A C 1
ATOM 2787 O O . GLY A 1 368 ? 4.062 43.562 7.656 1 91.56 368 GLY A O 1
ATOM 2788 N N . GLY A 1 369 ? 5.648 42.625 8.859 1 93.12 369 GLY A N 1
ATOM 2789 C CA . GLY A 1 369 ? 5.816 41.625 7.828 1 93.12 369 GLY A CA 1
ATOM 2790 C C . GLY A 1 369 ? 6.793 42.031 6.742 1 93.12 369 GLY A C 1
ATOM 2791 O O . GLY A 1 369 ? 7.352 43.125 6.789 1 93.12 369 GLY A O 1
ATOM 2792 N N . ASN A 1 370 ? 7.105 41.094 5.875 1 95.44 370 ASN A N 1
ATOM 2793 C CA . ASN A 1 370 ? 8.031 41.312 4.766 1 95.44 370 ASN A CA 1
ATOM 2794 C C . ASN A 1 370 ? 9.406 41.75 5.262 1 95.44 370 ASN A C 1
ATOM 2796 O O . ASN A 1 370 ? 9.961 42.719 4.773 1 95.44 370 ASN A O 1
ATOM 2800 N N . THR A 1 371 ? 9.867 41.125 6.238 1 96.19 371 THR A N 1
ATOM 2801 C CA . THR A 1 371 ? 11.172 41.469 6.797 1 96.19 371 THR A CA 1
ATOM 2802 C C . THR A 1 371 ? 11.867 40.219 7.34 1 96.19 371 THR A C 1
ATOM 2804 O O . THR A 1 371 ? 11.25 39.156 7.453 1 96.19 371 THR A O 1
ATOM 2807 N N . ILE A 1 372 ? 13.141 40.406 7.59 1 97.06 372 ILE A N 1
ATOM 2808 C CA . ILE A 1 372 ? 13.977 39.312 8.125 1 97.06 372 ILE A CA 1
ATOM 2809 C C . ILE A 1 372 ? 14.547 39.75 9.477 1 97.06 372 ILE A C 1
ATOM 2811 O O . ILE A 1 372 ? 14.984 40.875 9.648 1 97.06 372 ILE A O 1
ATOM 2815 N N . ARG A 1 373 ? 14.422 38.875 10.391 1 97 373 ARG A N 1
ATOM 2816 C CA . ARG A 1 373 ? 15.094 39.031 11.672 1 97 373 ARG A CA 1
ATOM 2817 C C . ARG A 1 373 ? 16.031 37.844 11.938 1 97 373 ARG A C 1
ATOM 2819 O O . ARG A 1 373 ? 15.68 36.688 11.719 1 97 373 ARG A O 1
ATOM 2826 N N . SER A 1 374 ? 17.234 38.188 12.352 1 95.38 374 SER A N 1
ATOM 2827 C CA . SER A 1 374 ? 18.219 37.125 12.539 1 95.38 374 SER A CA 1
ATOM 2828 C C . SER A 1 374 ? 18.906 37.25 13.898 1 95.38 374 SER A C 1
ATOM 2830 O O . SER A 1 374 ? 18.906 38.312 14.508 1 95.38 374 SER A O 1
ATOM 2832 N N . ALA A 1 375 ? 19.328 36.125 14.367 1 93.44 375 ALA A N 1
ATOM 2833 C CA . ALA A 1 375 ? 20.109 36.031 15.594 1 93.44 375 ALA A CA 1
ATOM 2834 C C . ALA A 1 375 ? 21.25 35.031 15.438 1 93.44 375 ALA A C 1
ATOM 2836 O O . ALA A 1 375 ? 21.297 34.281 14.469 1 93.44 375 ALA A O 1
ATOM 2837 N N . GLN A 1 376 ? 22.203 35.156 16.312 1 88.94 376 GLN A N 1
ATOM 2838 C CA . GLN A 1 376 ? 23.312 34.188 16.359 1 88.94 376 GLN A CA 1
ATOM 2839 C C . GLN A 1 376 ? 23.375 33.5 17.719 1 88.94 376 GLN A C 1
ATOM 2841 O O . GLN A 1 376 ? 23.141 34.125 18.75 1 88.94 376 GLN A O 1
ATOM 2846 N N . ILE A 1 377 ? 23.547 32.188 17.578 1 82.94 377 ILE A N 1
ATOM 2847 C CA . ILE A 1 377 ? 23.672 31.453 18.828 1 82.94 377 ILE A CA 1
ATOM 2848 C C . ILE A 1 377 ? 24.969 30.641 18.812 1 82.94 377 ILE A C 1
ATOM 2850 O O . ILE A 1 377 ? 25.406 30.203 17.75 1 82.94 377 ILE A O 1
ATOM 2854 N N . MET B 1 1 ? -40.469 32.781 -17.359 1 23.11 1 MET B N 1
ATOM 2855 C CA . MET B 1 1 ? -40.5 31.609 -16.469 1 23.11 1 MET B CA 1
ATOM 2856 C C . MET B 1 1 ? -39.312 30.672 -16.75 1 23.11 1 MET B C 1
ATOM 2858 O O . MET B 1 1 ? -39.438 29.453 -16.641 1 23.11 1 MET B O 1
ATOM 2862 N N . ASP B 1 2 ? -38.219 31.141 -17.234 1 25.97 2 ASP B N 1
ATOM 2863 C CA . ASP B 1 2 ? -37.125 30.422 -17.859 1 25.97 2 ASP B CA 1
ATOM 2864 C C . ASP B 1 2 ? -36.281 29.703 -16.812 1 25.97 2 ASP B C 1
ATOM 2866 O O . ASP B 1 2 ? -35.75 30.344 -15.898 1 25.97 2 ASP B O 1
ATOM 2870 N N . SER B 1 3 ? -36.719 28.469 -16.453 1 25.78 3 SER B N 1
ATOM 2871 C CA . SER B 1 3 ? -36.156 27.516 -15.508 1 25.78 3 SER B CA 1
ATOM 2872 C C . SER B 1 3 ? -34.688 27.266 -15.805 1 25.78 3 SER B C 1
ATOM 2874 O O . SER B 1 3 ? -34.312 26.781 -16.891 1 25.78 3 SER B O 1
ATOM 2876 N N . MET B 1 4 ? -33.844 28.172 -15.312 1 27.25 4 MET B N 1
ATOM 2877 C CA . MET B 1 4 ? -32.406 27.984 -15.477 1 27.25 4 MET B CA 1
ATOM 2878 C C . MET B 1 4 ? -31.969 26.609 -14.977 1 27.25 4 MET B C 1
ATOM 2880 O O . MET B 1 4 ? -32.312 26.203 -13.859 1 27.25 4 MET B O 1
ATOM 2884 N N . PRO B 1 5 ? -31.703 25.641 -15.875 1 27.78 5 PRO B N 1
ATOM 2885 C CA . PRO B 1 5 ? -31.375 24.25 -15.508 1 27.78 5 PRO B CA 1
ATOM 2886 C C . PRO B 1 5 ? -30.234 24.172 -14.5 1 27.78 5 PRO B C 1
ATOM 2888 O O . PRO B 1 5 ? -29.375 25.047 -14.461 1 27.78 5 PRO B O 1
ATOM 2891 N N . SER B 1 6 ? -30.531 23.781 -13.242 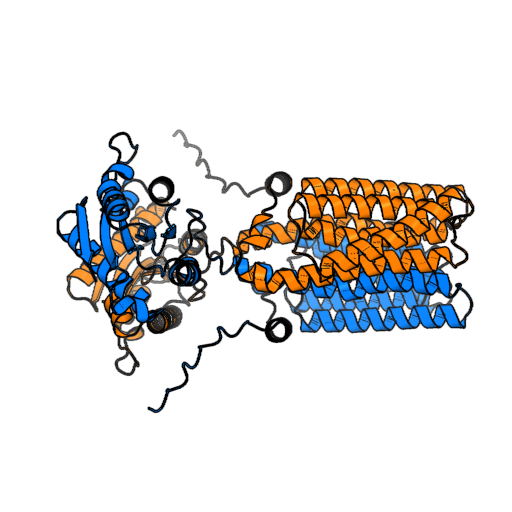1 23.83 6 SER B N 1
ATOM 2892 C CA . SER B 1 6 ? -29.672 23.406 -12.125 1 23.83 6 SER B CA 1
ATOM 2893 C C . SER B 1 6 ? -28.531 22.516 -12.586 1 23.83 6 SER B C 1
ATOM 2895 O O . SER B 1 6 ? -28.75 21.375 -13.008 1 23.83 6 SER B O 1
ATOM 2897 N N . THR B 1 7 ? -27.562 23.156 -13.266 1 24.45 7 THR B N 1
ATOM 2898 C CA . THR B 1 7 ? -26.422 22.312 -13.609 1 24.45 7 THR B CA 1
ATOM 2899 C C . THR B 1 7 ? -25.859 21.656 -12.359 1 24.45 7 THR B C 1
ATOM 2901 O O . THR B 1 7 ? -25.328 22.328 -11.477 1 24.45 7 THR B O 1
ATOM 2904 N N . VAL B 1 8 ? -26.469 20.609 -11.914 1 26.34 8 VAL B N 1
ATOM 2905 C CA . VAL B 1 8 ? -25.938 19.672 -10.922 1 26.34 8 VAL B CA 1
ATOM 2906 C C . VAL B 1 8 ? -24.438 19.469 -11.156 1 26.34 8 VAL B C 1
ATOM 2908 O O . VAL B 1 8 ? -24.031 19.062 -12.25 1 26.34 8 VAL B O 1
ATOM 2911 N N . ILE B 1 9 ? -23.641 20.25 -10.523 1 27.75 9 ILE B N 1
ATOM 2912 C CA . ILE B 1 9 ? -22.219 19.922 -10.461 1 27.75 9 ILE B CA 1
ATOM 2913 C C . ILE B 1 9 ? -22.031 18.453 -10.125 1 27.75 9 ILE B C 1
ATOM 2915 O O . ILE B 1 9 ? -22.297 18.016 -9 1 27.75 9 ILE B O 1
ATOM 2919 N N . ALA B 1 10 ? -22.328 17.531 -11.031 1 29 10 ALA B N 1
ATOM 2920 C CA . ALA B 1 10 ? -22.016 16.109 -10.992 1 29 10 ALA B CA 1
ATOM 2921 C C . ALA B 1 10 ? -20.609 15.867 -10.461 1 29 10 ALA B C 1
ATOM 2923 O O . ALA B 1 10 ? -19.625 16.375 -11.023 1 29 10 ALA B O 1
ATOM 2924 N N . SER B 1 11 ? -20.406 15.719 -9.234 1 31.2 11 SER B N 1
ATOM 2925 C CA . SER B 1 11 ? -19.219 15.117 -8.625 1 31.2 11 SER B CA 1
ATOM 2926 C C . SER B 1 11 ? -18.594 14.086 -9.555 1 31.2 11 SER B C 1
ATOM 2928 O O . SER B 1 11 ? -19.234 13.117 -9.953 1 31.2 11 SER B O 1
ATOM 2930 N N . GLU B 1 12 ? -17.922 14.461 -10.523 1 34.22 12 GLU B N 1
ATOM 2931 C CA . GLU B 1 12 ? -17.281 13.609 -11.523 1 34.22 12 GLU B CA 1
ATOM 2932 C C . GLU B 1 12 ? -16.719 12.344 -10.891 1 34.22 12 GLU B C 1
ATOM 2934 O O . GLU B 1 12 ? -15.789 12.414 -10.07 1 34.22 12 GLU B O 1
ATOM 2939 N N . GLY B 1 13 ? -17.453 11.43 -10.492 1 37.88 13 GLY B N 1
ATOM 2940 C CA . GLY B 1 13 ? -17.141 10.031 -10.234 1 37.88 13 GLY B CA 1
ATOM 2941 C C . GLY B 1 13 ? -15.906 9.547 -10.969 1 37.88 13 GLY B C 1
ATOM 2942 O O . GLY B 1 13 ? -15.852 9.602 -12.195 1 37.88 13 GLY B O 1
ATOM 2943 N N . HIS B 1 14 ? -14.805 9.852 -10.492 1 45.28 14 HIS B N 1
ATOM 2944 C CA . HIS B 1 14 ? -13.594 9.297 -11.094 1 45.28 14 HIS B CA 1
ATOM 2945 C C . HIS B 1 14 ? -13.852 7.902 -11.656 1 45.28 14 HIS B C 1
ATOM 2947 O O . HIS B 1 14 ? -14.172 6.973 -10.906 1 45.28 14 HIS B O 1
ATOM 2953 N N . SER B 1 15 ? -14.336 7.867 -12.75 1 51.53 15 SER B N 1
ATOM 2954 C CA . SER B 1 15 ? -14.695 6.684 -13.523 1 51.53 15 SER B CA 1
ATOM 2955 C C . SER B 1 15 ? -13.594 5.633 -13.469 1 51.53 15 SER B C 1
ATOM 2957 O O . SER B 1 15 ? -12.43 5.957 -13.227 1 51.53 15 SER B O 1
ATOM 2959 N N . SER B 1 16 ? -14.031 4.402 -13.273 1 58.59 16 SER B N 1
ATOM 2960 C CA . SER B 1 16 ? -13.156 3.242 -13.375 1 58.59 16 SER B CA 1
ATOM 2961 C C . SER B 1 16 ? -12.117 3.422 -14.477 1 58.59 16 SER B C 1
ATOM 2963 O O . SER B 1 16 ? -10.945 3.076 -14.305 1 58.59 16 SER B O 1
ATOM 2965 N N . TRP B 1 17 ? -12.578 4.094 -15.523 1 58.41 17 TRP B N 1
ATOM 2966 C CA . TRP B 1 17 ? -11.672 4.293 -16.656 1 58.41 17 TRP B CA 1
ATOM 2967 C C . TRP B 1 17 ? -10.594 5.32 -16.312 1 58.41 17 TRP B C 1
ATOM 2969 O O . TRP B 1 17 ? -9.43 5.164 -16.688 1 58.41 17 TRP B O 1
ATOM 2979 N N . GLN B 1 18 ? -10.977 6.266 -15.664 1 59.91 18 GLN B N 1
ATOM 2980 C CA . GLN B 1 18 ? -10 7.281 -15.281 1 59.91 18 GLN B CA 1
ATOM 2981 C C . GLN B 1 18 ? -8.953 6.707 -14.328 1 59.91 18 GLN B C 1
ATOM 2983 O O . GLN B 1 18 ? -7.766 7 -14.453 1 59.91 18 GLN B O 1
ATOM 2988 N N . THR B 1 19 ? -9.445 5.887 -13.586 1 63.94 19 THR B N 1
ATOM 2989 C CA . THR B 1 19 ? -8.523 5.246 -12.656 1 63.94 19 THR B CA 1
ATOM 2990 C C . THR B 1 19 ? -7.531 4.352 -13.398 1 63.94 19 THR B C 1
ATOM 2992 O O . THR B 1 19 ? -6.34 4.352 -13.086 1 63.94 19 THR B O 1
ATOM 2995 N N . LEU B 1 20 ? -8.062 3.701 -14.398 1 68 20 LEU B N 1
ATOM 2996 C CA . LEU B 1 20 ? -7.203 2.811 -15.172 1 68 20 LEU B CA 1
ATOM 2997 C C . LEU B 1 20 ? -6.195 3.607 -15.992 1 68 20 LEU B C 1
ATOM 2999 O O . LEU B 1 20 ? -5.031 3.207 -16.109 1 68 20 LEU B O 1
ATOM 3003 N N . HIS B 1 21 ? -6.676 4.605 -16.562 1 67.25 21 HIS B N 1
ATOM 3004 C CA . HIS B 1 21 ? -5.789 5.453 -17.359 1 67.25 21 HIS B CA 1
ATOM 3005 C C . HIS B 1 21 ? -4.707 6.078 -16.484 1 67.25 21 HIS B C 1
ATOM 3007 O O . HIS B 1 21 ? -3.541 6.141 -16.891 1 67.25 21 HIS B O 1
ATOM 3013 N N . GLU B 1 22 ? -5.117 6.496 -15.367 1 67.44 22 GLU B N 1
ATOM 3014 C CA . GLU B 1 22 ? -4.156 7.078 -14.438 1 67.44 22 GLU B CA 1
ATOM 3015 C C . GLU B 1 22 ? -3.15 6.035 -13.961 1 67.44 22 GLU B C 1
ATOM 3017 O O . GLU B 1 22 ? -1.956 6.324 -13.852 1 67.44 22 GLU B O 1
ATOM 3022 N N . TRP B 1 23 ? -3.742 4.945 -13.719 1 67.12 23 TRP B N 1
ATOM 3023 C CA . TRP B 1 23 ? -2.881 3.85 -13.289 1 67.12 23 TRP B CA 1
ATOM 3024 C C . TRP B 1 23 ? -1.843 3.52 -14.359 1 67.12 23 TRP B C 1
ATOM 3026 O O . TRP B 1 23 ? -0.657 3.369 -14.055 1 67.12 23 TRP B O 1
ATOM 3036 N N . PHE B 1 24 ? -2.252 3.465 -15.547 1 66.81 24 PHE B N 1
ATOM 3037 C CA . PHE B 1 24 ? -1.379 3.053 -16.641 1 66.81 24 PHE B CA 1
ATOM 3038 C C . PHE B 1 24 ? -0.307 4.105 -16.906 1 66.81 24 PHE B C 1
ATOM 3040 O O . PHE B 1 24 ? 0.822 3.77 -17.266 1 66.81 24 PHE B O 1
ATOM 3047 N N . ASN B 1 25 ? -0.566 5.348 -16.641 1 63.06 25 ASN B N 1
ATOM 3048 C CA . ASN B 1 25 ? 0.35 6.418 -17.016 1 63.06 25 ASN B CA 1
ATOM 3049 C C . ASN B 1 25 ? 1.151 6.922 -15.812 1 63.06 25 ASN B C 1
ATOM 3051 O O . ASN B 1 25 ? 2.029 7.773 -15.961 1 63.06 25 ASN B O 1
ATOM 3055 N N . GLU B 1 26 ? 0.88 6.383 -14.688 1 59.97 26 GLU B N 1
ATOM 3056 C CA . GLU B 1 26 ? 1.585 6.852 -13.5 1 59.97 26 GLU B CA 1
ATOM 3057 C C . GLU B 1 26 ? 3.014 6.316 -13.461 1 59.97 26 GLU B C 1
ATOM 3059 O O . GLU B 1 26 ? 3.238 5.113 -13.625 1 59.97 26 GLU B O 1
ATOM 3064 N N . PRO B 1 27 ? 3.963 7.301 -13.414 1 51.62 27 PRO B N 1
ATOM 3065 C CA . PRO B 1 27 ? 5.344 6.832 -13.266 1 51.62 27 PRO B CA 1
ATOM 3066 C C . PRO B 1 27 ? 5.578 6.098 -11.953 1 51.62 27 PRO B C 1
ATOM 3068 O O . PRO B 1 27 ? 4.918 6.391 -10.953 1 51.62 27 PRO B O 1
ATOM 3071 N N . HIS B 1 28 ? 6.211 5.02 -12.008 1 53.41 28 HIS B N 1
ATOM 3072 C CA . HIS B 1 28 ? 6.566 4.309 -10.789 1 53.41 28 HIS B CA 1
ATOM 3073 C C . HIS B 1 28 ? 7.562 5.109 -9.953 1 53.41 28 HIS B C 1
ATOM 3075 O O . HIS B 1 28 ? 8.562 5.605 -10.484 1 53.41 28 HIS B O 1
ATOM 3081 N N . ASP B 1 29 ? 7.176 5.422 -8.797 1 51.97 29 ASP B N 1
ATOM 3082 C CA . ASP B 1 29 ? 8.086 6.152 -7.918 1 51.97 29 ASP B CA 1
ATOM 3083 C C . ASP B 1 29 ? 9.164 5.23 -7.348 1 51.97 29 ASP B C 1
ATOM 3085 O O . ASP B 1 29 ? 9 4.676 -6.258 1 51.97 29 ASP B O 1
ATOM 3089 N N . TYR B 1 30 ? 10.219 5.039 -8.211 1 49.06 30 TYR B N 1
ATOM 3090 C CA . TYR B 1 30 ? 11.336 4.207 -7.785 1 49.06 30 TYR B CA 1
ATOM 3091 C C . TYR B 1 30 ? 12.062 4.828 -6.598 1 49.06 30 TYR B C 1
ATOM 3093 O O . TYR B 1 30 ? 12.75 4.133 -5.848 1 49.06 30 TYR B O 1
ATOM 3101 N N . GLU B 1 31 ? 11.922 6.156 -6.559 1 51.12 31 GLU B N 1
ATOM 3102 C CA . GLU B 1 31 ? 12.633 6.883 -5.508 1 51.12 31 GLU B CA 1
ATOM 3103 C C . GLU B 1 31 ? 12.023 6.609 -4.137 1 51.12 31 GLU B C 1
ATOM 3105 O O . GLU B 1 31 ? 12.688 6.77 -3.111 1 51.12 31 GLU B O 1
ATOM 3110 N N . TRP B 1 32 ? 10.898 6.211 -4.277 1 54.91 32 TRP B N 1
ATOM 3111 C CA . TRP B 1 32 ? 10.266 5.906 -2.998 1 54.91 32 TRP B CA 1
ATOM 3112 C C . TRP B 1 32 ? 11.023 4.812 -2.256 1 54.91 32 TRP B C 1
ATOM 3114 O O . TRP B 1 32 ? 11.125 4.844 -1.027 1 54.91 32 TRP B O 1
ATOM 3124 N N . ILE B 1 33 ? 11.602 3.973 -2.975 1 53.03 33 ILE B N 1
ATOM 3125 C CA . ILE B 1 33 ? 12.352 2.889 -2.355 1 53.03 33 ILE B CA 1
ATOM 3126 C C . ILE B 1 33 ? 13.617 3.447 -1.702 1 53.03 33 ILE B C 1
ATOM 3128 O O . ILE B 1 33 ? 13.992 3.025 -0.605 1 53.03 33 ILE B O 1
ATOM 3132 N N . LYS B 1 34 ? 14.133 4.441 -2.393 1 48.5 34 LYS B N 1
ATOM 3133 C CA . LYS B 1 34 ? 15.43 4.949 -1.946 1 48.5 34 LYS B CA 1
ATOM 3134 C C . LYS B 1 34 ? 15.266 5.941 -0.799 1 48.5 34 LYS B C 1
ATOM 3136 O O . LYS B 1 34 ? 16.109 6.004 0.099 1 48.5 34 LYS B O 1
ATOM 3141 N N . HIS B 1 35 ? 14.398 6.82 -0.922 1 45.44 35 HIS B N 1
ATOM 3142 C CA . HIS B 1 35 ? 14.398 8 -0.063 1 45.44 35 HIS B CA 1
ATOM 3143 C C . HIS B 1 35 ? 13.633 7.738 1.23 1 45.44 35 HIS B C 1
ATOM 3145 O O . HIS B 1 35 ? 13.727 8.516 2.18 1 45.44 35 HIS B O 1
ATOM 3151 N N . GLN B 1 36 ? 12.867 6.676 1.198 1 49.47 36 GLN B N 1
ATOM 3152 C CA . GLN B 1 36 ? 12.031 6.613 2.391 1 49.47 36 GLN B CA 1
ATOM 3153 C C . GLN B 1 36 ? 12.766 5.941 3.547 1 49.47 36 GLN B C 1
ATOM 3155 O O . GLN B 1 36 ? 13.609 5.07 3.328 1 49.47 36 GLN B O 1
ATOM 3160 N N . ARG B 1 37 ? 12.711 6.508 4.719 1 46.5 37 ARG B N 1
ATOM 3161 C CA . ARG B 1 37 ? 13.219 5.883 5.934 1 46.5 37 ARG B CA 1
ATOM 3162 C C . ARG B 1 37 ? 13 4.371 5.906 1 46.5 37 ARG B C 1
ATOM 3164 O O . ARG B 1 37 ? 13.836 3.607 6.391 1 46.5 37 ARG B O 1
ATOM 3171 N N . SER B 1 38 ? 11.914 4.027 5.277 1 49.62 38 SER B N 1
ATOM 3172 C CA . SER B 1 38 ? 11.531 2.627 5.121 1 49.62 38 SER B CA 1
ATOM 3173 C C . SER B 1 38 ? 12.461 1.907 4.148 1 49.62 38 SER B C 1
ATOM 3175 O O . SER B 1 38 ? 12.484 0.676 4.098 1 49.62 38 SER B O 1
ATOM 3177 N N . GLY B 1 39 ? 13.07 2.799 3.391 1 54.5 39 GLY B N 1
ATOM 3178 C CA . GLY B 1 39 ? 14.078 2.172 2.543 1 54.5 39 GLY B CA 1
ATOM 3179 C C . GLY B 1 39 ? 15.07 1.33 3.318 1 54.5 39 GLY B C 1
ATOM 3180 O O . GLY B 1 39 ? 15.453 0.245 2.873 1 54.5 39 GLY B O 1
ATOM 3181 N N . ARG B 1 40 ? 15.219 1.857 4.578 1 58.5 40 ARG B N 1
ATOM 3182 C CA . ARG B 1 40 ? 16.172 1.116 5.398 1 58.5 40 ARG B CA 1
ATOM 3183 C C . ARG B 1 40 ? 15.562 -0.199 5.879 1 58.5 40 ARG B C 1
ATOM 3185 O O . ARG B 1 40 ? 16.266 -1.2 6.012 1 58.5 40 ARG B O 1
ATOM 3192 N N . ALA B 1 41 ? 14.258 -0.08 6.168 1 62.94 41 ALA B N 1
ATOM 3193 C CA . ALA B 1 41 ? 13.656 -1.291 6.723 1 62.94 41 ALA B CA 1
ATOM 3194 C C . ALA B 1 41 ? 13.203 -2.236 5.613 1 62.94 41 ALA B C 1
ATOM 3196 O O . ALA B 1 41 ? 13.18 -3.455 5.801 1 62.94 41 ALA B O 1
ATOM 3197 N N . ILE B 1 42 ? 12.969 -1.635 4.492 1 72.94 42 ILE B N 1
ATOM 3198 C CA . ILE B 1 42 ? 12.305 -2.443 3.471 1 72.94 42 ILE B CA 1
ATOM 3199 C C . ILE B 1 42 ? 13.352 -3.041 2.529 1 72.94 42 ILE B C 1
ATOM 3201 O O . ILE B 1 42 ? 13.109 -4.07 1.895 1 72.94 42 ILE B O 1
ATOM 3205 N N . ILE B 1 43 ? 14.531 -2.455 2.48 1 77.81 43 ILE B N 1
ATOM 3206 C CA . ILE B 1 43 ? 15.531 -2.857 1.496 1 77.81 43 ILE B CA 1
ATOM 3207 C C . ILE B 1 43 ? 16.016 -4.273 1.798 1 77.81 43 ILE B C 1
ATOM 3209 O O . ILE B 1 43 ? 16.094 -5.113 0.9 1 77.81 43 ILE B O 1
ATOM 3213 N N . PRO B 1 44 ? 16.281 -4.543 3.08 1 79.5 44 PRO B N 1
ATOM 3214 C CA . PRO B 1 44 ? 16.688 -5.926 3.355 1 79.5 44 PRO B CA 1
ATOM 3215 C C . PRO B 1 44 ? 15.586 -6.934 3.008 1 79.5 44 PRO B C 1
ATOM 3217 O O . PRO B 1 44 ? 15.891 -8.055 2.584 1 79.5 44 PRO B O 1
ATOM 3220 N N . ILE B 1 45 ? 14.406 -6.594 3.17 1 79.56 45 ILE B N 1
ATOM 3221 C CA . ILE B 1 45 ? 13.289 -7.469 2.83 1 79.56 45 ILE B CA 1
ATOM 3222 C C . ILE B 1 45 ? 13.25 -7.699 1.32 1 79.56 45 ILE B C 1
ATOM 3224 O O . ILE B 1 45 ? 13.125 -8.836 0.864 1 79.56 45 ILE B O 1
ATOM 3228 N N . PHE B 1 46 ? 13.461 -6.605 0.618 1 84.88 46 PHE B N 1
ATOM 3229 C CA . PHE B 1 46 ? 13.453 -6.707 -0.837 1 84.88 46 PHE B CA 1
ATOM 3230 C C . PHE B 1 46 ? 14.633 -7.535 -1.332 1 84.88 46 PHE B C 1
ATOM 3232 O O . PHE B 1 46 ? 14.477 -8.367 -2.225 1 84.88 46 PHE B O 1
ATOM 3239 N N . ARG B 1 47 ? 15.727 -7.336 -0.727 1 88.31 47 ARG B N 1
ATOM 3240 C CA . ARG B 1 47 ? 16.922 -8.086 -1.114 1 88.31 47 ARG B CA 1
ATOM 3241 C C . ARG B 1 47 ? 16.734 -9.578 -0.854 1 88.31 47 ARG B C 1
ATOM 3243 O O . ARG B 1 47 ? 17.094 -10.406 -1.69 1 88.31 47 ARG B O 1
ATOM 3250 N N . THR B 1 48 ? 16.203 -9.898 0.242 1 87.5 48 THR B N 1
ATOM 3251 C CA . THR B 1 48 ? 15.953 -11.289 0.585 1 87.5 48 THR B CA 1
ATOM 3252 C C . THR B 1 48 ? 14.922 -11.898 -0.354 1 87.5 48 THR B C 1
ATOM 3254 O O . THR B 1 48 ? 15.086 -13.023 -0.829 1 87.5 48 THR B O 1
ATOM 3257 N N . LEU B 1 49 ? 13.875 -11.188 -0.596 1 87.69 49 LEU B N 1
ATOM 3258 C CA . LEU B 1 49 ? 12.836 -11.672 -1.496 1 87.69 49 LEU B CA 1
ATOM 3259 C C . LEU B 1 49 ? 13.398 -11.945 -2.885 1 87.69 49 LEU B C 1
ATOM 3261 O O . LEU B 1 49 ? 13.203 -13.039 -3.43 1 87.69 49 LEU B O 1
ATOM 3265 N N . LEU B 1 50 ? 14.102 -10.984 -3.406 1 92.25 50 LEU B N 1
ATOM 3266 C CA . LEU B 1 50 ? 14.625 -11.117 -4.762 1 92.25 50 LEU B CA 1
ATOM 3267 C C . LEU B 1 50 ? 15.719 -12.172 -4.824 1 92.25 50 LEU B C 1
ATOM 3269 O O . LEU B 1 50 ? 15.82 -12.906 -5.812 1 92.25 50 LEU B O 1
ATOM 3273 N N . GLY B 1 51 ? 16.5 -12.227 -3.779 1 94.06 51 GLY B N 1
ATOM 3274 C CA . GLY B 1 51 ? 17.484 -13.289 -3.693 1 94.06 51 GLY B CA 1
ATOM 3275 C C . GLY B 1 51 ? 16.875 -14.672 -3.66 1 94.06 51 GLY B C 1
ATOM 3276 O O . GLY B 1 51 ? 17.297 -15.562 -4.402 1 94.06 51 GLY B O 1
ATOM 3277 N N . MET B 1 52 ? 15.875 -14.844 -2.879 1 92.44 52 MET B N 1
ATOM 3278 C CA . MET B 1 52 ? 15.203 -16.125 -2.768 1 92.44 52 MET B CA 1
ATOM 3279 C C . MET B 1 52 ? 14.5 -16.5 -4.074 1 92.44 52 MET B C 1
ATOM 3281 O O . MET B 1 52 ? 14.508 -17.656 -4.484 1 92.44 52 MET B O 1
ATOM 3285 N N . MET B 1 53 ? 13.875 -15.555 -4.684 1 93.81 53 MET B N 1
ATOM 3286 C CA . MET B 1 53 ? 13.242 -15.789 -5.977 1 93.81 53 MET B CA 1
ATOM 3287 C C . MET B 1 53 ? 14.258 -16.281 -7.004 1 93.81 53 MET B C 1
ATOM 3289 O O . MET B 1 53 ? 13.984 -17.219 -7.75 1 93.81 53 MET B O 1
ATOM 3293 N N . THR B 1 54 ? 15.398 -15.641 -7.008 1 96.06 54 THR B N 1
ATOM 3294 C CA . THR B 1 54 ? 16.438 -16.016 -7.953 1 96.06 54 THR B CA 1
ATOM 3295 C C . THR B 1 54 ? 16.938 -17.422 -7.664 1 96.06 54 THR B C 1
ATOM 3297 O O . THR B 1 54 ? 17.203 -18.203 -8.586 1 96.06 54 THR B O 1
ATOM 3300 N N . ILE B 1 55 ? 17.031 -17.734 -6.445 1 95.31 55 ILE B N 1
ATOM 3301 C CA . ILE B 1 55 ? 17.453 -19.078 -6.043 1 95.31 55 ILE B CA 1
ATOM 3302 C C . ILE B 1 55 ? 16.406 -20.094 -6.488 1 95.31 55 ILE B C 1
ATOM 3304 O O . ILE B 1 55 ? 16.75 -21.172 -6.973 1 95.31 55 ILE B O 1
ATOM 3308 N N . ILE B 1 56 ? 15.188 -19.766 -6.332 1 93.94 56 ILE B N 1
ATOM 3309 C CA . ILE B 1 56 ? 14.094 -20.625 -6.762 1 93.94 56 ILE B CA 1
ATOM 3310 C C . ILE B 1 56 ? 14.195 -20.875 -8.266 1 93.94 56 ILE B C 1
ATOM 3312 O O . ILE B 1 56 ? 14.07 -22.016 -8.711 1 93.94 56 ILE B O 1
ATOM 3316 N N . PHE B 1 57 ? 14.508 -19.844 -9.039 1 95 57 PHE B N 1
ATOM 3317 C CA . PHE B 1 57 ? 14.68 -19.984 -10.477 1 95 57 PHE B CA 1
ATOM 3318 C C . PHE B 1 57 ? 15.828 -20.938 -10.797 1 95 57 PHE B C 1
ATOM 3320 O O . PHE B 1 57 ? 15.664 -21.875 -11.586 1 95 57 PHE B O 1
ATOM 3327 N N . GLY B 1 58 ? 16.938 -20.719 -10.133 1 96.12 58 GLY B N 1
ATOM 3328 C CA . GLY B 1 58 ? 18.109 -21.531 -10.383 1 96.12 58 GLY B CA 1
ATOM 3329 C C . GLY B 1 58 ? 17.938 -22.984 -9.977 1 96.12 58 GLY B C 1
ATOM 3330 O O . GLY B 1 58 ? 18.328 -23.891 -10.719 1 96.12 58 GLY B O 1
ATOM 3331 N N . LEU B 1 59 ? 17.359 -23.188 -8.859 1 95.62 59 LEU B N 1
ATOM 3332 C CA . LEU B 1 59 ? 17.156 -24.547 -8.359 1 95.62 59 LEU B CA 1
ATOM 3333 C C . LEU B 1 59 ? 16.172 -25.312 -9.234 1 95.62 59 LEU B C 1
ATOM 3335 O O . LEU B 1 59 ? 16.375 -26.5 -9.508 1 95.62 59 LEU B O 1
ATOM 3339 N N . SER B 1 60 ? 15.109 -24.641 -9.586 1 95 60 SER B N 1
ATOM 3340 C CA . SER B 1 60 ? 14.148 -25.281 -10.469 1 95 60 SER B CA 1
ATOM 3341 C C . SER B 1 60 ? 14.797 -25.688 -11.789 1 95 60 SER B C 1
ATOM 3343 O O . SER B 1 60 ? 14.57 -26.797 -12.289 1 95 60 SER B O 1
ATOM 3345 N N . ALA B 1 61 ? 15.602 -24.812 -12.336 1 95.12 61 ALA B N 1
ATOM 3346 C CA . ALA B 1 61 ? 16.312 -25.109 -13.578 1 95.12 61 ALA B CA 1
ATOM 3347 C C . ALA B 1 61 ? 17.312 -26.25 -13.375 1 95.12 61 ALA B C 1
ATOM 3349 O O . ALA B 1 61 ? 17.484 -27.094 -14.266 1 95.12 61 ALA B O 1
ATOM 3350 N N . PHE B 1 62 ? 17.922 -26.297 -12.25 1 96.56 62 PHE B N 1
ATOM 3351 C CA . PHE B 1 62 ? 18.891 -27.344 -11.938 1 96.56 62 PHE B CA 1
ATOM 3352 C C . PHE B 1 62 ? 18.219 -28.703 -11.891 1 96.56 62 PHE B C 1
ATOM 3354 O O . PHE B 1 62 ? 18.688 -29.672 -12.5 1 96.56 62 PHE B O 1
ATOM 3361 N N . TYR B 1 63 ? 17.188 -28.844 -11.203 1 96.12 63 TYR B N 1
ATOM 3362 C CA . TYR B 1 63 ? 16.484 -30.109 -11.094 1 96.12 63 TYR B CA 1
ATOM 3363 C C . TYR B 1 63 ? 15.953 -30.562 -12.445 1 96.12 63 TYR B C 1
ATOM 3365 O O . TYR B 1 63 ? 15.898 -31.766 -12.734 1 96.12 63 TYR B O 1
ATOM 3373 N N . LYS B 1 64 ? 15.539 -29.594 -13.234 1 94.06 64 LYS B N 1
ATOM 3374 C CA . LYS B 1 64 ? 15.094 -29.922 -14.586 1 94.06 64 LYS B CA 1
ATOM 3375 C C . LYS B 1 64 ? 16.234 -30.5 -15.422 1 94.06 64 LYS B C 1
ATOM 3377 O O . LYS B 1 64 ? 16.047 -31.438 -16.188 1 94.06 64 LYS B O 1
ATOM 3382 N N . LEU B 1 65 ? 17.344 -29.969 -15.266 1 95.06 65 LEU B N 1
ATOM 3383 C CA . LEU B 1 65 ? 18.5 -30.344 -16.062 1 95.06 65 LEU B CA 1
ATOM 3384 C C . LEU B 1 65 ? 18.938 -31.781 -15.742 1 95.06 65 LEU B C 1
ATOM 3386 O O . LEU B 1 65 ? 19.375 -32.5 -16.625 1 95.06 65 LEU B O 1
ATOM 3390 N N . ILE B 1 66 ? 18.766 -32.25 -14.57 1 95.81 66 ILE B N 1
ATOM 3391 C CA . ILE B 1 66 ? 19.281 -33.531 -14.188 1 95.81 66 ILE B CA 1
ATOM 3392 C C . ILE B 1 66 ? 18.156 -34.562 -14.219 1 95.81 66 ILE B C 1
ATOM 3394 O O . ILE B 1 66 ? 18.344 -35.719 -13.844 1 95.81 66 ILE B O 1
ATOM 3398 N N . GLY B 1 67 ? 17.031 -34.156 -14.633 1 94.31 67 GLY B N 1
ATOM 3399 C CA . GLY B 1 67 ? 15.867 -35.031 -14.656 1 94.31 67 GLY B CA 1
ATOM 3400 C C . GLY B 1 67 ? 15.398 -35.375 -16.062 1 94.31 67 GLY B C 1
ATOM 3401 O O . GLY B 1 67 ? 16.109 -35.125 -17.031 1 94.31 67 GLY B O 1
ATOM 3402 N N . PRO B 1 68 ? 14.195 -35.969 -16.141 1 93.19 68 PRO B N 1
ATOM 3403 C CA . PRO B 1 68 ? 13.664 -36.406 -17.438 1 93.19 68 PRO B CA 1
ATOM 3404 C C . PRO B 1 68 ? 13.297 -35.219 -18.344 1 93.19 68 PRO B C 1
ATOM 3406 O O . PRO B 1 68 ? 13.125 -35.406 -19.547 1 93.19 68 PRO B O 1
ATOM 3409 N N . ASP B 1 69 ? 13.195 -34.062 -17.797 1 92.31 69 ASP B N 1
ATOM 3410 C CA . ASP B 1 69 ? 12.781 -32.875 -18.562 1 92.31 69 ASP B CA 1
ATOM 3411 C C . ASP B 1 69 ? 13.992 -32.156 -19.141 1 92.31 69 ASP B C 1
ATOM 3413 O O . ASP B 1 69 ? 13.875 -31.016 -19.609 1 92.31 69 ASP B O 1
ATOM 3417 N N . THR B 1 70 ? 15.125 -32.75 -19.062 1 94.81 70 THR B N 1
ATOM 3418 C CA . THR B 1 70 ? 16.344 -32.188 -19.641 1 94.81 70 THR B CA 1
ATOM 3419 C C . THR B 1 70 ? 16.156 -31.922 -21.141 1 94.81 70 THR B C 1
ATOM 3421 O O . THR B 1 70 ? 15.586 -32.75 -21.844 1 94.81 70 THR B O 1
ATOM 3424 N N . PRO B 1 71 ? 16.578 -30.703 -21.531 1 93.5 71 PRO B N 1
ATOM 3425 C CA . PRO B 1 71 ? 16.5 -30.453 -22.969 1 93.5 71 PRO B CA 1
ATOM 3426 C C . PRO B 1 71 ? 17.266 -31.484 -23.781 1 93.5 71 PRO B C 1
ATOM 3428 O O . PRO B 1 71 ? 18.406 -31.828 -23.438 1 93.5 71 PRO B O 1
ATOM 3431 N N . PRO B 1 72 ? 16.672 -31.875 -24.891 1 92 72 PRO B N 1
ATOM 3432 C CA . PRO B 1 72 ? 17.297 -32.969 -25.641 1 92 72 PRO B CA 1
ATOM 3433 C C . PRO B 1 72 ? 18.484 -32.5 -26.484 1 92 72 PRO B C 1
ATOM 3435 O O . PRO B 1 72 ? 19.359 -33.281 -26.828 1 92 72 PRO B O 1
ATOM 3438 N N . THR B 1 73 ? 18.594 -31.25 -26.828 1 94.12 73 THR B N 1
ATOM 3439 C CA . THR B 1 73 ? 19.641 -30.75 -27.703 1 94.12 73 THR B CA 1
ATOM 3440 C C . THR B 1 73 ? 20.797 -30.156 -26.906 1 94.12 73 THR B C 1
ATOM 3442 O O . THR B 1 73 ? 20.594 -29.703 -25.766 1 94.12 73 THR B O 1
ATOM 3445 N N . THR B 1 74 ? 21.922 -30.156 -27.453 1 94.44 74 THR B N 1
ATOM 3446 C CA . THR B 1 74 ? 23.109 -29.625 -26.812 1 94.44 74 THR B CA 1
ATOM 3447 C C . THR B 1 74 ? 22.969 -28.125 -26.562 1 94.44 74 THR B C 1
ATOM 3449 O O . THR B 1 74 ? 23.297 -27.625 -25.469 1 94.44 74 THR B O 1
ATOM 3452 N N . PRO B 1 75 ? 22.5 -27.391 -27.516 1 93.94 75 PRO B N 1
ATOM 3453 C CA . PRO B 1 75 ? 22.297 -25.969 -27.25 1 93.94 75 PRO B CA 1
ATOM 3454 C C . PRO B 1 75 ? 21.312 -25.719 -26.109 1 93.94 75 PRO B C 1
ATOM 3456 O O . PRO B 1 75 ? 21.484 -24.781 -25.328 1 93.94 75 PRO B O 1
ATOM 3459 N N . GLY B 1 76 ? 20.328 -26.531 -26.062 1 94.88 76 GLY B N 1
ATOM 3460 C CA . GLY B 1 76 ? 19.375 -26.406 -24.984 1 94.88 76 GLY B CA 1
ATOM 3461 C C . GLY B 1 76 ? 19.984 -26.656 -23.609 1 94.88 76 GLY B C 1
ATOM 3462 O O . GLY B 1 76 ? 19.703 -25.938 -22.656 1 94.88 76 GLY B O 1
ATOM 3463 N N . LYS B 1 77 ? 20.781 -27.641 -23.516 1 96.06 77 LYS B N 1
ATOM 3464 C CA . LYS B 1 77 ? 21.484 -27.953 -22.281 1 96.06 77 LYS B CA 1
ATOM 3465 C C . LYS B 1 77 ? 22.438 -26.828 -21.906 1 96.06 77 LYS B C 1
ATOM 3467 O O . LYS B 1 77 ? 22.531 -26.453 -20.734 1 96.06 77 LYS B O 1
ATOM 3472 N N . ALA B 1 78 ? 23.078 -26.375 -22.922 1 96.38 78 ALA B N 1
ATOM 3473 C CA . ALA B 1 78 ? 24.031 -25.297 -22.688 1 96.38 78 ALA B CA 1
ATOM 3474 C C . ALA B 1 78 ? 23.328 -24.047 -22.156 1 96.38 78 ALA B C 1
ATOM 3476 O O . ALA B 1 78 ? 23.828 -23.375 -21.266 1 96.38 78 ALA B O 1
ATOM 3477 N N . LEU B 1 79 ? 22.234 -23.781 -22.734 1 95.56 79 LEU B N 1
ATOM 3478 C CA . LEU B 1 79 ? 21.453 -22.625 -22.312 1 95.56 79 LEU B CA 1
ATOM 3479 C C . LEU B 1 79 ? 20.984 -22.797 -20.875 1 95.56 79 LEU B C 1
ATOM 3481 O O . LEU B 1 79 ? 20.969 -21.844 -20.094 1 95.56 79 LEU B O 1
ATOM 3485 N N . SER B 1 80 ? 20.578 -23.953 -20.531 1 95.88 80 SER B N 1
ATOM 3486 C CA . SER B 1 80 ? 20.141 -24.234 -19.156 1 95.88 80 SER B CA 1
ATOM 3487 C C . SER B 1 80 ? 21.266 -24.047 -18.156 1 95.88 80 SER B C 1
ATOM 3489 O O . SER B 1 80 ? 21.078 -23.453 -17.094 1 95.88 80 SER B O 1
ATOM 3491 N N . ILE B 1 81 ? 22.406 -24.531 -18.516 1 96.69 81 ILE B N 1
ATOM 3492 C CA . ILE B 1 81 ? 23.562 -24.375 -17.656 1 96.69 81 ILE B CA 1
ATOM 3493 C C . ILE B 1 81 ? 23.891 -22.891 -17.5 1 96.69 81 ILE B C 1
ATOM 3495 O O . ILE B 1 81 ? 24.188 -22.438 -16.391 1 96.69 81 ILE B O 1
ATOM 3499 N N . PHE B 1 82 ? 23.828 -22.234 -18.562 1 96.5 82 PHE B N 1
ATOM 3500 C CA . PHE B 1 82 ? 24.062 -20.797 -18.531 1 96.5 82 PHE B CA 1
ATOM 3501 C C . PHE B 1 82 ? 23.094 -20.094 -17.578 1 96.5 82 PHE B C 1
ATOM 3503 O O . PHE B 1 82 ? 23.5 -19.234 -16.797 1 96.5 82 PHE B O 1
ATOM 3510 N N . MET B 1 83 ? 21.875 -20.453 -17.656 1 95.5 83 MET B N 1
ATOM 3511 C CA . MET B 1 83 ? 20.844 -19.828 -16.828 1 95.5 83 MET B CA 1
ATOM 3512 C C . MET B 1 83 ? 21.078 -20.141 -15.352 1 95.5 83 MET B C 1
ATOM 3514 O O . MET B 1 83 ? 20.906 -19.266 -14.5 1 95.5 83 MET B O 1
ATOM 3518 N N . ILE B 1 84 ? 21.453 -21.328 -15.016 1 97.06 84 ILE B N 1
ATOM 3519 C CA . ILE B 1 84 ? 21.703 -21.734 -13.641 1 97.06 84 ILE B CA 1
ATOM 3520 C C . ILE B 1 84 ? 22.875 -20.922 -13.078 1 97.06 84 ILE B C 1
ATOM 3522 O O . ILE B 1 84 ? 22.781 -20.359 -11.984 1 97.06 84 ILE B O 1
ATOM 3526 N N . CYS B 1 85 ? 23.922 -20.812 -13.891 1 97.25 85 CYS B N 1
ATOM 3527 C CA . CYS B 1 85 ? 25.094 -20.078 -13.461 1 97.25 85 CYS B CA 1
ATOM 3528 C C . CYS B 1 85 ? 24.781 -18.594 -13.266 1 97.25 85 CYS B C 1
ATOM 3530 O O . CYS B 1 85 ? 25.234 -17.984 -12.297 1 97.25 85 CYS B O 1
ATOM 3532 N N . THR B 1 86 ? 24.047 -18.078 -14.18 1 97.06 86 THR B N 1
ATOM 3533 C CA . THR B 1 86 ? 23.688 -16.672 -14.078 1 97.06 86 THR B CA 1
ATOM 3534 C C . THR B 1 86 ? 22.812 -16.422 -12.852 1 97.06 86 THR B C 1
ATOM 3536 O O . THR B 1 86 ? 22.938 -15.391 -12.195 1 97.06 86 THR B O 1
ATOM 3539 N N . CYS B 1 87 ? 21.891 -17.359 -12.578 1 97.31 87 CYS B N 1
ATOM 3540 C CA . CYS B 1 87 ? 21.047 -17.219 -11.391 1 97.31 87 CYS B CA 1
ATOM 3541 C C . CYS B 1 87 ? 21.891 -17.203 -10.125 1 97.31 87 CYS B C 1
ATOM 3543 O O . CYS B 1 87 ? 21.625 -16.438 -9.195 1 97.31 87 CYS B O 1
ATOM 3545 N N . VAL B 1 88 ? 22.906 -18.031 -10.086 1 96.5 88 VAL B N 1
ATOM 3546 C CA . VAL B 1 88 ? 23.812 -18.062 -8.938 1 96.5 88 VAL B CA 1
ATOM 3547 C C . VAL B 1 88 ? 24.5 -16.703 -8.789 1 96.5 88 VAL B C 1
ATOM 3549 O O . VAL B 1 88 ? 24.578 -16.156 -7.684 1 96.5 88 VAL B O 1
ATOM 3552 N N . GLY B 1 89 ? 25.016 -16.188 -9.836 1 96.44 89 GLY B N 1
ATOM 3553 C CA . GLY B 1 89 ? 25.656 -14.891 -9.82 1 96.44 89 GLY B CA 1
ATOM 3554 C C . GLY B 1 89 ? 24.734 -13.766 -9.375 1 96.44 89 GLY B C 1
ATOM 3555 O O . GLY B 1 89 ? 25.109 -12.953 -8.531 1 96.44 89 GLY B O 1
ATOM 3556 N N . ILE B 1 90 ? 23.562 -13.773 -9.906 1 96.75 90 ILE B N 1
ATOM 3557 C CA . ILE B 1 90 ? 22.594 -12.719 -9.602 1 96.75 90 ILE B CA 1
ATOM 3558 C C . ILE B 1 90 ? 22.156 -12.828 -8.141 1 96.75 90 ILE B C 1
ATOM 3560 O O . ILE B 1 90 ? 22.031 -11.82 -7.445 1 96.75 90 ILE B O 1
ATOM 3564 N N . ALA B 1 91 ? 21.891 -14.055 -7.707 1 96.5 91 ALA B N 1
ATOM 3565 C CA . ALA B 1 91 ? 21.516 -14.258 -6.309 1 96.5 91 ALA B CA 1
ATOM 3566 C C . ALA B 1 91 ? 22.594 -13.734 -5.375 1 96.5 91 ALA B C 1
ATOM 3568 O O . ALA B 1 91 ? 22.297 -13.078 -4.371 1 96.5 91 ALA B O 1
ATOM 3569 N N . ALA B 1 92 ? 23.844 -13.961 -5.699 1 95.31 92 ALA B N 1
ATOM 3570 C CA . ALA B 1 92 ? 24.953 -13.453 -4.906 1 95.31 92 ALA B CA 1
ATOM 3571 C C . ALA B 1 92 ? 24.953 -11.922 -4.887 1 95.31 92 ALA B C 1
ATOM 3573 O O . ALA B 1 92 ? 25.234 -11.312 -3.85 1 95.31 92 ALA B O 1
ATOM 3574 N N . CYS B 1 93 ? 24.641 -11.289 -5.914 1 94.19 93 CYS B N 1
ATOM 3575 C CA . CYS B 1 93 ? 24.609 -9.836 -6.016 1 94.19 93 CYS B CA 1
ATOM 3576 C C . CYS B 1 93 ? 23.516 -9.242 -5.141 1 94.19 93 CYS B C 1
ATOM 3578 O O . CYS B 1 93 ? 23.703 -8.188 -4.531 1 94.19 93 CYS B O 1
ATOM 3580 N N . TRP B 1 94 ? 22.375 -9.938 -5.113 1 93.31 94 TRP B N 1
ATOM 3581 C CA . TRP B 1 94 ? 21.281 -9.438 -4.297 1 93.31 94 TRP B CA 1
ATOM 3582 C C . TRP B 1 94 ? 21.672 -9.391 -2.824 1 93.31 94 TRP B C 1
ATOM 3584 O O . TRP B 1 94 ? 21.25 -8.492 -2.092 1 93.31 94 TRP B O 1
ATOM 3594 N N . PHE B 1 95 ? 22.484 -10.32 -2.414 1 90.88 95 PHE B N 1
ATOM 3595 C CA . PHE B 1 95 ? 22.797 -10.438 -0.996 1 90.88 95 PHE B CA 1
ATOM 3596 C C . PHE B 1 95 ? 24.062 -9.648 -0.655 1 90.88 95 PHE B C 1
ATOM 3598 O O . PHE B 1 95 ? 24.328 -9.359 0.515 1 90.88 95 PHE B O 1
ATOM 3605 N N . THR B 1 96 ? 24.906 -9.211 -1.619 1 90.94 96 THR B N 1
ATOM 3606 C CA . THR B 1 96 ? 26.188 -8.609 -1.289 1 90.94 96 THR B CA 1
ATOM 3607 C C . THR B 1 96 ? 26.281 -7.188 -1.848 1 90.94 96 THR B C 1
ATOM 3609 O O . THR B 1 96 ? 27.047 -6.363 -1.336 1 90.94 96 THR B O 1
ATOM 3612 N N . GLN B 1 97 ? 25.594 -6.914 -2.846 1 87.94 97 GLN B N 1
ATOM 3613 C CA . GLN B 1 97 ? 25.703 -5.625 -3.514 1 87.94 97 GLN B CA 1
ATOM 3614 C C . GLN B 1 97 ? 24.578 -4.688 -3.1 1 87.94 97 GLN B C 1
ATOM 3616 O O . GLN B 1 97 ? 23.547 -5.133 -2.578 1 87.94 97 GLN B O 1
ATOM 3621 N N . PRO B 1 98 ? 24.781 -3.406 -3.279 1 82.38 98 PRO B N 1
ATOM 3622 C CA . PRO B 1 98 ? 23.688 -2.463 -3.01 1 82.38 98 PRO B CA 1
ATOM 3623 C C . PRO B 1 98 ? 22.469 -2.695 -3.898 1 82.38 98 PRO B C 1
ATOM 3625 O O . PRO B 1 98 ? 22.609 -3.234 -5 1 82.38 98 PRO B O 1
ATOM 3628 N N . PHE B 1 99 ? 21.344 -2.377 -3.363 1 84.06 99 PHE B N 1
ATOM 3629 C CA . PHE B 1 99 ? 20.094 -2.535 -4.105 1 84.06 99 PHE B CA 1
ATOM 3630 C C . PHE B 1 99 ? 20.141 -1.744 -5.406 1 84.06 99 PHE B C 1
ATOM 3632 O O . PHE B 1 99 ? 20.5 -0.568 -5.414 1 84.06 99 PHE B O 1
ATOM 3639 N N . PRO B 1 100 ? 19.781 -2.354 -6.422 1 82 100 PRO B N 1
ATOM 3640 C CA . PRO B 1 100 ? 19.953 -1.72 -7.734 1 82 100 PRO B CA 1
ATOM 3641 C C . PRO B 1 100 ? 18.906 -0.636 -8 1 82 100 PRO B C 1
ATOM 3643 O O . PRO B 1 100 ? 17.859 -0.608 -7.348 1 82 100 PRO B O 1
ATOM 3646 N N . GLY B 1 101 ? 19.203 0.249 -8.938 1 78.25 101 GLY B N 1
ATOM 3647 C CA . GLY B 1 101 ? 18.266 1.276 -9.359 1 78.25 101 GLY B CA 1
ATOM 3648 C C . GLY B 1 101 ? 17.219 0.771 -10.344 1 78.25 101 GLY B C 1
ATOM 3649 O O . GLY B 1 101 ? 17.031 -0.438 -10.484 1 78.25 101 GLY B O 1
ATOM 3650 N N . ARG B 1 102 ? 16.547 1.645 -11.047 1 80.5 102 ARG B N 1
ATOM 3651 C CA . ARG B 1 102 ? 15.477 1.335 -11.984 1 80.5 102 ARG B CA 1
ATOM 3652 C C . ARG B 1 102 ? 15.977 0.428 -13.109 1 80.5 102 ARG B C 1
ATOM 3654 O O . ARG B 1 102 ? 15.336 -0.577 -13.43 1 80.5 102 ARG B O 1
ATOM 3661 N N . ARG B 1 103 ? 17.125 0.75 -13.688 1 85.19 103 ARG B N 1
ATOM 3662 C CA . ARG B 1 103 ? 17.641 -0.005 -14.82 1 85.19 103 ARG B CA 1
ATOM 3663 C C . ARG B 1 103 ? 18.031 -1.422 -14.406 1 85.19 103 ARG B C 1
ATOM 3665 O O . ARG B 1 103 ? 17.828 -2.371 -15.172 1 85.19 103 ARG B O 1
ATOM 3672 N N . GLY B 1 104 ? 18.547 -1.505 -13.219 1 88.62 104 GLY B N 1
ATOM 3673 C CA . GLY B 1 104 ? 18.891 -2.818 -12.703 1 88.62 104 GLY B CA 1
ATOM 3674 C C . GLY B 1 104 ? 17.688 -3.711 -12.469 1 88.62 104 GLY B C 1
ATOM 3675 O O . GLY B 1 104 ? 17.719 -4.902 -12.781 1 88.62 104 GLY B O 1
ATOM 3676 N N . LEU B 1 105 ? 16.672 -3.189 -11.977 1 89.88 105 LEU B N 1
ATOM 3677 C CA . LEU B 1 105 ? 15.438 -3.941 -11.711 1 89.88 105 LEU B CA 1
ATOM 3678 C C . LEU B 1 105 ? 14.773 -4.363 -13.016 1 89.88 105 LEU B C 1
ATOM 3680 O O . LEU B 1 105 ? 14.297 -5.496 -13.141 1 89.88 105 LEU B O 1
ATOM 3684 N N . LEU B 1 106 ? 14.797 -3.463 -14 1 90.25 106 LEU B N 1
ATOM 3685 C CA . LEU B 1 106 ? 14.211 -3.797 -15.289 1 90.25 106 LEU B CA 1
ATOM 3686 C C . LEU B 1 106 ? 15.008 -4.898 -15.977 1 90.25 106 LEU B C 1
ATOM 3688 O O . LEU B 1 106 ? 14.43 -5.812 -16.578 1 90.25 106 LEU B O 1
ATOM 3692 N N . ALA B 1 107 ? 16.297 -4.742 -15.852 1 93.69 107 ALA B N 1
ATOM 3693 C CA . ALA B 1 107 ? 17.172 -5.77 -16.422 1 93.69 107 ALA B CA 1
ATOM 3694 C C . ALA B 1 107 ? 16.891 -7.137 -15.805 1 93.69 107 ALA B C 1
ATOM 3696 O O . ALA B 1 107 ? 16.859 -8.148 -16.5 1 93.69 107 ALA B O 1
ATOM 3697 N N . PHE B 1 108 ? 16.719 -7.148 -14.547 1 94.88 108 PHE B N 1
ATOM 3698 C CA . PHE B 1 108 ? 16.406 -8.391 -13.852 1 94.88 108 PHE B CA 1
ATOM 3699 C C . PHE B 1 108 ? 15.078 -8.969 -14.344 1 94.88 108 PHE B C 1
ATOM 3701 O O . PHE B 1 108 ? 14.961 -10.172 -14.57 1 94.88 108 PHE B O 1
ATOM 3708 N N . GLY B 1 109 ? 14.078 -8.148 -14.477 1 94.94 109 GLY B N 1
ATOM 3709 C CA . GLY B 1 109 ? 12.781 -8.594 -14.969 1 94.94 109 GLY B CA 1
ATOM 3710 C C . GLY B 1 109 ? 12.844 -9.195 -16.359 1 94.94 109 GLY B C 1
ATOM 3711 O O . GLY B 1 109 ? 12.242 -10.242 -16.625 1 94.94 109 GLY B O 1
ATOM 3712 N N . ILE B 1 110 ? 13.578 -8.57 -17.203 1 95.69 110 ILE B N 1
ATOM 3713 C CA . ILE B 1 110 ? 13.727 -9.047 -18.578 1 95.69 110 ILE B CA 1
ATOM 3714 C C . ILE B 1 110 ? 14.477 -10.375 -18.594 1 95.69 110 ILE B C 1
ATOM 3716 O O . ILE B 1 110 ? 14.078 -11.312 -19.281 1 95.69 110 ILE B O 1
ATOM 3720 N N . PHE B 1 111 ? 15.516 -10.461 -17.812 1 95.88 111 PHE B N 1
ATOM 3721 C CA . PHE B 1 111 ? 16.266 -11.703 -17.656 1 95.88 111 PHE B CA 1
ATOM 3722 C C . PHE B 1 111 ? 15.367 -12.836 -17.188 1 95.88 111 PHE B C 1
ATOM 3724 O O . PHE B 1 111 ? 15.398 -13.938 -17.75 1 95.88 111 PHE B O 1
ATOM 3731 N N . ALA B 1 112 ? 14.617 -12.555 -16.203 1 96.56 112 ALA B N 1
ATOM 3732 C CA . ALA B 1 112 ? 13.734 -13.578 -15.633 1 96.56 112 ALA B CA 1
ATOM 3733 C C . ALA B 1 112 ? 12.695 -14.031 -16.656 1 96.56 112 ALA B C 1
ATOM 3735 O O . ALA B 1 112 ? 12.484 -15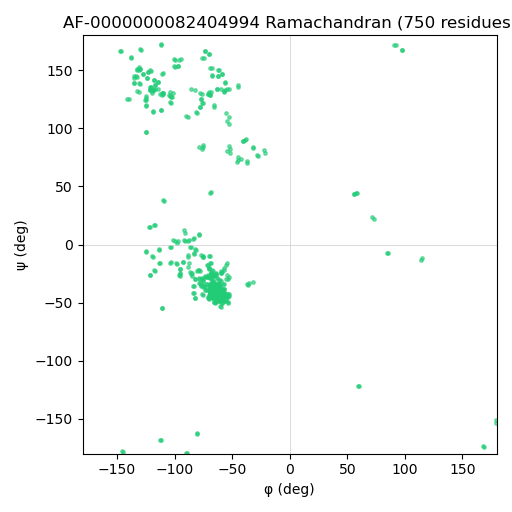.234 -16.844 1 96.56 112 ALA B O 1
ATOM 3736 N N . ASP B 1 113 ? 12.039 -13.078 -17.344 1 97.19 113 ASP B N 1
ATOM 3737 C CA . ASP B 1 113 ? 10.992 -13.398 -18.312 1 97.19 113 ASP B CA 1
ATOM 3738 C C . ASP B 1 113 ? 11.547 -14.219 -19.469 1 97.19 113 ASP B C 1
ATOM 3740 O O . ASP B 1 113 ? 10.945 -15.227 -19.875 1 97.19 113 ASP B O 1
ATOM 3744 N N . LEU B 1 114 ? 12.672 -13.844 -19.984 1 96.44 114 LEU B N 1
ATOM 3745 C CA . LEU B 1 114 ? 13.289 -14.57 -21.094 1 96.44 114 LEU B CA 1
ATOM 3746 C C . LEU B 1 114 ? 13.781 -15.938 -20.641 1 96.44 114 LEU B C 1
ATOM 3748 O O . LEU B 1 114 ? 13.664 -16.922 -21.359 1 96.44 114 LEU B O 1
ATOM 3752 N N . GLY B 1 115 ? 14.344 -15.938 -19.484 1 95.75 115 GLY B N 1
ATOM 3753 C CA . GLY B 1 115 ? 14.812 -17.203 -18.938 1 95.75 115 GLY B CA 1
ATOM 3754 C C . GLY B 1 115 ? 13.703 -18.203 -18.719 1 95.75 115 GLY B C 1
ATOM 3755 O O . GLY B 1 115 ? 13.852 -19.391 -19.047 1 95.75 115 GLY B O 1
ATOM 3756 N N . ILE B 1 116 ? 12.617 -17.766 -18.188 1 96.38 116 ILE B N 1
ATOM 3757 C CA . ILE B 1 116 ? 11.484 -18.656 -17.938 1 96.38 116 ILE B CA 1
ATOM 3758 C C . ILE B 1 116 ? 10.914 -19.156 -19.266 1 96.38 116 ILE B C 1
ATOM 3760 O O . ILE B 1 116 ? 10.609 -20.344 -19.406 1 96.38 116 ILE B O 1
ATOM 3764 N N . ALA B 1 117 ? 10.805 -18.234 -20.219 1 97.12 117 ALA B N 1
ATOM 3765 C CA . ALA B 1 117 ? 10.32 -18.641 -21.531 1 97.12 117 ALA B CA 1
ATOM 3766 C C . ALA B 1 117 ? 11.203 -19.734 -22.125 1 97.12 117 ALA B C 1
ATOM 3768 O O . ALA B 1 117 ? 10.695 -20.75 -22.625 1 97.12 117 ALA B O 1
ATOM 3769 N N . ALA B 1 118 ? 12.453 -19.547 -22.062 1 94.94 118 ALA B N 1
ATOM 3770 C CA . ALA B 1 118 ? 13.391 -20.547 -22.594 1 94.94 118 ALA B CA 1
ATOM 3771 C C . ALA B 1 118 ? 13.25 -21.859 -21.844 1 94.94 118 ALA B C 1
ATOM 3773 O O . ALA B 1 118 ? 13.211 -22.938 -22.469 1 94.94 118 ALA B O 1
ATOM 3774 N N . ALA B 1 119 ? 13.156 -21.75 -20.594 1 94.19 119 ALA B N 1
ATOM 3775 C CA . ALA B 1 119 ? 13.078 -22.953 -19.766 1 94.19 119 ALA B CA 1
ATOM 3776 C C . ALA B 1 119 ? 11.82 -23.766 -20.094 1 94.19 119 ALA B C 1
ATOM 3778 O O . ALA B 1 119 ? 11.867 -24.984 -20.172 1 94.19 119 ALA B O 1
ATOM 3779 N N . VAL B 1 120 ? 10.711 -23.141 -20.281 1 94.62 120 VAL B N 1
ATOM 3780 C CA . VAL B 1 120 ? 9.438 -23.828 -20.469 1 94.62 120 VAL B CA 1
ATOM 3781 C C . VAL B 1 120 ? 9.336 -24.359 -21.906 1 94.62 120 VAL B C 1
ATOM 3783 O O . VAL B 1 120 ? 8.805 -25.438 -22.141 1 94.62 120 VAL B O 1
ATOM 3786 N N . LEU B 1 121 ? 9.898 -23.672 -22.844 1 94.06 121 LEU B N 1
ATOM 3787 C CA . LEU B 1 121 ? 9.789 -24.062 -24.25 1 94.06 121 LEU B CA 1
ATOM 3788 C C . LEU B 1 121 ? 10.773 -25.172 -24.578 1 94.06 121 LEU B C 1
ATOM 3790 O O . LEU B 1 121 ? 10.562 -25.922 -25.531 1 94.06 121 LEU B O 1
ATOM 3794 N N . LEU B 1 122 ? 11.797 -25.312 -23.828 1 92.31 122 LEU B N 1
ATOM 3795 C CA . LEU B 1 122 ? 12.828 -26.297 -24.125 1 92.31 122 LEU B CA 1
ATOM 3796 C C . LEU B 1 122 ? 12.508 -27.641 -23.5 1 92.31 122 LEU B C 1
ATOM 3798 O O . LEU B 1 122 ? 13.188 -28.641 -23.75 1 92.31 122 LEU B O 1
ATOM 3802 N N . VAL B 1 123 ? 11.5 -27.672 -22.672 1 91.06 123 VAL B N 1
ATOM 3803 C CA . VAL B 1 123 ? 11.102 -28.938 -22.031 1 91.06 123 VAL B CA 1
ATOM 3804 C C . VAL B 1 123 ? 10.461 -29.859 -23.062 1 91.06 123 VAL B C 1
ATOM 3806 O O . VAL B 1 123 ? 9.578 -29.438 -23.812 1 91.06 123 VAL B O 1
ATOM 3809 N N . PRO B 1 124 ? 10.938 -31.094 -23.125 1 91.31 124 PRO B N 1
ATOM 3810 C CA . PRO B 1 124 ? 10.367 -32.031 -24.109 1 91.31 124 PRO B CA 1
ATOM 3811 C C . PRO B 1 124 ? 8.945 -32.438 -23.766 1 91.31 124 PRO B C 1
ATOM 3813 O O . PRO B 1 124 ? 8.102 -32.594 -24.656 1 91.31 124 PRO B O 1
ATOM 3816 N N . ASP B 1 125 ? 8.641 -32.688 -22.531 1 91.62 125 ASP B N 1
ATOM 3817 C CA . ASP B 1 125 ? 7.297 -33.031 -22.078 1 91.62 125 ASP B CA 1
ATOM 3818 C C . ASP B 1 125 ? 6.441 -31.797 -21.906 1 91.62 125 ASP B C 1
ATOM 3820 O O . ASP B 1 125 ? 6.652 -31.016 -20.984 1 91.62 125 ASP B O 1
ATOM 3824 N N . ARG B 1 126 ? 5.398 -31.672 -22.75 1 91.69 126 ARG B N 1
ATOM 3825 C CA . ARG B 1 126 ? 4.602 -30.453 -22.75 1 91.69 126 ARG B CA 1
ATOM 3826 C C . ARG B 1 126 ? 3.736 -30.359 -21.484 1 91.69 126 ARG B C 1
ATOM 3828 O O . ARG B 1 126 ? 3.369 -29.266 -21.047 1 91.69 126 ARG B O 1
ATOM 3835 N N . SER B 1 127 ? 3.393 -31.5 -20.938 1 90.06 127 SER B N 1
ATOM 3836 C CA . SER B 1 127 ? 2.682 -31.469 -19.672 1 90.06 127 SER B CA 1
ATOM 3837 C C . SER B 1 127 ? 3.51 -30.781 -18.594 1 90.06 127 SER B C 1
ATOM 3839 O O . SER B 1 127 ? 2.994 -29.938 -17.844 1 90.06 127 SER B O 1
ATOM 3841 N N . SER B 1 128 ? 4.797 -31.109 -18.547 1 91.5 128 SER B N 1
ATOM 3842 C CA . SER B 1 128 ? 5.719 -30.438 -17.641 1 91.5 128 SER B CA 1
ATOM 3843 C C . SER B 1 128 ? 5.891 -28.969 -18 1 91.5 128 SER B C 1
ATOM 3845 O O . SER B 1 128 ? 6.078 -28.125 -17.109 1 91.5 128 SER B O 1
ATOM 3847 N N . GLY B 1 129 ? 5.789 -28.719 -19.266 1 93.69 129 GLY B N 1
ATOM 3848 C CA . GLY B 1 129 ? 5.867 -27.328 -19.703 1 93.69 129 GLY B CA 1
ATOM 3849 C C . GLY B 1 129 ? 4.738 -26.469 -19.188 1 93.69 129 GLY B C 1
ATOM 3850 O O . GLY B 1 129 ? 4.953 -25.312 -18.812 1 93.69 129 GLY B O 1
ATOM 3851 N N . THR B 1 130 ? 3.537 -27.016 -19.188 1 94.38 130 THR B N 1
ATOM 3852 C CA . THR B 1 130 ? 2.398 -26.266 -18.672 1 94.38 130 THR B CA 1
ATOM 3853 C C . THR B 1 130 ? 2.594 -25.953 -17.188 1 94.38 130 THR B C 1
ATOM 3855 O O . THR B 1 130 ? 2.238 -24.875 -16.734 1 94.38 130 THR B O 1
ATOM 3858 N N . PHE B 1 131 ? 3.199 -26.844 -16.484 1 93.38 131 PHE B N 1
ATOM 3859 C CA . PHE B 1 131 ? 3.49 -26.594 -15.078 1 93.38 131 PHE B CA 1
ATOM 3860 C C . PHE B 1 131 ? 4.52 -25.484 -14.922 1 93.38 131 PHE B C 1
ATOM 3862 O O . PHE B 1 131 ? 4.387 -24.641 -14.039 1 93.38 131 PHE B O 1
ATOM 3869 N N . GLY B 1 132 ? 5.523 -25.578 -15.742 1 93.62 132 GLY B N 1
ATOM 3870 C CA . GLY B 1 132 ? 6.617 -24.625 -15.648 1 93.62 132 GLY B CA 1
ATOM 3871 C C . GLY B 1 132 ? 6.16 -23.188 -15.789 1 93.62 132 GLY B C 1
ATOM 3872 O O . GLY B 1 132 ? 6.816 -22.266 -15.289 1 93.62 132 GLY B O 1
ATOM 3873 N N . CYS B 1 133 ? 5.02 -22.953 -16.359 1 95.5 133 CYS B N 1
ATOM 3874 C CA . CYS B 1 133 ? 4.516 -21.609 -16.594 1 95.5 133 CYS B CA 1
ATOM 3875 C C . CYS B 1 133 ? 4.129 -20.938 -15.281 1 95.5 133 CYS B C 1
ATOM 3877 O O . CYS B 1 133 ? 3.961 -19.719 -15.227 1 95.5 133 CYS B O 1
ATOM 3879 N N . ILE B 1 134 ? 4.102 -21.656 -14.203 1 94.25 134 ILE B N 1
ATOM 3880 C CA . ILE B 1 134 ? 3.758 -21.109 -12.891 1 94.25 134 ILE B CA 1
ATOM 3881 C C . ILE B 1 134 ? 4.828 -20.125 -12.438 1 94.25 134 ILE B C 1
ATOM 3883 O O . ILE B 1 134 ? 4.555 -19.219 -11.648 1 94.25 134 ILE B O 1
ATOM 3887 N N . VAL B 1 135 ? 6 -20.328 -12.922 1 95.25 135 VAL B N 1
ATOM 3888 C CA . VAL B 1 135 ? 7.113 -19.484 -12.531 1 95.25 135 VAL B CA 1
ATOM 3889 C C . VAL B 1 135 ? 6.812 -18.031 -12.906 1 95.25 135 VAL B C 1
ATOM 3891 O O . VAL B 1 135 ? 7.273 -17.094 -12.242 1 95.25 135 VAL B O 1
ATOM 3894 N N . PHE B 1 136 ? 5.941 -17.875 -13.906 1 95.94 136 PHE B N 1
ATOM 3895 C CA . PHE B 1 136 ? 5.555 -16.531 -14.328 1 95.94 136 PHE B CA 1
ATOM 3896 C C . PHE B 1 136 ? 4.73 -15.844 -13.242 1 95.94 136 PHE B C 1
ATOM 3898 O O . PHE B 1 136 ? 4.66 -14.617 -13.195 1 95.94 136 PHE B O 1
ATOM 3905 N N . ALA B 1 137 ? 4.09 -16.625 -12.398 1 92.62 137 ALA B N 1
ATOM 3906 C CA . ALA B 1 137 ? 3.371 -16.016 -11.281 1 92.62 137 ALA B CA 1
ATOM 3907 C C . ALA B 1 137 ? 4.34 -15.406 -10.273 1 92.62 137 ALA B C 1
ATOM 3909 O O . ALA B 1 137 ? 4.051 -14.367 -9.672 1 92.62 137 ALA B O 1
ATOM 3910 N N . VAL B 1 138 ? 5.445 -16.031 -10.109 1 92.81 138 VAL B N 1
ATOM 3911 C CA . VAL B 1 138 ? 6.461 -15.531 -9.188 1 92.81 138 VAL B CA 1
ATOM 3912 C C . VAL B 1 138 ? 7.051 -14.234 -9.734 1 92.81 138 VAL B C 1
ATOM 3914 O O . VAL B 1 138 ? 7.172 -13.242 -9.008 1 92.81 138 VAL B O 1
ATOM 3917 N N . THR B 1 139 ? 7.359 -14.242 -11 1 94.19 139 THR B N 1
ATOM 3918 C CA . THR B 1 139 ? 7.891 -13.023 -11.602 1 94.19 139 THR B CA 1
ATOM 3919 C C . THR B 1 139 ? 6.812 -11.945 -11.672 1 94.19 139 THR B C 1
ATOM 3921 O O . THR B 1 139 ? 7.121 -10.75 -11.695 1 94.19 139 THR B O 1
ATOM 3924 N N . GLY B 1 140 ? 5.59 -12.391 -11.75 1 94.06 140 GLY B N 1
ATOM 3925 C CA . GLY B 1 140 ? 4.496 -11.43 -11.688 1 94.06 140 GLY B CA 1
ATOM 3926 C C . GLY B 1 140 ? 4.484 -10.625 -10.406 1 94.06 140 GLY B C 1
ATOM 3927 O O . GLY B 1 140 ? 4.191 -9.422 -10.422 1 94.06 140 GLY B O 1
ATOM 3928 N N . THR B 1 141 ? 4.82 -11.289 -9.344 1 90.31 141 THR B N 1
ATOM 3929 C CA . THR B 1 141 ? 4.922 -10.602 -8.055 1 90.31 141 THR B CA 1
ATOM 3930 C C . THR B 1 141 ? 6.035 -9.555 -8.086 1 90.31 141 THR B C 1
ATOM 3932 O O . THR B 1 141 ? 5.863 -8.445 -7.59 1 90.31 141 THR B O 1
ATOM 3935 N N . PHE B 1 142 ? 7.16 -9.945 -8.672 1 90.94 142 PHE B N 1
ATOM 3936 C CA . PHE B 1 142 ? 8.242 -8.992 -8.875 1 90.94 142 PHE B CA 1
ATOM 3937 C C . PHE B 1 142 ? 7.75 -7.777 -9.656 1 90.94 142 PHE B C 1
ATOM 3939 O O . PHE B 1 142 ? 7.984 -6.637 -9.242 1 90.94 142 PHE B O 1
ATOM 3946 N N . ALA B 1 143 ? 7.086 -8.031 -10.688 1 90.81 143 ALA B N 1
ATOM 3947 C CA . ALA B 1 143 ? 6.648 -6.949 -11.562 1 90.81 143 ALA B CA 1
ATOM 3948 C C . ALA B 1 143 ? 5.637 -6.051 -10.859 1 90.81 143 ALA B C 1
ATOM 3950 O O . ALA B 1 143 ? 5.633 -4.832 -11.055 1 90.81 143 ALA B O 1
ATOM 3951 N N . THR B 1 144 ? 4.859 -6.582 -10.055 1 88.31 144 THR B N 1
ATOM 3952 C CA . THR B 1 144 ? 3.84 -5.836 -9.328 1 88.31 144 THR B CA 1
ATOM 3953 C C . THR B 1 144 ? 4.48 -4.855 -8.352 1 88.31 144 THR B C 1
ATOM 3955 O O . THR B 1 144 ? 3.992 -3.734 -8.18 1 88.31 144 THR B O 1
ATOM 3958 N N . LEU B 1 145 ? 5.57 -5.227 -7.824 1 83.12 145 LEU B N 1
ATOM 3959 C CA . LEU B 1 145 ? 6.141 -4.457 -6.727 1 83.12 145 LEU B CA 1
ATOM 3960 C C . LEU B 1 145 ? 7.176 -3.461 -7.238 1 83.12 145 LEU B C 1
ATOM 3962 O O . LEU B 1 145 ? 7.391 -2.41 -6.629 1 83.12 145 LEU B O 1
ATOM 3966 N N . PHE B 1 146 ? 7.773 -3.775 -8.414 1 84.56 146 PHE B N 1
ATOM 3967 C CA . PHE B 1 146 ? 9.031 -3.068 -8.625 1 84.56 146 PHE B CA 1
ATOM 3968 C C . PHE B 1 146 ? 9.016 -2.312 -9.945 1 84.56 146 PHE B C 1
ATOM 3970 O O . PHE B 1 146 ? 9.945 -1.562 -10.25 1 84.56 146 PHE B O 1
ATOM 3977 N N . VAL B 1 147 ? 7.98 -2.514 -10.68 1 84.31 147 VAL B N 1
ATOM 3978 C CA . VAL B 1 147 ? 8.039 -1.836 -11.977 1 84.31 147 VAL B CA 1
ATOM 3979 C C . VAL B 1 147 ? 6.75 -1.055 -12.203 1 84.31 147 VAL B C 1
ATOM 3981 O O . VAL B 1 147 ? 5.77 -1.229 -11.477 1 84.31 147 VAL B O 1
ATOM 3984 N N . SER B 1 148 ? 6.762 -0.191 -13.219 1 83.31 148 SER B N 1
ATOM 3985 C CA . SER B 1 148 ? 5.609 0.639 -13.57 1 83.31 148 SER B CA 1
ATOM 3986 C C . SER B 1 148 ? 4.516 -0.187 -14.234 1 83.31 148 SER B C 1
ATOM 3988 O O . SER B 1 148 ? 4.73 -1.348 -14.586 1 83.31 148 SER B O 1
ATOM 3990 N N . ALA B 1 149 ? 3.326 0.389 -14.344 1 85.25 149 ALA B N 1
ATOM 3991 C CA . ALA B 1 149 ? 2.186 -0.276 -14.961 1 85.25 149 ALA B CA 1
ATOM 3992 C C . ALA B 1 149 ? 2.512 -0.703 -16.391 1 85.25 149 ALA B C 1
ATOM 3994 O O . ALA B 1 149 ? 2.115 -1.787 -16.828 1 85.25 149 ALA B O 1
ATOM 3995 N N . LYS B 1 150 ? 3.24 0.095 -17.125 1 87 150 LYS B N 1
ATOM 3996 C CA . LYS B 1 150 ? 3.594 -0.212 -18.5 1 87 150 LYS B CA 1
ATOM 3997 C C . LYS B 1 150 ? 4.453 -1.47 -18.578 1 87 150 LYS B C 1
ATOM 3999 O O . LYS B 1 150 ? 4.207 -2.344 -19.422 1 87 150 LYS B O 1
ATOM 4004 N N . TRP B 1 151 ? 5.406 -1.582 -17.766 1 89.5 151 TRP B N 1
ATOM 4005 C CA . TRP B 1 151 ? 6.297 -2.738 -17.75 1 89.5 151 TRP B CA 1
ATOM 4006 C C . TRP B 1 151 ? 5.582 -3.971 -17.203 1 89.5 151 TRP B C 1
ATOM 4008 O O . TRP B 1 151 ? 5.859 -5.094 -17.625 1 89.5 151 TRP B O 1
ATOM 4018 N N . LEU B 1 152 ? 4.66 -3.742 -16.234 1 93.12 152 LEU B N 1
ATOM 4019 C CA . LEU B 1 152 ? 3.834 -4.852 -15.773 1 93.12 152 LEU B CA 1
ATOM 4020 C C . LEU B 1 152 ? 2.994 -5.414 -16.922 1 93.12 152 LEU B C 1
ATOM 4022 O O . LEU B 1 152 ? 2.904 -6.633 -17.078 1 93.12 152 LEU B O 1
ATOM 4026 N N . VAL B 1 153 ? 2.404 -4.523 -17.688 1 92.38 153 VAL B N 1
ATOM 4027 C CA . VAL B 1 153 ? 1.583 -4.965 -18.812 1 92.38 153 VAL B CA 1
ATOM 4028 C C . VAL B 1 153 ? 2.449 -5.707 -19.828 1 92.38 153 VAL B C 1
ATOM 4030 O O . VAL B 1 153 ? 2.029 -6.719 -20.391 1 92.38 153 VAL B O 1
ATOM 4033 N N . ALA B 1 154 ? 3.645 -5.238 -20.078 1 94.75 154 ALA B N 1
ATOM 4034 C CA . ALA B 1 154 ? 4.578 -5.938 -20.953 1 94.75 154 ALA B CA 1
ATOM 4035 C C . ALA B 1 154 ? 4.863 -7.344 -20.453 1 94.75 154 ALA B C 1
ATOM 4037 O O . ALA B 1 154 ? 4.875 -8.305 -21.219 1 94.75 154 ALA B O 1
ATOM 4038 N N . HIS B 1 155 ? 5.109 -7.445 -19.188 1 96.94 155 HIS B N 1
ATOM 4039 C CA . HIS B 1 155 ? 5.316 -8.75 -18.562 1 96.94 155 HIS B CA 1
ATOM 4040 C C . HIS B 1 155 ? 4.105 -9.648 -18.75 1 96.94 155 HIS B C 1
ATOM 4042 O O . HIS B 1 155 ? 4.25 -10.828 -19.109 1 96.94 155 HIS B O 1
ATOM 4048 N N . VAL B 1 156 ? 2.932 -9.086 -18.5 1 96.69 156 VAL B N 1
ATOM 4049 C CA . VAL B 1 156 ? 1.701 -9.867 -18.562 1 96.69 156 VAL B CA 1
ATOM 4050 C C . VAL B 1 156 ? 1.466 -10.344 -20 1 96.69 156 VAL B C 1
ATOM 4052 O O . VAL B 1 156 ? 1.097 -11.5 -20.219 1 96.69 156 VAL B O 1
ATOM 4055 N N . VAL B 1 157 ? 1.7 -9.5 -20.922 1 97.12 157 VAL B N 1
ATOM 4056 C CA . VAL B 1 157 ? 1.543 -9.875 -22.328 1 97.12 157 VAL B CA 1
ATOM 4057 C C . VAL B 1 157 ? 2.535 -10.977 -22.688 1 97.12 157 VAL B C 1
ATOM 4059 O O . VAL B 1 157 ? 2.166 -11.977 -23.297 1 97.12 157 VAL B O 1
ATOM 4062 N N . TRP B 1 158 ? 3.727 -10.844 -22.328 1 97.94 158 TRP B N 1
ATOM 4063 C CA . TRP B 1 158 ? 4.77 -11.82 -22.594 1 97.94 158 TRP B CA 1
ATOM 4064 C C . TRP B 1 158 ? 4.43 -13.164 -21.953 1 97.94 158 TRP B C 1
ATOM 4066 O O . TRP B 1 158 ? 4.414 -14.195 -22.641 1 97.94 158 TRP B O 1
ATOM 4076 N N . SER B 1 159 ? 4.137 -13.164 -20.656 1 97.75 159 SER B N 1
ATOM 4077 C CA . SER B 1 159 ? 3.869 -14.398 -19.922 1 97.75 159 SER B CA 1
ATOM 4078 C C . SER B 1 159 ? 2.617 -15.094 -20.453 1 97.75 159 SER B C 1
ATOM 4080 O O . SER B 1 159 ? 2.582 -16.312 -20.562 1 97.75 159 SER B O 1
ATOM 4082 N N . THR B 1 160 ? 1.621 -14.266 -20.812 1 97.19 160 THR B N 1
ATOM 4083 C CA . THR B 1 160 ? 0.391 -14.836 -21.344 1 97.19 160 THR B CA 1
ATOM 4084 C C . THR B 1 160 ? 0.635 -15.453 -22.719 1 97.19 160 THR B C 1
ATOM 4086 O O . THR B 1 160 ? 0.115 -16.531 -23.031 1 97.19 160 THR B O 1
ATOM 4089 N N . THR B 1 161 ? 1.402 -14.805 -23.531 1 98 161 THR B N 1
ATOM 4090 C CA . THR B 1 161 ? 1.724 -15.32 -24.859 1 98 161 THR B CA 1
ATOM 4091 C C . THR B 1 161 ? 2.484 -16.641 -24.766 1 98 161 THR B C 1
ATOM 4093 O O . THR B 1 161 ? 2.146 -17.609 -25.438 1 98 161 THR B O 1
ATOM 4096 N N . ILE B 1 162 ? 3.453 -16.719 -23.969 1 97.81 162 ILE B N 1
ATOM 4097 C CA . ILE B 1 162 ? 4.258 -17.938 -23.797 1 97.81 162 ILE B CA 1
ATOM 4098 C C . ILE B 1 162 ? 3.395 -19.047 -23.234 1 97.81 162 ILE B C 1
ATOM 4100 O O . ILE B 1 162 ? 3.443 -20.188 -23.703 1 97.81 162 ILE B O 1
ATOM 4104 N N . THR B 1 163 ? 2.611 -18.75 -22.234 1 97.12 163 THR B N 1
ATOM 4105 C CA . THR B 1 163 ? 1.728 -19.75 -21.625 1 97.12 163 THR B CA 1
ATOM 4106 C C . THR B 1 163 ? 0.75 -20.297 -22.656 1 97.12 163 THR B C 1
ATOM 4108 O O . THR B 1 163 ? 0.578 -21.516 -22.781 1 97.12 163 THR B O 1
ATOM 4111 N N . THR B 1 164 ? 0.169 -19.406 -23.422 1 97.19 164 THR B N 1
ATOM 4112 C CA . THR B 1 164 ? -0.761 -19.828 -24.469 1 97.19 164 THR B CA 1
ATOM 4113 C C . THR B 1 164 ? -0.06 -20.719 -25.484 1 97.19 164 THR B C 1
ATOM 4115 O O . THR B 1 164 ? -0.609 -21.734 -25.906 1 97.19 164 THR B O 1
ATOM 4118 N N . THR B 1 165 ? 1.095 -20.359 -25.859 1 97.19 165 THR B N 1
ATOM 4119 C CA . THR B 1 165 ? 1.866 -21.141 -26.828 1 97.19 165 THR B CA 1
ATOM 4120 C C . THR B 1 165 ? 2.121 -22.547 -26.297 1 97.19 165 THR B C 1
ATOM 4122 O O . THR B 1 165 ? 1.911 -23.531 -27.016 1 97.19 165 THR B O 1
ATOM 4125 N N . VAL B 1 166 ? 2.529 -22.656 -25.094 1 96.62 166 VAL B N 1
ATOM 4126 C CA . VAL B 1 166 ? 2.82 -23.969 -24.5 1 96.62 166 VAL B CA 1
ATOM 4127 C C . VAL B 1 166 ? 1.543 -24.797 -24.422 1 96.62 166 VAL B C 1
ATOM 4129 O O . VAL B 1 166 ? 1.562 -26 -24.688 1 96.62 166 VAL B O 1
ATOM 4132 N N . PHE B 1 167 ? 0.45 -24.188 -24.062 1 96.44 167 PHE B N 1
ATOM 4133 C CA . PHE B 1 167 ? -0.819 -24.906 -23.953 1 96.44 167 PHE B CA 1
ATOM 4134 C C . PHE B 1 167 ? -1.291 -25.391 -25.328 1 96.44 167 PHE B C 1
ATOM 4136 O O . PHE B 1 167 ? -1.79 -26.5 -25.453 1 96.44 167 PHE B O 1
ATOM 4143 N N . VAL B 1 168 ? -1.136 -24.562 -26.328 1 96.25 168 VAL B N 1
ATOM 4144 C CA . VAL B 1 168 ? -1.517 -24.938 -27.688 1 96.25 168 VAL B CA 1
ATOM 4145 C C . VAL B 1 168 ? -0.646 -26.094 -28.156 1 96.25 168 VAL B C 1
ATOM 4147 O O . VAL B 1 168 ? -1.148 -27.062 -28.75 1 96.25 168 VAL B O 1
ATOM 4150 N N . LEU B 1 169 ? 0.627 -26.078 -27.922 1 95.44 169 LEU B N 1
ATOM 4151 C CA . LEU B 1 169 ? 1.532 -27.156 -28.297 1 95.44 169 LEU B CA 1
ATOM 4152 C C . LEU B 1 169 ? 1.169 -28.438 -27.578 1 95.44 169 LEU B C 1
ATOM 4154 O O . LEU B 1 169 ? 1.209 -29.531 -28.172 1 95.44 169 LEU B O 1
ATOM 4158 N N . ALA B 1 170 ? 0.854 -28.328 -26.281 1 95.25 170 ALA B N 1
ATOM 4159 C CA . ALA B 1 170 ? 0.443 -29.484 -25.516 1 95.25 170 ALA B CA 1
ATOM 4160 C C . ALA B 1 170 ? -0.8 -30.141 -26.125 1 95.25 170 ALA B C 1
ATOM 4162 O O . ALA B 1 170 ? -0.909 -31.359 -26.172 1 95.25 170 ALA B O 1
ATOM 4163 N N . TYR B 1 171 ? -1.71 -29.312 -26.516 1 95.25 171 TYR B N 1
ATOM 4164 C CA . TYR B 1 171 ? -2.93 -29.797 -27.156 1 95.25 171 TYR B CA 1
ATOM 4165 C C . TYR B 1 171 ? -2.623 -30.469 -28.484 1 95.25 171 TYR B C 1
ATOM 4167 O O . TYR B 1 171 ? -3.105 -31.562 -28.766 1 95.25 171 TYR B O 1
ATOM 4175 N N . LEU B 1 172 ? -1.835 -29.922 -29.328 1 94.94 172 LEU B N 1
ATOM 4176 C CA . LEU B 1 172 ? -1.545 -30.406 -30.688 1 94.94 172 LEU B CA 1
ATOM 4177 C C . LEU B 1 172 ? -0.735 -31.688 -30.641 1 94.94 172 LEU B C 1
ATOM 4179 O O . LEU B 1 172 ? -0.916 -32.562 -31.484 1 94.94 172 LEU B O 1
ATOM 4183 N N . GLU B 1 173 ? 0.1 -31.781 -29.672 1 93.56 173 GLU B N 1
ATOM 4184 C CA . GLU B 1 173 ? 0.95 -32.969 -29.562 1 93.56 173 GLU B CA 1
ATOM 4185 C C . GLU B 1 173 ? 0.222 -34.125 -28.859 1 93.56 173 GLU B C 1
ATOM 4187 O O . GLU B 1 173 ? 0.709 -35.25 -28.828 1 93.56 173 GLU B O 1
ATOM 4192 N N . GLY B 1 174 ? -0.972 -33.875 -28.328 1 88.88 174 GLY B N 1
ATOM 4193 C CA . GLY B 1 174 ? -1.816 -34.875 -27.719 1 88.88 174 GLY B CA 1
ATOM 4194 C C . GLY B 1 174 ? -1.306 -35.375 -26.375 1 88.88 174 GLY B C 1
ATOM 4195 O O . GLY B 1 174 ? -1.639 -36.469 -25.938 1 88.88 174 GLY B O 1
ATOM 4196 N N . ASP B 1 175 ? -0.525 -34.594 -25.719 1 82.56 175 ASP B N 1
ATOM 4197 C CA . ASP B 1 175 ? 0.133 -34.969 -24.484 1 82.56 175 ASP B CA 1
ATOM 4198 C C . ASP B 1 175 ? -0.822 -34.875 -23.297 1 82.56 175 ASP B C 1
ATOM 4200 O O . ASP B 1 175 ? -0.672 -35.562 -22.297 1 82.56 175 ASP B O 1
ATOM 4204 N N . VAL B 1 176 ? -1.739 -33.969 -23.438 1 88.56 176 VAL B N 1
ATOM 4205 C CA . VAL B 1 176 ? -2.623 -33.688 -22.312 1 88.56 176 VAL B CA 1
ATOM 4206 C C . VAL B 1 176 ? -4.066 -33.594 -22.797 1 88.56 176 VAL B C 1
ATOM 4208 O O . VAL B 1 176 ? -4.336 -33.031 -23.875 1 88.56 176 VAL B O 1
ATOM 4211 N N . ASP B 1 177 ? -4.957 -34.156 -22.031 1 93.06 177 ASP B N 1
ATOM 4212 C CA . ASP B 1 177 ? -6.383 -34.094 -22.344 1 93.06 177 ASP B CA 1
ATOM 4213 C C . ASP B 1 177 ? -6.879 -32.656 -22.344 1 93.06 177 ASP B C 1
ATOM 4215 O O . ASP B 1 177 ? -6.441 -31.844 -21.516 1 93.06 177 ASP B O 1
ATOM 4219 N N . ILE B 1 178 ? -7.824 -32.344 -23.219 1 94.88 178 ILE B N 1
ATOM 4220 C CA . ILE B 1 178 ? -8.297 -30.984 -23.422 1 94.88 178 ILE B CA 1
ATOM 4221 C C . ILE B 1 178 ? -8.945 -30.469 -22.141 1 94.88 178 ILE B C 1
ATOM 4223 O O . ILE B 1 178 ? -8.805 -29.297 -21.797 1 94.88 178 ILE B O 1
ATOM 4227 N N . THR B 1 179 ? -9.734 -31.25 -21.438 1 94.62 179 THR B N 1
ATOM 4228 C CA . THR B 1 179 ? -10.398 -30.812 -20.219 1 94.62 179 THR B CA 1
ATOM 4229 C C . THR B 1 179 ? -9.375 -30.484 -19.125 1 94.62 179 THR B C 1
ATOM 4231 O O . THR B 1 179 ? -9.547 -29.547 -18.359 1 94.62 179 THR B O 1
ATOM 4234 N N . THR B 1 180 ? -8.336 -31.312 -19.109 1 93.69 180 THR B N 1
ATOM 4235 C CA . THR B 1 180 ? -7.242 -31.047 -18.172 1 93.69 180 THR B CA 1
ATOM 4236 C C . THR B 1 180 ? -6.535 -29.734 -18.531 1 93.69 180 THR B C 1
ATOM 4238 O O . THR B 1 180 ? -6.215 -28.938 -17.641 1 93.69 180 THR B O 1
ATOM 4241 N N . LEU B 1 181 ? -6.348 -29.531 -19.797 1 95.25 181 LEU B N 1
ATOM 4242 C CA . LEU B 1 181 ? -5.715 -28.297 -20.25 1 95.25 181 LEU B CA 1
ATOM 4243 C C . LEU B 1 181 ? -6.559 -27.078 -19.891 1 95.25 181 LEU B C 1
ATOM 4245 O O . LEU B 1 181 ? -6.023 -26.047 -19.469 1 95.25 181 LEU B O 1
ATOM 4249 N N . LEU B 1 182 ? -7.781 -27.188 -20.031 1 95.75 182 LEU B N 1
ATOM 4250 C CA . LEU B 1 182 ? -8.68 -26.094 -19.703 1 95.75 182 LEU B CA 1
ATOM 4251 C C . LEU B 1 182 ? -8.703 -25.812 -18.203 1 95.75 182 LEU B C 1
ATOM 4253 O O . LEU B 1 182 ? -8.734 -24.672 -17.781 1 95.75 182 LEU B O 1
ATOM 4257 N N . ALA B 1 183 ? -8.695 -26.844 -17.422 1 94.94 183 ALA B N 1
ATOM 4258 C CA . ALA B 1 183 ? -8.633 -26.688 -15.977 1 94.94 183 ALA B CA 1
ATOM 4259 C C . ALA B 1 183 ? -7.352 -25.969 -15.555 1 94.94 183 ALA B C 1
ATOM 4261 O O . ALA B 1 183 ? -7.395 -25 -14.797 1 94.94 183 ALA B O 1
ATOM 4262 N N . ARG B 1 184 ? -6.25 -26.438 -16.094 1 94.81 184 ARG B N 1
ATOM 4263 C CA . ARG B 1 184 ? -4.949 -25.844 -15.805 1 94.81 184 ARG B CA 1
ATOM 4264 C C . ARG B 1 184 ? -4.891 -24.391 -16.297 1 94.81 184 ARG B C 1
ATOM 4266 O O . ARG B 1 184 ? -4.395 -23.516 -15.586 1 94.81 184 ARG B O 1
ATOM 4273 N N . GLY B 1 185 ? -5.418 -24.266 -17.469 1 95.31 185 GLY B N 1
ATOM 4274 C CA . GLY B 1 185 ? -5.375 -22.938 -18.094 1 95.31 185 GLY B CA 1
ATOM 4275 C C . GLY B 1 185 ? -6.145 -21.891 -17.328 1 95.31 185 GLY B C 1
ATOM 4276 O O . GLY B 1 185 ? -5.68 -20.766 -17.156 1 95.31 185 GLY B O 1
ATOM 4277 N N . THR B 1 186 ? -7.27 -22.219 -16.859 1 95 186 THR B N 1
ATOM 4278 C CA . THR B 1 186 ? -8.102 -21.281 -16.125 1 95 186 THR B CA 1
ATOM 4279 C C . THR B 1 186 ? -7.371 -20.797 -14.875 1 95 186 THR B C 1
ATOM 4281 O O . THR B 1 186 ? -7.336 -19.594 -14.602 1 95 186 THR B O 1
ATOM 4284 N N . VAL B 1 187 ? -6.762 -21.656 -14.18 1 93.69 187 VAL B N 1
ATOM 4285 C CA . VAL B 1 187 ? -6.07 -21.312 -12.945 1 93.69 187 VAL B CA 1
ATOM 4286 C C . VAL B 1 187 ? -4.816 -20.5 -13.266 1 93.69 187 VAL B C 1
ATOM 4288 O O . VAL B 1 187 ? -4.551 -19.484 -12.625 1 93.69 187 VAL B O 1
ATOM 4291 N N . LEU B 1 188 ? -4.086 -20.969 -14.234 1 94.56 188 LEU B N 1
ATOM 4292 C CA . LEU B 1 188 ? -2.82 -20.312 -14.562 1 94.56 188 LEU B CA 1
ATOM 4293 C C . LEU B 1 188 ? -3.061 -18.906 -15.117 1 94.56 188 LEU B C 1
ATOM 4295 O O . LEU B 1 188 ? -2.309 -17.984 -14.812 1 94.56 188 LEU B O 1
ATOM 4299 N N . PHE B 1 189 ? -4.047 -18.797 -15.906 1 92.88 189 PHE B N 1
ATOM 4300 C CA . PHE B 1 189 ? -4.352 -17.469 -16.453 1 92.88 189 PHE B CA 1
ATOM 4301 C C . PHE B 1 189 ? -4.789 -16.531 -15.336 1 92.88 189 PHE B C 1
ATOM 4303 O O . PHE B 1 189 ? -4.48 -15.328 -15.375 1 92.88 189 PHE B O 1
ATOM 4310 N N . GLY B 1 190 ? -5.512 -17.078 -14.43 1 92.31 190 GLY B N 1
ATOM 4311 C CA . GLY B 1 190 ? -5.828 -16.266 -13.266 1 92.31 190 GLY B CA 1
ATOM 4312 C C . GLY B 1 190 ? -4.598 -15.82 -12.5 1 92.31 190 GLY B C 1
ATOM 4313 O O . GLY B 1 190 ? -4.441 -14.633 -12.203 1 92.31 190 GLY B O 1
ATOM 4314 N N . ALA B 1 191 ? -3.723 -16.719 -12.289 1 92.69 191 ALA B N 1
ATOM 4315 C CA . ALA B 1 191 ? -2.557 -16.484 -11.438 1 92.69 191 ALA B CA 1
ATOM 4316 C C . ALA B 1 191 ? -1.529 -15.617 -12.148 1 92.69 191 ALA B C 1
ATOM 4318 O O . ALA B 1 191 ? -0.88 -14.773 -11.523 1 92.69 191 ALA B O 1
ATOM 4319 N N . VAL B 1 192 ? -1.403 -15.797 -13.469 1 94.56 192 VAL B N 1
ATOM 4320 C CA . VAL B 1 192 ? -0.306 -15.188 -14.211 1 94.56 192 VAL B CA 1
ATOM 4321 C C . VAL B 1 192 ? -0.771 -13.875 -14.828 1 94.56 192 VAL B C 1
ATOM 4323 O O . VAL B 1 192 ? 0.028 -12.953 -15.016 1 94.56 192 VAL B O 1
ATOM 4326 N N . THR B 1 193 ? -2.045 -13.742 -15.102 1 93.38 193 THR B N 1
ATOM 4327 C CA . THR B 1 193 ? -2.531 -12.562 -15.812 1 93.38 193 THR B CA 1
ATOM 4328 C C . THR B 1 193 ? -3.367 -11.68 -14.891 1 93.38 193 THR B C 1
ATOM 4330 O O . THR B 1 193 ? -3.008 -10.531 -14.625 1 93.38 193 THR B O 1
ATOM 4333 N N . LEU B 1 194 ? -4.32 -12.219 -14.305 1 91.69 194 LEU B N 1
ATOM 4334 C CA . LEU B 1 194 ? -5.297 -11.414 -13.57 1 91.69 194 LEU B CA 1
ATOM 4335 C C . LEU B 1 194 ? -4.723 -10.945 -12.242 1 91.69 194 LEU B C 1
ATOM 4337 O O . LEU B 1 194 ? -4.84 -9.766 -11.891 1 91.69 194 LEU B O 1
ATOM 4341 N N . VAL B 1 195 ? -4.062 -11.773 -11.555 1 91.5 195 VAL B N 1
ATOM 4342 C CA . VAL B 1 195 ? -3.6 -11.477 -10.195 1 91.5 195 VAL B CA 1
ATOM 4343 C C . VAL B 1 195 ? -2.598 -10.328 -10.234 1 91.5 195 VAL B C 1
ATOM 4345 O O . VAL B 1 195 ? -2.746 -9.344 -9.5 1 91.5 195 VAL B O 1
ATOM 4348 N N . PRO B 1 196 ? -1.617 -10.375 -11.102 1 92.19 196 PRO B N 1
ATOM 4349 C CA . PRO B 1 196 ? -0.66 -9.266 -11.094 1 92.19 196 PRO B CA 1
ATOM 4350 C C . PRO B 1 196 ? -1.309 -7.926 -11.438 1 92.19 196 PRO B C 1
ATOM 4352 O O . PRO B 1 196 ? -0.973 -6.902 -10.836 1 92.19 196 PRO B O 1
ATOM 4355 N N . ILE B 1 197 ? -2.205 -7.926 -12.328 1 89.81 197 ILE B N 1
ATOM 4356 C CA . ILE B 1 197 ? -2.855 -6.688 -12.742 1 89.81 197 ILE B CA 1
ATOM 4357 C C . ILE B 1 197 ? -3.674 -6.121 -11.586 1 89.81 197 ILE B C 1
ATOM 4359 O O . ILE B 1 197 ? -3.518 -4.953 -11.219 1 89.81 197 ILE B O 1
ATOM 4363 N N . PHE B 1 198 ? -4.434 -6.879 -11.008 1 86.38 198 PHE B N 1
ATOM 4364 C CA . PHE B 1 198 ? -5.312 -6.422 -9.938 1 86.38 198 PHE B CA 1
ATOM 4365 C C . PHE B 1 198 ? -4.504 -6.051 -8.695 1 86.38 198 PHE B C 1
ATOM 4367 O O . PHE B 1 198 ? -4.824 -5.082 -8.008 1 86.38 198 PHE B O 1
ATOM 4374 N N . ALA B 1 199 ? -3.527 -6.875 -8.422 1 86.44 199 ALA B N 1
ATOM 4375 C CA . ALA B 1 199 ? -2.674 -6.562 -7.281 1 86.44 199 ALA B CA 1
ATOM 4376 C C . ALA B 1 199 ? -1.992 -5.211 -7.457 1 86.44 199 ALA B C 1
ATOM 4378 O O . ALA B 1 199 ? -1.913 -4.422 -6.512 1 86.44 199 ALA B O 1
ATOM 4379 N N . HIS B 1 200 ? -1.534 -4.961 -8.609 1 86.44 200 HIS B N 1
ATOM 4380 C CA . HIS B 1 200 ? -0.869 -3.693 -8.898 1 86.44 200 HIS B CA 1
ATOM 4381 C C . HIS B 1 200 ? -1.837 -2.521 -8.773 1 86.44 200 HIS B C 1
ATOM 4383 O O . HIS B 1 200 ? -1.485 -1.479 -8.211 1 86.44 200 HIS B O 1
ATOM 4389 N N . LEU B 1 201 ? -2.977 -2.717 -9.273 1 81.81 201 LEU B N 1
ATOM 4390 C CA . LEU B 1 201 ? -4.012 -1.693 -9.18 1 81.81 201 LEU B CA 1
ATOM 4391 C C . LEU B 1 201 ? -4.371 -1.405 -7.727 1 81.81 201 LEU B C 1
ATOM 4393 O O . LEU B 1 201 ? -4.496 -0.244 -7.332 1 81.81 201 LEU B O 1
ATOM 4397 N N . THR B 1 202 ? -4.539 -2.404 -7.012 1 77.12 202 THR B N 1
ATOM 4398 C CA . THR B 1 202 ? -4.898 -2.281 -5.602 1 77.12 202 THR B CA 1
ATOM 4399 C C . THR B 1 202 ? -3.785 -1.583 -4.824 1 77.12 202 THR B C 1
ATOM 4401 O O . THR B 1 202 ? -4.047 -0.664 -4.043 1 77.12 202 THR B O 1
ATOM 4404 N N . TRP B 1 203 ? -2.672 -2.035 -5.121 1 74.25 203 TRP B N 1
ATOM 4405 C CA . TRP B 1 203 ? -1.497 -1.466 -4.465 1 74.25 203 TRP B CA 1
ATOM 4406 C C . TRP B 1 203 ? -1.399 0.033 -4.73 1 74.25 203 TRP B C 1
ATOM 4408 O O . TRP B 1 203 ? -1.196 0.821 -3.805 1 74.25 203 TRP B O 1
ATOM 4418 N N . ARG B 1 204 ? -1.542 0.405 -5.816 1 70.69 204 ARG B N 1
ATOM 4419 C CA . ARG B 1 204 ? -1.396 1.803 -6.207 1 70.69 204 ARG B CA 1
ATOM 4420 C C . ARG B 1 204 ? -2.514 2.656 -5.621 1 70.69 204 ARG B C 1
ATOM 4422 O O . ARG B 1 204 ? -2.275 3.779 -5.172 1 70.69 204 ARG B O 1
ATOM 4429 N N . THR B 1 205 ? -3.662 2.143 -5.652 1 70.06 205 THR B N 1
ATOM 4430 C CA . THR B 1 205 ? -4.805 2.873 -5.121 1 70.06 205 THR B CA 1
ATOM 4431 C C . THR B 1 205 ? -4.676 3.055 -3.611 1 70.06 205 THR B C 1
ATOM 4433 O O . THR B 1 205 ? -4.91 4.148 -3.09 1 70.06 205 THR B O 1
ATOM 4436 N N . LEU B 1 206 ? -4.25 2.018 -2.982 1 67.19 206 LEU B N 1
ATOM 4437 C CA . LEU B 1 206 ? -4.117 2.078 -1.53 1 67.19 206 LEU B CA 1
ATOM 4438 C C . LEU B 1 206 ? -2.971 3 -1.129 1 67.19 206 LEU B C 1
ATOM 4440 O O . LEU B 1 206 ? -3.07 3.727 -0.137 1 67.19 206 LEU B O 1
ATOM 4444 N N . TYR B 1 207 ? -2.006 2.883 -1.883 1 65.5 207 TYR B N 1
ATOM 4445 C CA . TYR B 1 207 ? -0.855 3.744 -1.626 1 65.5 207 TYR B CA 1
ATOM 4446 C C . TYR B 1 207 ? -1.23 5.215 -1.774 1 65.5 207 TYR B C 1
ATOM 4448 O O . TYR B 1 207 ? -0.87 6.039 -0.933 1 65.5 207 TYR B O 1
ATOM 4456 N N . ARG B 1 208 ? -1.888 5.5 -2.746 1 61.97 208 ARG B N 1
ATOM 4457 C CA . ARG B 1 208 ? -2.348 6.863 -2.986 1 61.97 208 ARG B CA 1
ATOM 4458 C C . ARG B 1 208 ? -3.287 7.328 -1.879 1 61.97 208 ARG B C 1
ATOM 4460 O O . ARG B 1 208 ? -3.207 8.469 -1.429 1 61.97 208 ARG B O 1
ATOM 4467 N N . ASP B 1 209 ? -4.086 6.434 -1.562 1 62.06 209 ASP B N 1
ATOM 4468 C CA . ASP B 1 209 ? -5.043 6.758 -0.51 1 62.06 209 ASP B CA 1
ATOM 4469 C C . ASP B 1 209 ? -4.336 7.012 0.819 1 62.06 209 ASP B C 1
ATOM 4471 O O . ASP B 1 209 ? -4.746 7.879 1.592 1 62.06 209 ASP B O 1
ATOM 4475 N N . ALA B 1 210 ? -3.373 6.16 1.054 1 61.22 210 ALA B N 1
ATOM 4476 C CA . ALA B 1 210 ? -2.617 6.316 2.295 1 61.22 210 ALA B CA 1
ATOM 4477 C C . ALA B 1 210 ? -1.878 7.648 2.324 1 61.22 210 ALA B C 1
ATOM 4479 O O . ALA B 1 210 ? -1.767 8.281 3.377 1 61.22 210 ALA B O 1
ATOM 4480 N N . GLN B 1 211 ? -1.402 7.996 1.163 1 58.38 211 GLN B N 1
ATOM 4481 C CA . GLN B 1 211 ? -0.725 9.281 1.05 1 58.38 211 GLN B CA 1
ATOM 4482 C C . GLN B 1 211 ? -1.701 10.438 1.26 1 58.38 211 GLN B C 1
ATOM 4484 O O . GLN B 1 211 ? -1.326 11.484 1.793 1 58.38 211 GLN B O 1
ATOM 4489 N N . TYR B 1 212 ? -2.873 10.18 0.833 1 57.22 212 TYR B N 1
ATOM 4490 C CA . TYR B 1 212 ? -3.869 11.242 0.914 1 57.22 212 TYR B CA 1
ATOM 4491 C C . TYR B 1 212 ? -4.922 10.922 1.968 1 57.22 212 TYR B C 1
ATOM 4493 O O . TYR B 1 212 ? -6.102 11.234 1.786 1 57.22 212 TYR B O 1
ATOM 4501 N N . SER B 1 213 ? -4.535 10.367 3.035 1 61.25 213 SER B N 1
ATOM 4502 C CA . SER B 1 213 ? -5.484 9.977 4.07 1 61.25 213 SER B CA 1
ATOM 4503 C C . SER B 1 213 ? -6.352 11.156 4.5 1 61.25 213 SER B C 1
ATOM 4505 O O . SER B 1 213 ? -5.898 12.297 4.5 1 61.25 213 SER B O 1
ATOM 4507 N N . ASP B 1 214 ? -7.637 10.891 4.594 1 66.75 214 ASP B N 1
ATOM 4508 C CA . ASP B 1 214 ? -8.594 11.891 5.055 1 66.75 214 ASP B CA 1
ATOM 4509 C C . ASP B 1 214 ? -8.562 12.016 6.578 1 66.75 214 ASP B C 1
ATOM 4511 O O . ASP B 1 214 ? -9.383 12.727 7.164 1 66.75 214 ASP B O 1
ATOM 4515 N N . ARG B 1 215 ? -7.602 11.383 7.125 1 73.31 215 ARG B N 1
ATOM 4516 C CA . ARG B 1 215 ? -7.527 11.43 8.578 1 73.31 215 ARG B CA 1
ATOM 4517 C C . ARG B 1 215 ? -6.176 11.969 9.047 1 73.31 215 ARG B C 1
ATOM 4519 O O . ARG B 1 215 ? -5.164 11.781 8.367 1 73.31 215 ARG B O 1
ATOM 4526 N N . ASP B 1 216 ? -6.273 12.594 10.117 1 77.12 216 ASP B N 1
ATOM 4527 C CA . ASP B 1 216 ? -5.059 13.078 10.773 1 77.12 216 ASP B CA 1
ATOM 4528 C C . ASP B 1 216 ? -4.344 11.945 11.508 1 77.12 216 ASP B C 1
ATOM 4530 O O . ASP B 1 216 ? -4.922 11.312 12.398 1 77.12 216 ASP B O 1
ATOM 4534 N N . PRO B 1 217 ? -3.172 11.656 11.117 1 69.25 217 PRO B N 1
ATOM 4535 C CA . PRO B 1 217 ? -2.488 10.484 11.672 1 69.25 217 PRO B CA 1
ATOM 4536 C C . PRO B 1 217 ? -2.225 10.609 13.172 1 69.25 217 PRO B C 1
ATOM 4538 O O . PRO B 1 217 ? -2.102 9.602 13.867 1 69.25 217 PRO B O 1
ATOM 4541 N N . LEU B 1 218 ? -2.145 11.75 13.688 1 76.19 218 LEU B N 1
ATOM 4542 C CA . LEU B 1 218 ? -1.823 11.953 15.094 1 76.19 218 LEU B CA 1
ATOM 4543 C C . LEU B 1 218 ? -3.035 11.664 15.977 1 76.19 218 LEU B C 1
ATOM 4545 O O . LEU B 1 218 ? -2.896 11.109 17.062 1 76.19 218 LEU B O 1
ATOM 4549 N N . THR B 1 219 ? -4.168 11.992 15.484 1 87.69 219 THR B N 1
ATOM 4550 C CA . THR B 1 219 ? -5.332 11.969 16.359 1 87.69 219 THR B CA 1
ATOM 4551 C C . THR B 1 219 ? -6.359 10.945 15.867 1 87.69 219 THR B C 1
ATOM 4553 O O . THR B 1 219 ? -7.266 10.562 16.609 1 87.69 219 THR B O 1
ATOM 4556 N N . GLY B 1 220 ? -6.25 10.656 14.617 1 78.31 220 GLY B N 1
ATOM 4557 C CA . GLY B 1 220 ? -7.25 9.781 14.016 1 78.31 220 GLY B CA 1
ATOM 4558 C C . GLY B 1 220 ? -8.492 10.523 13.555 1 78.31 220 GLY B C 1
ATOM 4559 O O . GLY B 1 220 ? -9.359 9.938 12.906 1 78.31 220 GLY B O 1
ATOM 4560 N N . LEU B 1 221 ? -8.586 11.773 13.867 1 86.69 221 LEU B N 1
ATOM 4561 C CA . LEU B 1 221 ? -9.695 12.594 13.398 1 86.69 221 LEU B CA 1
ATOM 4562 C C . LEU B 1 221 ? -9.594 12.852 11.898 1 86.69 221 LEU B C 1
ATOM 4564 O O . LEU B 1 221 ? -8.555 12.57 11.289 1 86.69 221 LEU B O 1
ATOM 4568 N N . PHE B 1 222 ? -10.727 13.289 11.344 1 83.06 222 PHE B N 1
ATOM 4569 C CA . PHE B 1 222 ? -10.633 13.734 9.961 1 83.06 222 PHE B CA 1
ATOM 4570 C C . PHE B 1 222 ? -9.625 14.867 9.82 1 83.06 222 PHE B C 1
ATOM 4572 O O . PHE B 1 222 ? -9.383 15.609 10.766 1 83.06 222 PHE B O 1
ATOM 4579 N N . ASN B 1 223 ? -8.977 14.867 8.68 1 82.19 223 ASN B N 1
ATOM 4580 C CA . ASN B 1 223 ? -8.25 16.078 8.297 1 82.19 223 ASN B CA 1
ATOM 4581 C C . ASN B 1 223 ? -9.125 17.047 7.512 1 82.19 223 ASN B C 1
ATOM 4583 O O . ASN B 1 223 ? -10.336 16.828 7.379 1 82.19 223 ASN B O 1
ATOM 4587 N N . ARG B 1 224 ? -8.562 18.109 7.129 1 78.06 224 ARG B N 1
ATOM 4588 C CA . ARG B 1 224 ? -9.344 19.141 6.441 1 78.06 224 ARG B CA 1
ATOM 4589 C C . ARG B 1 224 ? -10.055 18.547 5.223 1 78.06 224 ARG B C 1
ATOM 4591 O O . ARG B 1 224 ? -11.242 18.812 5 1 78.06 224 ARG B O 1
ATOM 4598 N N . ARG B 1 225 ? -9.375 17.828 4.527 1 71.69 225 ARG B N 1
ATOM 4599 C CA . ARG B 1 225 ? -9.945 17.203 3.34 1 71.69 225 ARG B CA 1
ATOM 4600 C C . ARG B 1 225 ? -11.094 16.266 3.711 1 71.69 225 ARG B C 1
ATOM 4602 O O . ARG B 1 225 ? -12.133 16.266 3.051 1 71.69 225 ARG B O 1
ATOM 4609 N N . GLY B 1 226 ? -10.781 15.477 4.699 1 74.69 226 GLY B N 1
ATOM 4610 C CA . GLY B 1 226 ? -11.812 14.57 5.168 1 74.69 226 GLY B CA 1
ATOM 4611 C C . GLY B 1 226 ? -13.07 15.281 5.637 1 74.69 226 GLY B C 1
ATOM 4612 O O . GLY B 1 226 ? -14.188 14.828 5.363 1 74.69 226 GLY B O 1
ATOM 4613 N N . LEU B 1 227 ? -12.859 16.312 6.285 1 82.56 227 LEU B N 1
ATOM 4614 C CA . LEU B 1 227 ? -13.992 17.094 6.77 1 82.56 227 LEU B CA 1
ATOM 4615 C C . LEU B 1 227 ? -14.812 17.641 5.605 1 82.56 227 LEU B C 1
ATOM 4617 O O . LEU B 1 227 ? -16.047 17.578 5.629 1 82.56 227 LEU B O 1
ATOM 4621 N N . GLU B 1 228 ? -14.164 18.188 4.668 1 75.12 228 GLU B N 1
ATOM 4622 C CA . GLU B 1 228 ? -14.836 18.766 3.51 1 75.12 228 GLU B CA 1
ATOM 4623 C C . GLU B 1 228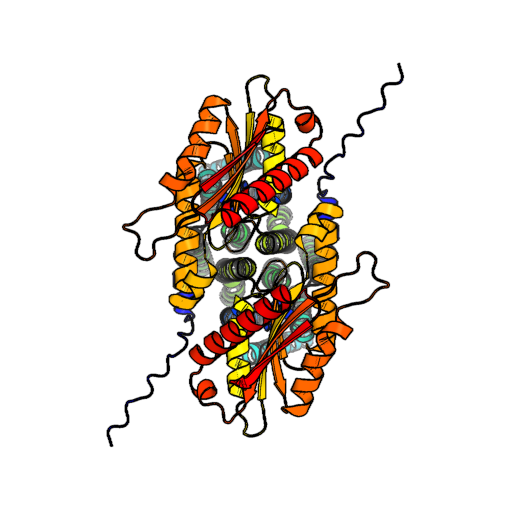 ? -15.688 17.734 2.783 1 75.12 228 GLU B C 1
ATOM 4625 O O . GLU B 1 228 ? -16.797 18.031 2.326 1 75.12 228 GLU B O 1
ATOM 4630 N N . GLY B 1 229 ? -15.195 16.609 2.701 1 69.94 229 GLY B N 1
ATOM 4631 C CA . GLY B 1 229 ? -15.945 15.539 2.074 1 69.94 229 GLY B CA 1
ATOM 4632 C C . GLY B 1 229 ? -17.141 15.094 2.889 1 69.94 229 GLY B C 1
ATOM 4633 O O . GLY B 1 229 ? -18.203 14.805 2.334 1 69.94 229 GLY B O 1
ATOM 4634 N N . ALA B 1 230 ? -16.969 15.086 4.188 1 75.19 230 ALA B N 1
ATOM 4635 C CA . ALA B 1 230 ? -18 14.547 5.074 1 75.19 230 ALA B CA 1
ATOM 4636 C C . ALA B 1 230 ? -19.094 15.586 5.34 1 75.19 230 ALA B C 1
ATOM 4638 O O . ALA B 1 230 ? -20.25 15.227 5.57 1 75.19 230 ALA B O 1
ATOM 4639 N N . VAL B 1 231 ? -18.688 16.734 5.301 1 78.69 231 VAL B N 1
ATOM 4640 C CA . VAL B 1 231 ? -19.609 17.797 5.648 1 78.69 231 VAL B CA 1
ATOM 4641 C C . VAL B 1 231 ? -20.719 17.891 4.598 1 78.69 231 VAL B C 1
ATOM 4643 O O . VAL B 1 231 ? -21.875 18.203 4.918 1 78.69 231 VAL B O 1
ATOM 4646 N N . GLY B 1 232 ? -20.391 17.688 3.377 1 70 232 GLY B N 1
ATOM 4647 C CA . GLY B 1 232 ? -21.406 17.656 2.33 1 70 232 GLY B CA 1
ATOM 4648 C C . GLY B 1 232 ? -22.531 16.703 2.613 1 70 232 GLY B C 1
ATOM 4649 O O . GLY B 1 232 ? -23.703 17.047 2.461 1 70 232 GLY B O 1
ATOM 4650 N N . ASP B 1 233 ? -22.203 15.578 3.043 1 69.31 233 ASP B N 1
ATOM 4651 C CA . ASP B 1 233 ? -23.188 14.555 3.371 1 69.31 233 ASP B CA 1
ATOM 4652 C C . ASP B 1 233 ? -24.047 14.984 4.559 1 69.31 233 ASP B C 1
ATOM 4654 O O . ASP B 1 233 ? -25.25 14.742 4.574 1 69.31 233 ASP B O 1
ATOM 4658 N N . LEU B 1 234 ? -23.406 15.547 5.5 1 74.12 234 LEU B N 1
ATOM 4659 C CA . LEU B 1 234 ? -24.125 16 6.691 1 74.12 234 LEU B CA 1
ATOM 4660 C C . LEU B 1 234 ? -25.078 17.141 6.352 1 74.12 234 LEU B C 1
ATOM 4662 O O . LEU B 1 234 ? -26.203 17.172 6.867 1 74.12 234 LEU B O 1
ATOM 4666 N N . PHE B 1 235 ? -24.594 17.969 5.53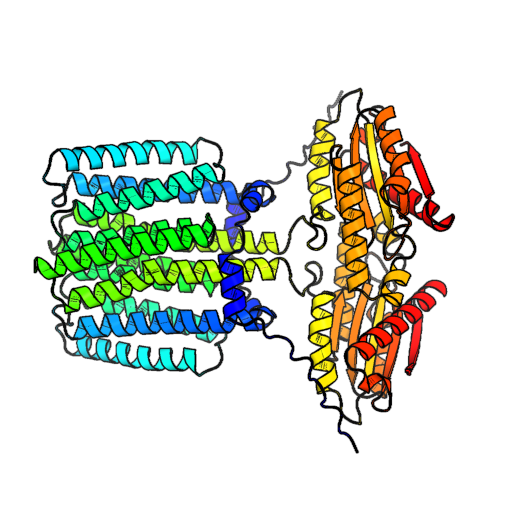1 1 71.19 235 PHE B N 1
ATOM 4667 C CA . PHE B 1 235 ? -25.391 19.125 5.105 1 71.19 235 PHE B CA 1
ATOM 4668 C C . PHE B 1 235 ? -26.656 18.672 4.395 1 71.19 235 PHE B C 1
ATOM 4670 O O . PHE B 1 235 ? -27.734 19.234 4.609 1 71.19 235 PHE B O 1
ATOM 4677 N N . GLU B 1 236 ? -26.547 17.688 3.617 1 68.25 236 GLU B N 1
ATOM 4678 C CA . GLU B 1 236 ? -27.672 17.188 2.828 1 68.25 236 GLU B CA 1
ATOM 4679 C C . GLU B 1 236 ? -28.641 16.375 3.691 1 68.25 236 GLU B C 1
ATOM 4681 O O . GLU B 1 236 ? -29.844 16.438 3.482 1 68.25 236 GLU B O 1
ATOM 4686 N N . SER B 1 237 ? -28.141 15.797 4.664 1 70.62 237 SER B N 1
ATOM 4687 C CA . SER B 1 237 ? -28.969 14.906 5.469 1 70.62 237 SER B CA 1
ATOM 4688 C C . SER B 1 237 ? -29.719 15.672 6.551 1 70.62 237 SER B C 1
ATOM 4690 O O . SER B 1 237 ? -30.75 15.203 7.055 1 70.62 237 SER B O 1
ATOM 4692 N N . THR B 1 238 ? -29.219 16.719 6.93 1 69.69 238 THR B N 1
ATOM 4693 C CA . THR B 1 238 ? -29.797 17.422 8.07 1 69.69 238 THR B CA 1
ATOM 4694 C C . THR B 1 238 ? -30.719 18.547 7.605 1 69.69 238 THR B C 1
ATOM 4696 O O . THR B 1 238 ? -31.375 19.203 8.422 1 69.69 238 THR B O 1
ATOM 4699 N N . ARG B 1 239 ? -30.859 18.672 6.395 1 63.81 239 ARG B N 1
ATOM 4700 C CA . ARG B 1 239 ? -31.672 19.766 5.887 1 63.81 239 ARG B CA 1
ATOM 4701 C C . ARG B 1 239 ? -33.156 19.562 6.238 1 63.81 239 ARG B C 1
ATOM 4703 O O . ARG B 1 239 ? -33.938 19.062 5.426 1 63.81 239 ARG B O 1
ATOM 4710 N N . ASP B 1 240 ? -33.344 19.203 7.43 1 63.5 240 ASP B N 1
ATOM 4711 C CA . ASP B 1 240 ? -34.75 19.219 7.84 1 63.5 240 ASP B CA 1
ATOM 4712 C C . ASP B 1 240 ? -35.062 20.469 8.648 1 63.5 240 ASP B C 1
ATOM 4714 O O . ASP B 1 240 ? -34.188 21.078 9.234 1 63.5 240 ASP B O 1
ATOM 4718 N N . ASP B 1 241 ? -36.344 20.906 8.633 1 59.56 241 ASP B N 1
ATOM 4719 C CA . ASP B 1 241 ? -36.906 22.156 9.148 1 59.56 241 ASP B CA 1
ATOM 4720 C C . ASP B 1 241 ? -36.562 22.344 10.617 1 59.56 241 ASP B C 1
ATOM 4722 O O . ASP B 1 241 ? -36.531 23.469 11.117 1 59.56 241 ASP B O 1
ATOM 4726 N N . SER B 1 242 ? -36.188 21.359 11.273 1 67.62 242 SER B N 1
ATOM 4727 C CA . SER B 1 242 ? -36.031 21.531 12.719 1 67.62 242 SER B CA 1
ATOM 4728 C C . SER B 1 242 ? -34.562 21.328 13.148 1 67.62 242 SER B C 1
ATOM 4730 O O . SER B 1 242 ? -34.25 21.391 14.336 1 67.62 242 SER B O 1
ATOM 4732 N N . SER B 1 243 ? -33.719 21.406 12.117 1 79.25 243 SER B N 1
ATOM 4733 C CA . SER B 1 243 ? -32.344 21.078 12.5 1 79.25 243 SER B CA 1
ATOM 4734 C C . SER B 1 243 ? -31.406 22.266 12.281 1 79.25 243 SER B C 1
ATOM 4736 O O . SER B 1 243 ? -31.75 23.203 11.562 1 79.25 243 SER B O 1
ATOM 4738 N N . SER B 1 244 ? -30.531 22.406 13.164 1 85.5 244 SER B N 1
ATOM 4739 C CA . SER B 1 244 ? -29.469 23.406 13.031 1 85.5 244 SER B CA 1
ATOM 4740 C C . SER B 1 244 ? -28.109 22.766 12.805 1 85.5 244 SER B C 1
ATOM 4742 O O . SER B 1 244 ? -27.906 21.594 13.156 1 85.5 244 SER B O 1
ATOM 4744 N N . LEU B 1 245 ? -27.391 23.547 12.039 1 88.94 245 LEU B N 1
ATOM 4745 C CA . LEU B 1 245 ? -26 23.172 11.836 1 88.94 245 LEU B CA 1
ATOM 4746 C C . LEU B 1 245 ? -25.062 24.141 12.547 1 88.94 245 LEU B C 1
ATOM 4748 O O . LEU B 1 245 ? -25.297 25.359 12.508 1 88.94 245 LEU B O 1
ATOM 4752 N 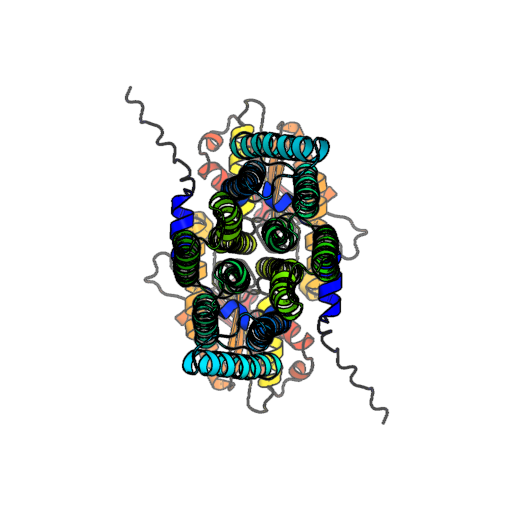N . ALA B 1 246 ? -24.141 23.594 13.289 1 93.25 246 ALA B N 1
ATOM 4753 C CA . ALA B 1 246 ? -23.172 24.453 13.961 1 93.25 246 ALA B CA 1
ATOM 4754 C C . ALA B 1 246 ? -21.75 24.141 13.516 1 93.25 246 ALA B C 1
ATOM 4756 O O . ALA B 1 246 ? -21.391 22.969 13.344 1 93.25 246 ALA B O 1
ATOM 4757 N N . PHE B 1 247 ? -21.062 25.172 13.227 1 94.19 247 PHE B N 1
ATOM 4758 C CA . PHE B 1 247 ? -19.625 25.109 12.938 1 94.19 247 PHE B CA 1
ATOM 4759 C C . PHE B 1 247 ? -18.812 25.609 14.125 1 94.19 247 PHE B C 1
ATOM 4761 O O . PHE B 1 247 ? -19 26.734 14.578 1 94.19 247 PHE B O 1
ATOM 4768 N N . VAL B 1 248 ? -17.938 24.75 14.602 1 96.81 248 VAL B N 1
ATOM 4769 C CA . VAL B 1 248 ? -17.203 25.078 15.812 1 96.81 248 VAL B CA 1
ATOM 4770 C C . VAL B 1 248 ? -15.703 24.969 15.547 1 96.81 248 VAL B C 1
ATOM 4772 O O . VAL B 1 248 ? -15.211 23.891 15.18 1 96.81 248 VAL B O 1
ATOM 4775 N N . VAL B 1 249 ? -15.023 26.031 15.703 1 96.5 249 VAL B N 1
ATOM 4776 C CA . VAL B 1 249 ? -13.562 26.047 15.602 1 96.5 249 VAL B CA 1
ATOM 4777 C C . VAL B 1 249 ? -12.945 26.094 17 1 96.5 249 VAL B C 1
ATOM 4779 O O . VAL B 1 249 ? -13.328 26.938 17.812 1 96.5 249 VAL B O 1
ATOM 4782 N N . VAL B 1 250 ? -12.07 25.203 17.266 1 97.12 250 VAL B N 1
ATOM 4783 C CA . VAL B 1 250 ? -11.422 25.109 18.562 1 97.12 250 VAL B CA 1
ATOM 4784 C C . VAL B 1 250 ? -9.906 25.234 18.391 1 97.12 250 VAL B C 1
ATOM 4786 O O . VAL B 1 250 ? -9.328 24.594 17.516 1 97.12 250 VAL B O 1
ATOM 4789 N N . ASP B 1 251 ? -9.281 25.984 19.156 1 95.94 251 ASP B N 1
ATOM 4790 C CA . ASP B 1 251 ? -7.832 26.141 19.156 1 95.94 251 ASP B CA 1
ATOM 4791 C C . ASP B 1 251 ? -7.266 26.016 20.578 1 95.94 251 ASP B C 1
ATOM 4793 O O . ASP B 1 251 ? -7.828 26.547 21.531 1 95.94 251 ASP B O 1
ATOM 4797 N N . ILE B 1 252 ? -6.172 25.344 20.688 1 95.94 252 ILE B N 1
ATOM 4798 C CA . ILE B 1 252 ? -5.527 25.203 21.984 1 95.94 252 ILE B CA 1
ATOM 4799 C C . ILE B 1 252 ? -4.785 26.484 22.344 1 95.94 252 ILE B C 1
ATOM 4801 O O . ILE B 1 252 ? -3.92 26.938 21.594 1 95.94 252 ILE B O 1
ATOM 4805 N N . ASP B 1 253 ? -5.133 26.984 23.516 1 94.94 253 ASP B N 1
ATOM 4806 C CA . ASP B 1 253 ? -4.535 28.25 23.938 1 94.94 253 ASP B CA 1
ATOM 4807 C C . ASP B 1 253 ? -3.053 28.062 24.266 1 94.94 253 ASP B C 1
ATOM 4809 O O . ASP B 1 253 ? -2.678 27.141 24.984 1 94.94 253 ASP B O 1
ATOM 4813 N N . LYS B 1 254 ? -2.211 28.969 23.688 1 91.12 254 LYS B N 1
ATOM 4814 C CA . LYS B 1 254 ? -0.785 29.047 23.984 1 91.12 254 LYS B CA 1
ATOM 4815 C C . LYS B 1 254 ? -0.088 27.719 23.734 1 91.12 254 LYS B C 1
ATOM 4817 O O . LYS B 1 254 ? 0.724 27.266 24.547 1 91.12 254 LYS B O 1
ATOM 4822 N N . PHE B 1 255 ? -0.405 27.172 22.734 1 91.38 255 PHE B N 1
ATOM 4823 C CA . PHE B 1 255 ? 0.117 25.844 22.422 1 91.38 255 PHE B CA 1
ATOM 4824 C C . PHE B 1 255 ? 1.611 25.906 22.141 1 91.38 255 PHE B C 1
ATOM 4826 O O . PHE B 1 255 ? 2.354 24.984 22.469 1 91.38 255 PHE B O 1
ATOM 4833 N N . LYS B 1 256 ? 2.01 26.875 21.422 1 82.12 256 LYS B N 1
ATOM 4834 C CA . LYS B 1 256 ? 3.436 27.031 21.156 1 82.12 256 LYS B CA 1
ATOM 4835 C C . LYS B 1 256 ? 4.242 27.031 22.453 1 82.12 256 LYS B C 1
ATOM 4837 O O . LYS B 1 256 ? 5.328 26.453 22.516 1 82.12 256 LYS B O 1
ATOM 4842 N N . THR B 1 257 ? 3.75 27.703 23.406 1 85.94 257 THR B N 1
ATOM 4843 C CA . THR B 1 257 ? 4.402 27.75 24.703 1 85.94 257 THR B CA 1
ATOM 4844 C C . THR B 1 257 ? 4.512 26.344 25.297 1 85.94 257 THR B C 1
ATOM 4846 O O . THR B 1 257 ? 5.516 26 25.938 1 85.94 257 THR B O 1
ATOM 4849 N N . VAL B 1 258 ? 3.523 25.609 25.141 1 89.62 258 VAL B N 1
ATOM 4850 C CA . VAL B 1 258 ? 3.531 24.219 25.609 1 89.62 258 VAL B CA 1
ATOM 4851 C C . VAL B 1 258 ? 4.668 23.453 24.938 1 89.62 258 VAL B C 1
ATOM 4853 O O . VAL B 1 258 ? 5.422 22.734 25.609 1 89.62 258 VAL B O 1
ATOM 4856 N N . ASN B 1 259 ? 4.828 23.609 23.656 1 83.62 259 ASN B N 1
ATOM 4857 C CA . ASN B 1 259 ? 5.887 22.922 22.922 1 83.62 259 ASN B CA 1
ATOM 4858 C C . ASN B 1 259 ? 7.27 23.406 23.359 1 83.62 259 ASN B C 1
ATOM 4860 O O . ASN B 1 259 ? 8.203 22.594 23.469 1 83.62 259 ASN B O 1
ATOM 4864 N N . ASP B 1 260 ? 7.348 24.625 23.594 1 78.12 260 ASP B N 1
ATOM 4865 C CA . ASP B 1 260 ? 8.625 25.234 23.953 1 78.12 260 ASP B CA 1
ATOM 4866 C C . ASP B 1 260 ? 9.086 24.75 25.344 1 78.12 260 ASP B C 1
ATOM 4868 O O . ASP B 1 260 ? 10.273 24.516 25.547 1 78.12 260 ASP B O 1
ATOM 4872 N N . LEU B 1 261 ? 8.156 24.688 26.156 1 83.38 261 LEU B N 1
ATOM 4873 C CA . LEU B 1 261 ? 8.484 24.391 27.547 1 83.38 261 LEU B CA 1
ATOM 4874 C C . LEU B 1 261 ? 8.617 22.891 27.766 1 83.38 261 LEU B C 1
ATOM 4876 O O . LEU B 1 261 ? 9.461 22.438 28.562 1 83.38 261 LEU B O 1
ATOM 4880 N N . HIS B 1 262 ? 7.848 22.125 27.109 1 87.31 262 HIS B N 1
ATOM 4881 C CA . HIS B 1 262 ? 7.77 20.703 27.453 1 87.31 262 HIS B CA 1
ATOM 4882 C C . HIS B 1 262 ? 8.203 19.828 26.281 1 87.31 262 HIS B C 1
ATOM 4884 O O . HIS B 1 262 ? 8.375 18.625 26.453 1 87.31 262 HIS B O 1
ATOM 4890 N N . GLY B 1 263 ? 8.352 20.406 25.188 1 80.88 263 GLY B N 1
ATOM 4891 C CA . GLY B 1 263 ? 8.758 19.656 24.016 1 80.88 263 GLY B CA 1
ATOM 4892 C C . GLY B 1 263 ? 7.602 19.25 23.125 1 80.88 263 GLY B C 1
ATOM 4893 O O . GLY B 1 263 ? 6.449 19.234 23.562 1 80.88 263 GLY B O 1
ATOM 4894 N N . HIS B 1 264 ? 7.906 18.797 21.906 1 77.81 264 HIS B N 1
ATOM 4895 C CA . HIS B 1 264 ? 6.895 18.484 20.906 1 77.81 264 HIS B CA 1
ATOM 4896 C C . HIS B 1 264 ? 6.188 17.172 21.219 1 77.81 264 HIS B C 1
ATOM 4898 O O . HIS B 1 264 ? 5.008 17 20.891 1 77.81 264 HIS B O 1
ATOM 4904 N N . ALA B 1 265 ? 6.895 16.297 21.828 1 82 265 ALA B N 1
ATOM 4905 C CA . ALA B 1 265 ? 6.258 15.039 22.203 1 82 265 ALA B CA 1
ATOM 4906 C C . ALA B 1 265 ? 5.105 15.273 23.172 1 82 265 ALA B C 1
ATOM 4908 O O . ALA B 1 265 ? 4.039 14.664 23.047 1 82 265 ALA B O 1
ATOM 4909 N N . GLU B 1 266 ? 5.395 16.078 24.094 1 88.81 266 GLU B N 1
ATOM 4910 C CA . GLU B 1 266 ? 4.344 16.438 25.031 1 88.81 266 GLU B CA 1
ATOM 4911 C C . GLU B 1 266 ? 3.232 17.234 24.359 1 88.81 266 GLU B C 1
ATOM 4913 O O . GLU B 1 266 ? 2.062 17.109 24.734 1 88.81 266 GLU B O 1
ATOM 4918 N N . GLY B 1 267 ? 3.621 18.031 23.438 1 91.69 267 GLY B N 1
ATOM 4919 C CA . GLY B 1 267 ? 2.625 18.719 22.625 1 91.69 267 GLY B CA 1
ATOM 4920 C C . GLY B 1 267 ? 1.697 17.766 21.891 1 91.69 267 GLY B C 1
ATOM 4921 O O . GLY B 1 267 ? 0.485 17.984 21.859 1 91.69 267 GLY B O 1
ATOM 4922 N N . ASP B 1 268 ? 2.248 16.781 21.438 1 88.56 268 ASP B N 1
ATOM 4923 C CA . ASP B 1 268 ? 1.453 15.766 20.75 1 88.56 268 ASP B CA 1
ATOM 4924 C C . ASP B 1 268 ? 0.447 15.117 21.703 1 88.56 268 ASP B C 1
ATOM 4926 O O . ASP B 1 268 ? -0.672 14.797 21.297 1 88.56 268 ASP B O 1
ATOM 4930 N N . HIS B 1 269 ? 0.871 14.945 22.875 1 92.5 269 HIS B N 1
ATOM 4931 C CA . HIS B 1 269 ? -0.03 14.375 23.875 1 92.5 269 HIS B CA 1
ATOM 4932 C C . HIS B 1 269 ? -1.213 15.297 24.141 1 92.5 269 HIS B C 1
ATOM 4934 O O . HIS B 1 269 ? -2.346 14.836 24.297 1 92.5 269 HIS B O 1
ATOM 4940 N N . VAL B 1 270 ? -0.922 16.516 24.219 1 95 270 VAL B N 1
ATOM 4941 C CA . VAL B 1 270 ? -1.969 17.516 24.438 1 95 270 VAL B CA 1
ATOM 4942 C C . VAL B 1 270 ? -2.941 17.516 23.266 1 95 270 VAL B C 1
ATOM 4944 O O . VAL B 1 270 ? -4.156 17.578 23.453 1 95 270 VAL B O 1
ATOM 4947 N N . ILE B 1 271 ? -2.375 17.469 22.125 1 94.94 271 ILE B N 1
ATOM 4948 C CA . ILE B 1 271 ? -3.184 17.453 20.906 1 94.94 271 ILE B CA 1
ATOM 4949 C C . ILE B 1 271 ? -4.109 16.234 20.922 1 94.94 271 ILE B C 1
ATOM 4951 O O . ILE B 1 271 ? -5.309 16.359 20.672 1 94.94 271 ILE B O 1
ATOM 4955 N N . ARG B 1 272 ? -3.598 15.062 21.266 1 94.75 272 ARG B N 1
ATOM 4956 C CA . ARG B 1 272 ? -4.383 13.836 21.297 1 94.75 272 ARG B CA 1
ATOM 4957 C C . ARG B 1 272 ? -5.469 13.906 22.359 1 94.75 272 ARG B C 1
ATOM 4959 O O . ARG B 1 272 ? -6.605 13.492 22.125 1 94.75 272 ARG B O 1
ATOM 4966 N N . ARG B 1 273 ? -5.09 14.398 23.453 1 95.44 273 ARG B N 1
ATOM 4967 C CA . ARG B 1 273 ? -6.043 14.531 24.562 1 95.44 273 ARG B CA 1
ATOM 4968 C C . ARG B 1 273 ? -7.207 15.43 24.172 1 95.44 273 ARG B C 1
ATOM 4970 O O . ARG B 1 273 ? -8.367 15.109 24.438 1 95.44 273 ARG B O 1
ATOM 4977 N N . THR B 1 274 ? -6.91 16.531 23.609 1 96.19 274 THR B N 1
ATOM 4978 C CA . THR B 1 274 ? -7.938 17.453 23.156 1 96.19 274 THR B CA 1
ATOM 4979 C C . THR B 1 274 ? -8.852 16.797 22.125 1 96.19 274 THR B C 1
ATOM 4981 O O . THR B 1 274 ? -10.078 16.938 22.203 1 96.19 274 THR B O 1
ATOM 4984 N N . ALA B 1 275 ? -8.242 16.156 21.25 1 95.62 275 ALA B N 1
ATOM 4985 C CA . ALA B 1 275 ? -9 15.453 20.203 1 95.62 275 ALA B CA 1
ATOM 4986 C C . ALA B 1 275 ? -9.961 14.445 20.828 1 95.62 275 ALA B C 1
ATOM 4988 O O . ALA B 1 275 ? -11.125 14.367 20.422 1 95.62 275 ALA B O 1
ATOM 4989 N N . ASN B 1 276 ? -9.453 13.688 21.75 1 94.38 276 ASN B N 1
ATOM 4990 C CA . ASN B 1 276 ? -10.266 12.664 22.406 1 94.38 276 ASN B CA 1
ATOM 4991 C C . ASN B 1 276 ? -11.438 13.281 23.156 1 94.38 276 ASN B C 1
ATOM 4993 O O . ASN B 1 276 ? -12.555 12.773 23.094 1 94.38 276 ASN B O 1
ATOM 4997 N N . ARG B 1 277 ? -11.164 14.258 23.828 1 96.44 277 ARG B N 1
ATOM 4998 C CA . ARG B 1 277 ? -12.203 14.906 24.609 1 96.44 277 ARG B CA 1
ATOM 4999 C C . ARG B 1 277 ? -13.242 15.57 23.703 1 96.44 277 ARG B C 1
ATOM 5001 O O . ARG B 1 277 ? -14.438 15.539 24 1 96.44 277 ARG B O 1
ATOM 5008 N N . LEU B 1 278 ? -12.773 16.172 22.734 1 96.19 278 LEU B N 1
ATOM 5009 C CA . LEU B 1 278 ? -13.688 16.797 21.766 1 96.19 278 LEU B CA 1
ATOM 5010 C C . LEU B 1 278 ? -14.594 15.742 21.125 1 96.19 278 LEU B C 1
ATOM 5012 O O . LEU B 1 278 ? -15.789 15.969 20.969 1 96.19 278 LEU B O 1
ATOM 5016 N N . SER B 1 279 ? -14.008 14.648 20.781 1 94.62 279 SER B N 1
ATOM 5017 C CA . SER B 1 279 ? -14.758 13.547 20.188 1 94.62 279 SER B CA 1
ATOM 5018 C C . SER B 1 279 ? -15.789 12.992 21.156 1 94.62 279 SER B C 1
ATOM 5020 O O . SER B 1 279 ? -16.891 12.625 20.75 1 94.62 279 SER B O 1
ATOM 5022 N N . THR B 1 280 ? -15.383 12.844 22.328 1 93.81 280 THR B N 1
ATOM 5023 C CA . THR B 1 280 ? -16.281 12.344 23.359 1 93.81 280 THR B CA 1
ATOM 5024 C C . THR B 1 280 ? -17.453 13.305 23.562 1 93.81 280 THR B C 1
ATOM 5026 O O . THR B 1 280 ? -18.594 12.867 23.734 1 93.81 280 THR B O 1
ATOM 5029 N N . HIS B 1 281 ? -17.172 14.555 23.469 1 95.81 281 HIS B N 1
ATOM 5030 C CA . HIS B 1 281 ? -18.188 15.57 23.766 1 95.81 281 HIS B CA 1
ATOM 5031 C C . HIS B 1 281 ? -19.078 15.82 22.547 1 95.81 281 HIS B C 1
ATOM 5033 O O . HIS B 1 281 ? -20.297 15.992 22.703 1 95.81 281 HIS B O 1
ATOM 5039 N N . LEU B 1 282 ? -18.484 15.891 21.344 1 94.5 282 LEU B N 1
ATOM 5040 C CA . LEU B 1 282 ? -19.219 16.328 20.172 1 94.5 282 LEU B CA 1
ATOM 5041 C C . LEU B 1 282 ? -19.391 15.18 19.172 1 94.5 282 LEU B C 1
ATOM 5043 O O . LEU B 1 282 ? -20.219 15.266 18.25 1 94.5 282 LEU B O 1
ATOM 5047 N N . GLY B 1 283 ? -18.672 14.141 19.281 1 88.31 283 GLY B N 1
ATOM 5048 C CA . GLY B 1 283 ? -18.5 13.117 18.266 1 88.31 283 GLY B CA 1
ATOM 5049 C C . GLY B 1 283 ? -19.812 12.477 17.828 1 88.31 283 GLY B C 1
ATOM 5050 O O . GLY B 1 283 ? -19.984 12.133 16.672 1 88.31 283 GLY B O 1
ATOM 5051 N N . GLU B 1 284 ? -20.734 12.344 18.719 1 87.12 284 GLU B N 1
ATOM 5052 C CA . GLU B 1 284 ? -22 11.695 18.422 1 87.12 284 GLU B CA 1
ATOM 5053 C C . GLU B 1 284 ? -22.922 12.617 17.641 1 87.12 284 GLU B C 1
ATOM 5055 O O . GLU B 1 284 ? -23.891 12.156 17.016 1 87.12 284 GLU B O 1
ATOM 5060 N N . HIS B 1 285 ? -22.547 13.812 17.531 1 88.38 285 HIS B N 1
ATOM 5061 C CA . HIS B 1 285 ? -23.469 14.797 16.953 1 88.38 285 HIS B CA 1
ATOM 5062 C C . HIS B 1 285 ? -22.969 15.312 15.617 1 88.38 285 HIS B C 1
ATOM 5064 O O . HIS B 1 285 ? -23.641 16.109 14.961 1 88.38 285 HIS B O 1
ATOM 5070 N N . GLY B 1 286 ? -21.781 14.875 15.258 1 88.31 286 GLY B N 1
ATOM 5071 C CA . GLY B 1 286 ? -21.281 15.406 13.992 1 88.31 286 GLY B CA 1
ATOM 5072 C C . GLY B 1 286 ? -19.906 14.898 13.633 1 88.31 286 GLY B C 1
ATOM 5073 O O . GLY B 1 286 ? -19.562 13.75 13.922 1 88.31 286 GLY B O 1
ATOM 5074 N N . ILE B 1 287 ? -19.25 15.852 12.859 1 90.19 287 ILE B N 1
ATOM 5075 C CA . ILE B 1 287 ? -17.953 15.508 12.32 1 90.19 287 ILE B CA 1
ATOM 5076 C C . ILE B 1 287 ? -16.891 16.438 12.906 1 90.19 287 ILE B C 1
ATOM 5078 O O . ILE B 1 287 ? -17.109 17.641 13.039 1 90.19 287 ILE B O 1
ATOM 5082 N N . ILE B 1 288 ? -15.781 15.82 13.344 1 94.19 288 ILE B N 1
ATOM 5083 C CA . ILE B 1 288 ? -14.68 16.578 13.922 1 94.19 288 ILE B CA 1
ATOM 5084 C C . ILE B 1 288 ? -13.406 16.328 13.109 1 94.19 288 ILE B C 1
ATOM 5086 O O . ILE B 1 288 ? -13.133 15.211 12.68 1 94.19 288 ILE B O 1
ATOM 5090 N N . ALA B 1 289 ? -12.664 17.391 12.812 1 93.19 289 ALA B N 1
ATOM 5091 C CA . ALA B 1 289 ? -11.422 17.312 12.047 1 93.19 289 ALA B CA 1
ATOM 5092 C C . ALA B 1 289 ? -10.328 18.156 12.688 1 93.19 289 ALA B C 1
ATOM 5094 O O . ALA B 1 289 ? -10.617 19.188 13.32 1 93.19 289 ALA B O 1
ATOM 5095 N N . ARG B 1 290 ? -9.148 17.688 12.609 1 92 290 ARG B N 1
ATOM 5096 C CA . ARG B 1 290 ? -8 18.547 12.906 1 92 290 ARG B CA 1
ATOM 5097 C C . ARG B 1 290 ? -7.508 19.25 11.648 1 92 290 ARG B C 1
ATOM 5099 O O . ARG B 1 290 ? -6.992 18.625 10.727 1 92 290 ARG B O 1
ATOM 5106 N N . THR B 1 291 ? -7.711 20.516 11.602 1 85.5 291 THR B N 1
ATOM 5107 C CA . THR B 1 291 ? -7.473 21.281 10.375 1 85.5 291 THR B CA 1
ATOM 5108 C C . THR B 1 291 ? -6.117 21.969 10.43 1 85.5 291 THR B C 1
ATOM 5110 O O . THR B 1 291 ? -5.609 22.422 9.398 1 85.5 291 THR B O 1
ATOM 5113 N N . GLY B 1 292 ? -5.539 22.078 11.5 1 79.38 292 GLY B N 1
ATOM 5114 C CA . GLY B 1 292 ? -4.23 22.656 11.734 1 79.38 292 GLY B CA 1
ATOM 5115 C C . GLY B 1 292 ? -3.457 21.984 12.844 1 79.38 292 GLY B C 1
ATOM 5116 O O . GLY B 1 292 ? -3.881 20.953 13.359 1 79.38 292 GLY B O 1
ATOM 5117 N N . GLY B 1 293 ? -2.32 22.484 13.125 1 81.19 293 GLY B N 1
ATOM 5118 C CA . GLY B 1 293 ? -1.513 21.906 14.188 1 81.19 293 GLY B CA 1
ATOM 5119 C C . GLY B 1 293 ? -2.25 21.797 15.508 1 81.19 293 GLY B C 1
ATOM 5120 O O . GLY B 1 293 ? -2.291 20.719 16.109 1 81.19 293 GLY B O 1
ATOM 5121 N N . GLU B 1 294 ? -2.834 22.875 15.914 1 91 294 GLU B N 1
ATOM 5122 C CA . GLU B 1 294 ? -3.539 22.922 17.188 1 91 294 GLU B CA 1
ATOM 5123 C C . GLU B 1 294 ? -5.004 23.312 17 1 91 294 GLU B C 1
ATOM 5125 O O . GLU B 1 294 ? -5.68 23.688 17.953 1 91 294 GLU B O 1
ATOM 5130 N N . GLU B 1 295 ? -5.426 23.234 15.773 1 92.88 295 GLU B N 1
ATOM 5131 C CA . GLU B 1 295 ? -6.766 23.719 15.453 1 92.88 295 GLU B CA 1
ATOM 5132 C C . GLU B 1 295 ? -7.676 22.562 15.016 1 92.88 295 GLU B C 1
ATOM 5134 O O . GLU B 1 295 ? -7.242 21.656 14.305 1 92.88 295 GLU B O 1
ATOM 5139 N N . TYR B 1 296 ? -8.922 22.672 15.516 1 96.25 296 TYR B N 1
ATOM 5140 C CA . TYR B 1 296 ? -9.945 21.672 15.195 1 96.25 296 TYR B CA 1
ATOM 5141 C C . TYR B 1 296 ? -11.203 22.359 14.648 1 96.25 296 TYR B C 1
ATOM 5143 O O . TYR B 1 296 ? -11.508 23.5 15.008 1 96.25 296 TYR B O 1
ATOM 5151 N N . LEU B 1 297 ? -11.828 21.719 13.789 1 95.56 297 LEU B N 1
ATOM 5152 C CA . LEU B 1 297 ? -13.117 22.141 13.273 1 95.56 297 LEU B CA 1
ATOM 5153 C C . LEU B 1 297 ? -14.164 21.047 13.438 1 95.56 297 LEU B C 1
ATOM 5155 O O . LEU B 1 297 ? -13.922 19.891 13.062 1 95.56 297 LEU B O 1
ATOM 5159 N N . ALA B 1 298 ? -15.211 21.344 14.07 1 95.62 298 ALA B N 1
ATOM 5160 C CA . ALA B 1 298 ? -16.328 20.422 14.227 1 95.62 298 ALA B CA 1
ATOM 5161 C C . ALA B 1 298 ? -17.594 20.969 13.562 1 95.62 298 ALA B C 1
ATOM 5163 O O . ALA B 1 298 ? -17.875 22.156 13.633 1 95.62 298 ALA B O 1
ATOM 5164 N N . VAL B 1 299 ? -18.25 20.094 12.906 1 92.81 299 VAL B N 1
ATOM 5165 C CA . VAL B 1 299 ? -19.562 20.391 12.352 1 92.81 299 VAL B CA 1
ATOM 5166 C C . VAL B 1 299 ? -20.609 19.469 12.969 1 92.81 299 VAL B C 1
ATOM 5168 O O . VAL B 1 299 ? -20.562 18.25 12.781 1 92.81 299 VAL B O 1
ATOM 5171 N N . ILE B 1 300 ? -21.484 20.047 13.688 1 92.31 300 ILE B N 1
ATOM 5172 C CA . ILE B 1 300 ? -22.469 19.234 14.391 1 92.31 300 ILE B CA 1
ATOM 5173 C C . ILE B 1 300 ? -23.875 19.641 13.961 1 92.31 300 ILE B C 1
ATOM 5175 O O . ILE B 1 300 ? -24.109 20.781 13.547 1 92.31 300 ILE B O 1
ATOM 5179 N N . ALA B 1 301 ? -24.703 18.656 14.023 1 88.94 301 ALA B N 1
ATOM 5180 C CA . ALA B 1 301 ? -26.109 18.844 13.68 1 88.94 301 ALA B CA 1
ATOM 5181 C C . ALA B 1 301 ? -27.016 18.422 14.82 1 88.94 301 ALA B C 1
ATOM 5183 O O . ALA B 1 301 ? -26.719 17.469 15.547 1 88.94 301 ALA B O 1
ATOM 5184 N N . GLY B 1 302 ? -28.109 19.172 14.992 1 87.75 302 GLY B N 1
ATOM 5185 C CA . GLY B 1 302 ? -29.094 18.875 16.016 1 87.75 302 GLY B CA 1
ATOM 5186 C C . GLY B 1 302 ? -30.094 20 16.219 1 87.75 302 GLY B C 1
ATOM 5187 O O . GLY B 1 302 ? -30.156 20.938 15.438 1 87.75 302 GLY B O 1
ATOM 5188 N N . ASP B 1 303 ? -30.906 19.797 17.219 1 88.56 303 ASP B N 1
ATOM 5189 C CA . ASP B 1 303 ? -31.828 20.875 17.578 1 88.56 303 ASP B CA 1
ATOM 5190 C C . ASP B 1 303 ? -31.078 22.078 18.141 1 88.56 303 ASP B C 1
ATOM 5192 O O . ASP B 1 303 ? -30.078 21.922 18.844 1 88.56 303 ASP B O 1
ATOM 5196 N N . PRO B 1 304 ? -31.562 23.219 17.875 1 88.31 304 PRO B N 1
ATOM 5197 C CA . PRO B 1 304 ? -30.844 24.438 18.25 1 88.31 304 PRO B CA 1
ATOM 5198 C C . PRO B 1 304 ? -30.516 24.5 19.734 1 88.31 304 PRO B C 1
ATOM 5200 O O . PRO B 1 304 ? -29.391 24.859 20.109 1 88.31 304 PRO B O 1
ATOM 5203 N N . GLU B 1 305 ? -31.391 24.156 20.562 1 90.31 305 GLU B N 1
ATOM 5204 C CA . GLU B 1 305 ? -31.156 24.25 22 1 90.31 305 GLU B CA 1
ATOM 5205 C C . GLU B 1 305 ? -30.078 23.281 22.453 1 90.31 305 GLU B C 1
ATOM 5207 O O . GLU B 1 305 ? -29.188 23.641 23.234 1 90.31 305 GLU B O 1
ATOM 5212 N N . SER B 1 306 ? -30.203 22.094 21.969 1 91.31 306 SER B N 1
ATOM 5213 C CA . SER B 1 306 ? -29.203 21.094 22.312 1 91.31 306 SER B CA 1
ATOM 5214 C C . SER B 1 306 ? -27.828 21.453 21.781 1 91.31 306 SER B C 1
ATOM 5216 O O . SER B 1 306 ? -26.812 21.203 22.438 1 91.31 306 SER B O 1
ATOM 5218 N N . THR B 1 307 ? -27.859 21.969 20.625 1 92.31 307 THR B N 1
ATOM 5219 C CA . THR B 1 307 ? -26.609 22.344 19.984 1 92.31 307 THR B CA 1
ATOM 5220 C C . THR B 1 307 ? -25.906 23.469 20.75 1 92.31 307 THR B C 1
ATOM 5222 O O . THR B 1 307 ? -24.688 23.453 20.922 1 92.31 307 THR B O 1
ATOM 5225 N N . ILE B 1 308 ? -26.656 24.359 21.25 1 93.19 308 ILE B N 1
ATOM 5226 C CA . ILE B 1 308 ? -26.125 25.469 22.031 1 93.19 308 ILE B CA 1
ATOM 5227 C C . ILE B 1 308 ? -25.5 24.938 23.312 1 93.19 308 ILE B C 1
ATOM 5229 O O . ILE B 1 308 ? -24.422 25.375 23.703 1 93.19 308 ILE B O 1
ATOM 5233 N N . LEU B 1 309 ? -26.109 24.062 23.922 1 94.12 309 LEU B N 1
ATOM 5234 C CA . LEU B 1 309 ? -25.594 23.484 25.156 1 94.12 309 LEU B CA 1
ATOM 5235 C C . LEU B 1 309 ? -24.281 22.766 24.906 1 94.12 309 LEU B C 1
ATOM 5237 O O . LEU B 1 309 ? -23.375 22.828 25.75 1 94.12 309 LEU B O 1
ATOM 5241 N N . LEU B 1 310 ? -24.266 22.094 23.859 1 95 310 LEU B N 1
ATOM 5242 C CA . LEU B 1 310 ? -23.047 21.375 23.5 1 95 310 LEU B CA 1
ATOM 5243 C C . LEU B 1 310 ? -21.891 22.359 23.312 1 95 310 LEU B C 1
ATOM 5245 O O . LEU B 1 310 ? -20.766 22.094 23.766 1 95 310 LEU B O 1
ATOM 5249 N N . ILE B 1 311 ? -22.172 23.422 22.656 1 95.88 311 ILE B N 1
ATOM 5250 C CA . ILE B 1 311 ? -21.156 24.438 22.391 1 95.88 311 ILE B CA 1
ATOM 5251 C C . ILE B 1 311 ? -20.672 25.062 23.703 1 95.88 311 ILE B C 1
ATOM 5253 O O . ILE B 1 311 ? -19.469 25.203 23.922 1 95.88 311 ILE B O 1
ATOM 5257 N N . GLU B 1 312 ? -21.547 25.359 24.547 1 95.06 312 GLU B N 1
ATOM 5258 C CA . GLU B 1 312 ? -21.234 26.016 25.812 1 95.06 312 GLU B CA 1
ATOM 5259 C C . GLU B 1 312 ? -20.438 25.109 26.734 1 95.06 312 GLU B C 1
ATOM 5261 O O . GLU B 1 312 ? -19.703 25.578 27.609 1 95.06 312 GLU B O 1
ATOM 5266 N N . GLY B 1 313 ? -20.531 23.859 26.5 1 95.56 313 GLY B N 1
ATOM 5267 C CA . GLY B 1 313 ? -19.875 22.906 27.375 1 95.56 313 GLY B CA 1
ATOM 5268 C C . GLY B 1 313 ? -18.469 22.547 26.891 1 95.56 313 GLY B C 1
ATOM 5269 O O . GLY B 1 313 ? -17.766 21.781 27.562 1 95.56 313 GLY B O 1
ATOM 5270 N N . ILE B 1 314 ? -18.016 23.125 25.891 1 96.31 314 ILE B N 1
ATOM 5271 C CA . ILE B 1 314 ? -16.781 22.688 25.25 1 96.31 314 ILE B CA 1
ATOM 5272 C C . ILE B 1 314 ? -15.594 23.016 26.156 1 96.31 314 ILE B C 1
ATOM 5274 O O . ILE B 1 314 ? -14.727 22.156 26.391 1 96.31 314 ILE B O 1
ATOM 5278 N N . ASN B 1 315 ? -15.531 24.188 26.703 1 95.88 315 ASN B N 1
ATOM 5279 C CA . ASN B 1 315 ? -14.398 24.578 27.531 1 95.88 315 ASN B CA 1
ATOM 5280 C C . ASN B 1 315 ? -14.273 23.688 28.766 1 95.88 315 ASN B C 1
ATOM 5282 O O . ASN B 1 315 ? -13.172 23.266 29.125 1 95.88 315 ASN B O 1
ATOM 5286 N N . ALA B 1 316 ? -15.406 23.438 29.297 1 94.31 316 ALA B N 1
ATOM 5287 C CA . ALA B 1 316 ? -15.414 22.594 30.469 1 94.31 316 ALA B CA 1
ATOM 5288 C C . ALA B 1 316 ? -14.984 21.172 30.125 1 94.31 316 ALA B C 1
ATOM 5290 O O . ALA B 1 316 ? -14.328 20.484 30.922 1 94.31 316 ALA B O 1
ATOM 5291 N N . ALA B 1 317 ? -15.344 20.75 29.016 1 94.75 317 ALA B N 1
ATOM 5292 C CA . ALA B 1 317 ? -15.047 19.375 28.578 1 94.75 317 ALA B CA 1
ATOM 5293 C C . ALA B 1 317 ? -13.57 19.234 28.219 1 94.75 317 ALA B C 1
ATOM 5295 O O . ALA B 1 317 ? -13 18.141 28.359 1 94.75 317 ALA B O 1
ATOM 5296 N N . LEU B 1 318 ? -12.945 20.281 27.828 1 94.56 318 LEU B N 1
ATOM 5297 C CA . LEU B 1 318 ? -11.609 20.156 27.266 1 94.56 318 LEU B CA 1
ATOM 5298 C C . LEU B 1 318 ? -10.547 20.594 28.281 1 94.56 318 LEU B C 1
ATOM 5300 O O . LEU B 1 318 ? -9.367 20.266 28.125 1 94.56 318 LEU B O 1
ATOM 5304 N N . SER B 1 319 ? -10.969 21.25 29.234 1 92.5 319 SER B N 1
ATOM 5305 C CA . SER B 1 319 ? -10.008 21.75 30.219 1 92.5 319 SER B CA 1
ATOM 5306 C C . SER B 1 319 ? -10.172 21.031 31.562 1 92.5 319 SER B C 1
ATOM 5308 O O . SER B 1 319 ? -11.289 20.844 32.031 1 92.5 319 SER B O 1
ATOM 5310 N N . ASP B 1 320 ? -9.016 20.531 32.031 1 91.25 320 ASP B N 1
ATOM 5311 C CA . ASP B 1 320 ? -8.945 19.875 33.344 1 91.25 320 ASP B CA 1
ATOM 5312 C C . ASP B 1 320 ? -7.668 20.25 34.094 1 91.25 320 ASP B C 1
ATOM 5314 O O . ASP B 1 320 ? -6.562 19.984 33.594 1 91.25 320 ASP B O 1
ATOM 5318 N N . CYS B 1 321 ? -7.805 20.734 35.281 1 88.19 321 CYS B N 1
ATOM 5319 C CA . CYS B 1 321 ? -6.672 21.203 36.094 1 88.19 321 CYS B CA 1
ATOM 5320 C C . CYS B 1 321 ? -5.824 20.031 36.562 1 88.19 321 CYS B C 1
ATOM 5322 O O . CYS B 1 321 ? -4.656 20.203 36.906 1 88.19 321 CYS B O 1
ATOM 5324 N N . SER B 1 322 ? -6.273 18.906 36.531 1 90.5 322 SER B N 1
ATOM 5325 C CA . SER B 1 322 ? -5.547 17.734 37.031 1 90.5 322 SER B CA 1
ATOM 5326 C C . SER B 1 322 ? -4.637 17.172 35.938 1 90.5 322 SER B C 1
ATOM 5328 O O . SER B 1 322 ? -3.801 16.312 36.219 1 90.5 322 SER B O 1
ATOM 5330 N N . ASP B 1 323 ? -4.727 17.797 34.812 1 92.5 323 ASP B N 1
ATOM 5331 C CA . ASP B 1 323 ? -3.881 17.328 33.719 1 92.5 323 ASP B CA 1
ATOM 5332 C C . ASP B 1 323 ? -2.406 17.609 34.031 1 92.5 323 ASP B C 1
ATOM 5334 O O . ASP B 1 323 ? -2.074 18.562 34.719 1 92.5 323 ASP B O 1
ATOM 5338 N N . ALA B 1 324 ? -1.497 16.766 33.469 1 91.81 324 ALA B N 1
ATOM 5339 C CA . ALA B 1 324 ? -0.063 17 33.625 1 91.81 324 ALA B CA 1
ATOM 5340 C C . ALA B 1 324 ? 0.331 18.375 33.094 1 91.81 324 ALA B C 1
ATOM 5342 O O . ALA B 1 324 ? 1.145 19.062 33.719 1 91.81 324 ALA B O 1
ATOM 5343 N N . ILE B 1 325 ? -0.194 18.734 32 1 93.5 325 ILE B N 1
ATOM 5344 C CA . ILE B 1 325 ? -0.059 20.062 31.422 1 93.5 325 ILE B CA 1
ATOM 5345 C C . ILE B 1 325 ? -1.442 20.656 31.156 1 93.5 325 ILE B C 1
ATOM 5347 O O . ILE B 1 325 ? -2.023 20.438 30.094 1 93.5 325 ILE B O 1
ATOM 5351 N N . PRO B 1 326 ? -1.833 21.422 32.062 1 93.12 326 PRO B N 1
ATOM 5352 C CA . PRO B 1 326 ? -3.166 22 31.891 1 93.12 326 PRO B CA 1
ATOM 5353 C C . PRO B 1 326 ? -3.223 23.016 30.75 1 93.12 326 PRO B C 1
ATOM 5355 O O . PRO B 1 326 ? -2.348 23.875 30.656 1 93.12 326 PRO B O 1
ATOM 5358 N N . THR B 1 327 ? -4.188 22.828 29.859 1 94.44 327 THR B N 1
ATOM 5359 C CA . THR B 1 327 ? -4.391 23.766 28.75 1 94.44 327 THR B CA 1
ATOM 5360 C C . THR B 1 327 ? -5.863 24.141 28.625 1 94.44 327 THR B C 1
ATOM 5362 O O . THR B 1 327 ? -6.738 23.438 29.125 1 94.44 327 THR B O 1
ATOM 5365 N N . THR B 1 328 ? -6.094 25.344 28.125 1 95.62 328 THR B N 1
ATOM 5366 C CA . THR B 1 328 ? -7.438 25.797 27.781 1 95.62 328 THR B CA 1
ATOM 5367 C C . THR B 1 328 ? -7.602 25.953 26.281 1 95.62 328 THR B C 1
ATOM 5369 O O . THR B 1 328 ? -6.645 25.766 25.516 1 95.62 328 THR B O 1
ATOM 5372 N N . VAL B 1 329 ? -8.844 26.203 25.922 1 96.81 329 VAL B N 1
ATOM 5373 C CA . VAL B 1 329 ? -9.086 26.344 24.5 1 96.81 329 VAL B CA 1
ATOM 5374 C C . VAL B 1 329 ? -9.891 27.609 24.234 1 96.81 329 VAL B C 1
ATOM 5376 O O . VAL B 1 329 ? -10.594 28.109 25.109 1 96.81 329 VAL B O 1
ATOM 5379 N N . SER B 1 330 ? -9.688 28.188 23.078 1 97.69 330 SER B N 1
ATOM 5380 C CA . SER B 1 330 ? -10.523 29.25 22.516 1 97.69 330 SER B CA 1
ATOM 5381 C C . SER B 1 330 ? -11.469 28.703 21.453 1 97.69 330 SER B C 1
ATOM 5383 O O . SER B 1 330 ? -11.039 27.969 20.547 1 97.69 330 SER B O 1
ATOM 5385 N N . VAL B 1 331 ? -12.734 29.078 21.609 1 97.56 331 VAL B N 1
ATOM 5386 C CA . VAL B 1 331 ? -13.742 28.438 20.766 1 97.56 331 VAL B CA 1
ATOM 5387 C C . VAL B 1 331 ? -14.531 29.5 20.016 1 97.56 331 VAL B C 1
ATOM 5389 O O . VAL B 1 331 ? -14.945 30.516 20.594 1 97.56 331 VAL B O 1
ATOM 5392 N N . GLY B 1 332 ? -14.602 29.375 18.703 1 97.56 332 GLY B N 1
ATOM 5393 C CA . GLY B 1 332 ? -15.523 30.109 17.859 1 97.56 332 GLY B CA 1
ATOM 5394 C C . GLY B 1 332 ? -16.609 29.25 17.25 1 97.56 332 GLY B C 1
ATOM 5395 O O . GLY B 1 332 ? -16.328 28.172 16.719 1 97.56 332 GLY B O 1
ATOM 5396 N N . ALA B 1 333 ? -17.859 29.672 17.391 1 96.88 333 ALA B N 1
ATOM 5397 C CA . ALA B 1 333 ? -18.969 28.875 16.891 1 96.88 333 ALA B CA 1
ATOM 5398 C C . ALA B 1 333 ? -19.953 29.719 16.094 1 96.88 333 ALA B C 1
ATOM 5400 O O . ALA B 1 333 ? -20.141 30.906 16.375 1 96.88 333 ALA B O 1
ATOM 5401 N N . VAL B 1 334 ? -20.469 29.078 15.094 1 94.88 334 VAL B N 1
ATOM 5402 C CA . VAL B 1 334 ? -21.516 29.703 14.281 1 94.88 334 VAL B CA 1
ATOM 5403 C C . VAL B 1 334 ? -22.688 28.734 14.109 1 94.88 334 VAL B C 1
ATOM 5405 O O . VAL B 1 334 ? -22.484 27.547 13.789 1 94.88 334 VAL B O 1
ATOM 5408 N N . MET B 1 335 ? -23.828 29.203 14.336 1 91.25 335 MET B N 1
ATOM 5409 C CA . MET B 1 335 ? -25.031 28.422 14.156 1 91.25 335 MET B CA 1
ATOM 5410 C C . MET B 1 335 ? -25.766 28.828 12.883 1 91.25 335 MET B C 1
ATOM 5412 O O . MET B 1 335 ? -25.922 30.016 12.609 1 91.25 335 MET B O 1
ATOM 5416 N N . MET B 1 336 ? -26 27.797 12.164 1 86.75 336 MET B N 1
ATOM 5417 C CA . MET B 1 336 ? -26.812 27.969 10.969 1 86.75 336 MET B CA 1
ATOM 5418 C C . MET B 1 336 ? -28.156 27.266 11.117 1 86.75 336 MET B C 1
ATOM 5420 O O . MET B 1 336 ? -28.219 26.047 11.242 1 86.75 336 MET B O 1
ATOM 5424 N N . THR B 1 337 ? -29.172 28.047 11.109 1 79.19 337 THR B N 1
ATOM 5425 C CA . THR B 1 337 ? -30.516 27.469 11.258 1 79.19 337 THR B CA 1
ATOM 5426 C C . THR B 1 337 ? -31.156 27.266 9.891 1 79.19 337 THR B C 1
ATOM 5428 O O . THR B 1 337 ? -30.672 27.781 8.883 1 79.19 337 THR B O 1
ATOM 5431 N N . ALA B 1 338 ? -32.094 26.422 9.875 1 72.25 338 ALA B N 1
ATOM 5432 C CA . ALA B 1 338 ? -32.812 26.062 8.648 1 72.25 338 ALA B CA 1
ATOM 5433 C C . ALA B 1 338 ? -33.344 27.312 7.93 1 72.25 338 ALA B C 1
ATOM 5435 O O . ALA B 1 338 ? -33.469 27.312 6.703 1 72.25 338 ALA B O 1
ATOM 5436 N N . GLU B 1 339 ? -33.562 28.234 8.68 1 70.19 339 GLU B N 1
ATOM 5437 C CA . GLU B 1 339 ? -34.125 29.438 8.102 1 70.19 339 GLU B CA 1
ATOM 5438 C C . GLU B 1 339 ? -33.062 30.312 7.465 1 70.19 339 GLU B C 1
ATOM 5440 O O . GLU B 1 339 ? -33.375 31.266 6.754 1 70.19 339 GLU B O 1
ATOM 5445 N N . SER B 1 340 ? -31.844 29.844 7.648 1 73.38 340 SER B N 1
ATOM 5446 C CA . SER B 1 340 ? -30.766 30.688 7.18 1 73.38 340 SER B CA 1
ATOM 5447 C C . SER B 1 340 ? -30.625 30.625 5.664 1 73.38 340 SER B C 1
ATOM 5449 O O . SER B 1 340 ? -30.688 29.531 5.074 1 73.38 340 SER B O 1
ATOM 5451 N N . LYS B 1 341 ? -30.578 31.703 4.988 1 66.69 341 LYS B N 1
ATOM 5452 C CA . LYS B 1 341 ? -30.375 31.781 3.547 1 66.69 341 LYS B CA 1
ATOM 5453 C C . LYS B 1 341 ? -29.062 31.156 3.131 1 66.69 341 LYS B C 1
ATOM 5455 O O . LYS B 1 341 ? -28.906 30.688 1.999 1 66.69 341 LYS B O 1
ATOM 5460 N N . ALA B 1 342 ? -28.203 31.094 4.062 1 64.06 342 ALA B N 1
ATOM 5461 C CA . ALA B 1 342 ? -26.875 30.562 3.766 1 64.06 342 ALA B CA 1
ATOM 5462 C C . ALA B 1 342 ? -26.922 29.062 3.525 1 64.06 342 ALA B C 1
ATOM 5464 O O . ALA B 1 342 ? -26.078 28.516 2.809 1 64.06 342 ALA B O 1
ATOM 5465 N N . TRP B 1 343 ? -27.844 28.531 4.102 1 65.56 343 TRP B N 1
ATOM 5466 C CA . TRP B 1 343 ? -27.953 27.078 4.008 1 65.56 343 TRP B CA 1
ATOM 5467 C C . TRP B 1 343 ? -28.156 26.641 2.561 1 65.56 343 TRP B C 1
ATOM 5469 O O . TRP B 1 343 ? -27.719 25.578 2.156 1 65.56 343 TRP B O 1
ATOM 5479 N N . SER B 1 344 ? -28.75 27.5 1.871 1 64.81 344 SER B N 1
ATOM 5480 C CA . SER B 1 344 ? -29.062 27.172 0.487 1 64.81 344 SER B CA 1
ATOM 5481 C C . SER B 1 344 ? -27.828 27.234 -0.394 1 64.81 344 SER B C 1
ATOM 5483 O O . SER B 1 344 ? -27.828 26.703 -1.508 1 64.81 344 SER B O 1
ATOM 5485 N N . GLY B 1 345 ? -26.812 27.703 0.049 1 65.44 345 GLY B N 1
ATOM 5486 C CA . GLY B 1 345 ? -25.656 27.969 -0.79 1 65.44 345 GLY B CA 1
ATOM 5487 C C . GLY B 1 345 ? -24.719 26.781 -0.914 1 65.44 345 GLY B C 1
ATOM 5488 O O . GLY B 1 345 ? -23.719 26.844 -1.62 1 65.44 345 GLY B O 1
ATOM 5489 N N . GLY B 1 346 ? -25.094 25.719 -0.34 1 63.69 346 GLY B N 1
ATOM 5490 C CA . GLY B 1 346 ? -24.297 24.516 -0.468 1 63.69 346 GLY B CA 1
ATOM 5491 C C . GLY B 1 346 ? -22.875 24.672 0.061 1 63.69 346 GLY B C 1
ATOM 5492 O O . GLY B 1 346 ? -22.688 25.125 1.189 1 63.69 346 GLY B O 1
ATOM 5493 N N . ALA B 1 347 ? -21.906 24.438 -0.797 1 65.69 347 ALA B N 1
ATOM 5494 C CA . ALA B 1 347 ? -20.484 24.469 -0.462 1 65.69 347 ALA B CA 1
ATOM 5495 C C . ALA B 1 347 ? -20.062 25.875 -0.056 1 65.69 347 ALA B C 1
ATOM 5497 O O . ALA B 1 347 ? -19.234 26.047 0.84 1 65.69 347 ALA B O 1
ATOM 5498 N N . SER B 1 348 ? -20.625 26.828 -0.686 1 72.88 348 SER B N 1
ATOM 5499 C CA . SER B 1 348 ? -20.281 28.219 -0.372 1 72.88 348 SER B CA 1
ATOM 5500 C C . SER B 1 348 ? -20.734 28.594 1.034 1 72.88 348 SER B C 1
ATOM 5502 O O . SER B 1 348 ? -20.078 29.375 1.717 1 72.88 348 SER B O 1
ATOM 5504 N N . ALA B 1 349 ? -21.812 28.016 1.401 1 75.38 349 ALA B N 1
ATOM 5505 C CA . ALA B 1 349 ? -22.328 28.266 2.748 1 75.38 349 ALA B CA 1
ATOM 5506 C C . ALA B 1 349 ? -21.406 27.656 3.803 1 75.38 349 ALA B C 1
ATOM 5508 O O . ALA B 1 349 ? -21.188 28.25 4.859 1 75.38 349 ALA B O 1
ATOM 5509 N N . ILE B 1 350 ? -20.891 26.609 3.482 1 76.44 350 ILE B N 1
ATOM 5510 C CA . ILE B 1 350 ? -19.984 25.922 4.395 1 76.44 350 ILE B CA 1
ATOM 5511 C C . ILE B 1 350 ? -18.719 26.75 4.594 1 76.44 350 ILE B C 1
ATOM 5513 O O . ILE B 1 350 ? -18.25 26.922 5.723 1 76.44 350 ILE B O 1
ATOM 5517 N N . LEU B 1 351 ? -18.234 27.219 3.512 1 77.56 351 LEU B N 1
ATOM 5518 C CA . LEU B 1 351 ? -17.031 28.047 3.568 1 77.56 351 LEU B CA 1
ATOM 5519 C C . LEU B 1 351 ? -17.281 29.312 4.363 1 77.56 351 LEU B C 1
ATOM 5521 O O . LEU B 1 351 ? -16.438 29.734 5.16 1 77.56 351 LEU B O 1
ATOM 5525 N N . ALA B 1 352 ? -18.375 29.859 4.113 1 81.12 352 ALA B N 1
ATOM 5526 C CA . ALA B 1 352 ? -18.734 31.094 4.82 1 81.12 352 ALA B CA 1
ATOM 5527 C C . ALA B 1 352 ? -18.875 30.844 6.316 1 81.12 352 ALA B C 1
ATOM 5529 O O . ALA B 1 352 ? -18.391 31.625 7.137 1 81.12 352 ALA B O 1
ATOM 5530 N N . ALA B 1 353 ? -19.547 29.812 6.66 1 86.62 353 ALA B N 1
ATOM 5531 C CA . ALA B 1 353 ? -19.766 29.469 8.062 1 86.62 353 ALA B CA 1
ATOM 5532 C C . ALA B 1 353 ? -18.438 29.188 8.766 1 86.62 353 ALA B C 1
ATOM 5534 O O . ALA B 1 353 ? -18.234 29.625 9.906 1 86.62 353 ALA B O 1
ATOM 5535 N N . THR B 1 354 ? -17.641 28.547 8.109 1 87.56 354 THR B N 1
ATOM 5536 C CA . THR B 1 354 ? -16.328 28.234 8.672 1 87.56 354 THR B CA 1
ATOM 5537 C C . THR B 1 354 ? -15.516 29.5 8.898 1 87.56 354 THR B C 1
ATOM 5539 O O . THR B 1 354 ? -14.82 29.609 9.914 1 87.56 354 THR B O 1
ATOM 5542 N N . ASN B 1 355 ? -15.594 30.375 7.98 1 85.62 355 ASN B N 1
ATOM 5543 C CA . ASN B 1 355 ? -14.859 31.641 8.117 1 85.62 355 ASN B CA 1
ATOM 5544 C C . ASN B 1 355 ? -15.359 32.469 9.305 1 85.62 355 ASN B C 1
ATOM 5546 O O . ASN B 1 355 ? -14.562 33.062 10.016 1 85.62 355 ASN B O 1
ATOM 5550 N N . VAL B 1 356 ? -16.578 32.469 9.422 1 89.81 356 VAL B N 1
ATOM 5551 C CA . VAL B 1 356 ? -17.156 33.219 10.539 1 89.81 356 VAL B CA 1
ATOM 5552 C C . VAL B 1 356 ? -16.766 32.531 11.852 1 89.81 356 VAL B C 1
ATOM 5554 O O . VAL B 1 356 ? -16.406 33.219 12.82 1 89.81 356 VAL B O 1
ATOM 5557 N N . ALA B 1 357 ? -16.844 31.328 11.914 1 93.94 357 ALA B N 1
ATOM 5558 C CA . ALA B 1 357 ? -16.438 30.609 13.117 1 93.94 357 ALA B CA 1
ATOM 5559 C C . ALA B 1 357 ? -14.977 30.875 13.461 1 93.94 357 ALA B C 1
ATOM 5561 O O . ALA B 1 357 ? -14.625 31.031 14.633 1 93.94 357 ALA B O 1
ATOM 5562 N N . ASP B 1 358 ? -14.219 30.875 12.484 1 91.06 358 ASP B N 1
ATOM 5563 C CA . ASP B 1 358 ? -12.797 31.156 12.648 1 91.06 358 ASP B CA 1
ATOM 5564 C C . ASP B 1 358 ? -12.594 32.562 13.234 1 91.06 358 ASP B C 1
ATOM 5566 O O . ASP B 1 358 ? -11.758 32.75 14.117 1 91.06 358 ASP B O 1
ATOM 5570 N N . SER B 1 359 ? -13.297 33.469 12.68 1 90.62 359 SER B N 1
ATOM 5571 C CA . SER B 1 359 ? -13.227 34.812 13.18 1 90.62 359 SER B CA 1
ATOM 5572 C C . SER B 1 359 ? -13.633 34.906 14.648 1 90.62 359 SER B C 1
ATOM 5574 O O . SER B 1 359 ? -13.016 35.625 15.43 1 90.62 359 SER B O 1
ATOM 5576 N N . MET B 1 360 ? -14.633 34.188 14.953 1 94.69 360 MET B N 1
ATOM 5577 C CA . MET B 1 360 ? -15.086 34.156 16.344 1 94.69 360 MET B CA 1
ATOM 5578 C C . MET B 1 360 ? -14.031 33.531 17.234 1 94.69 360 MET B C 1
ATOM 5580 O O . MET B 1 360 ? -13.828 34 18.375 1 94.69 360 MET B O 1
ATOM 5584 N N . MET B 1 361 ? -13.438 32.594 16.766 1 95 361 MET B N 1
ATOM 5585 C CA . MET B 1 361 ? -12.367 31.953 17.516 1 95 361 MET B CA 1
ATOM 5586 C C . MET B 1 361 ? -11.219 32.938 17.75 1 95 361 MET B C 1
ATOM 5588 O O . MET B 1 361 ? -10.664 33 18.844 1 95 361 MET B O 1
ATOM 5592 N N . TYR B 1 362 ? -10.898 33.625 16.688 1 90.44 362 TYR B N 1
ATOM 5593 C CA . TYR B 1 362 ? -9.844 34.625 16.812 1 90.44 362 TYR B CA 1
ATOM 5594 C C . TYR B 1 362 ? -10.203 35.656 17.875 1 90.44 362 TYR B C 1
ATOM 5596 O O . TYR B 1 362 ? -9.328 36.125 18.609 1 90.44 362 TYR B O 1
ATOM 5604 N N . GLN B 1 363 ? -11.398 36.031 17.906 1 94.12 363 GLN B N 1
ATOM 5605 C CA . GLN B 1 363 ? -11.859 36.969 18.922 1 94.12 363 GLN B CA 1
ATOM 5606 C C . GLN B 1 363 ? -11.75 36.375 20.328 1 94.12 363 GLN B C 1
ATOM 5608 O O . GLN B 1 363 ? -11.406 37.062 21.281 1 94.12 363 GLN B O 1
ATOM 5613 N N . ALA B 1 364 ? -12.023 35.188 20.391 1 95.38 364 ALA B N 1
ATOM 5614 C CA . ALA B 1 364 ? -11.898 34.5 21.672 1 95.38 364 ALA B CA 1
ATOM 5615 C C . ALA B 1 364 ? -10.445 34.469 22.141 1 95.38 364 ALA B C 1
ATOM 5617 O O . ALA B 1 364 ? -10.164 34.688 23.312 1 95.38 364 ALA B O 1
ATOM 5618 N N . LYS B 1 365 ? -9.547 34.25 21.25 1 91.94 365 LYS B N 1
ATOM 5619 C CA . LYS B 1 365 ? -8.125 34.25 21.562 1 91.94 365 LYS B CA 1
ATOM 5620 C C . LYS B 1 365 ? -7.68 35.656 22.016 1 91.94 365 LYS B C 1
ATOM 5622 O O . LYS B 1 365 ? -6.902 35.781 22.969 1 91.94 365 LYS B O 1
ATOM 5627 N N . ALA B 1 366 ? -8.18 36.625 21.297 1 90 366 ALA B N 1
ATOM 5628 C CA . ALA B 1 366 ? -7.809 38 21.562 1 90 366 ALA B CA 1
ATOM 5629 C C . ALA B 1 366 ? -8.344 38.438 22.922 1 90 366 ALA B C 1
ATOM 5631 O O . ALA B 1 366 ? -7.758 39.312 23.562 1 90 366 ALA B O 1
ATOM 5632 N N . ALA B 1 367 ? -9.383 37.812 23.328 1 93.25 367 ALA B N 1
ATOM 5633 C CA . ALA B 1 367 ? -10.016 38.188 24.594 1 93.25 367 ALA B CA 1
ATOM 5634 C C . ALA B 1 367 ? -9.32 37.5 25.766 1 93.25 367 ALA B C 1
ATOM 5636 O O . ALA B 1 367 ? -9.75 37.625 26.922 1 93.25 367 ALA B O 1
ATOM 5637 N N . GLY B 1 368 ? -8.242 36.781 25.562 1 91.69 368 GLY B N 1
ATOM 5638 C CA . GLY B 1 368 ? -7.469 36.219 26.641 1 91.69 368 GLY B CA 1
ATOM 5639 C C . GLY B 1 368 ? -7.492 34.688 26.656 1 91.69 368 GLY B C 1
ATOM 5640 O O . GLY B 1 368 ? -6.805 34.062 27.453 1 91.69 368 GLY B O 1
ATOM 5641 N N . GLY B 1 369 ? -8.344 34.25 25.891 1 93.25 369 GLY B N 1
ATOM 5642 C CA . GLY B 1 369 ? -8.406 32.781 25.797 1 93.25 369 GLY B CA 1
ATOM 5643 C C . GLY B 1 369 ? -9.367 32.156 26.797 1 93.25 369 GLY B C 1
ATOM 5644 O O . GLY B 1 369 ? -10.016 32.875 27.578 1 93.25 369 GLY B O 1
ATOM 5645 N N . ASN B 1 370 ? -9.586 30.875 26.656 1 95.44 370 ASN B N 1
ATOM 5646 C CA . ASN B 1 370 ? -10.492 30.109 27.5 1 95.44 370 ASN B CA 1
ATOM 5647 C C . ASN B 1 370 ? -11.906 30.672 27.469 1 95.44 370 ASN B C 1
ATOM 5649 O O . ASN B 1 370 ? -12.516 30.906 28.516 1 95.44 370 ASN B O 1
ATOM 5653 N N . THR B 1 371 ? -12.352 30.984 26.344 1 96.12 371 THR B N 1
ATOM 5654 C CA . THR B 1 371 ? -13.695 31.531 26.203 1 96.12 371 THR B CA 1
ATOM 5655 C C . THR B 1 371 ? -14.32 31.078 24.875 1 96.12 371 THR B C 1
ATOM 5657 O O . THR B 1 371 ? -13.633 30.516 24.031 1 96.12 371 THR B O 1
ATOM 5660 N N . ILE B 1 372 ? -15.617 31.297 24.812 1 97.06 372 ILE B N 1
ATOM 5661 C CA . ILE B 1 372 ? -16.391 30.938 23.625 1 97.06 372 ILE B CA 1
ATOM 5662 C C . ILE B 1 372 ? -17.031 32.188 23.031 1 97.06 372 ILE B C 1
ATOM 5664 O O . ILE B 1 372 ? -17.547 33.031 23.766 1 97.06 372 ILE B O 1
ATOM 5668 N N . ARG B 1 373 ? -16.859 32.344 21.781 1 96.94 373 ARG B N 1
ATOM 5669 C CA . ARG B 1 373 ? -17.594 33.344 21.031 1 96.94 373 ARG B CA 1
ATOM 5670 C C . ARG B 1 373 ? -18.453 32.719 19.953 1 96.94 373 ARG B C 1
ATOM 5672 O O . ARG B 1 373 ? -18.016 31.828 19.234 1 96.94 373 ARG B O 1
ATOM 5679 N N . SER B 1 374 ? -19.688 33.156 19.906 1 95.25 374 SER B N 1
ATOM 5680 C CA . SER B 1 374 ? -20.609 32.531 18.953 1 95.25 374 SER B CA 1
ATOM 5681 C C . SER B 1 374 ? -21.344 33.594 18.125 1 95.25 374 SER B C 1
ATOM 5683 O O . SER B 1 374 ? -21.438 34.75 18.531 1 95.25 374 SER B O 1
ATOM 5685 N N . ALA B 1 375 ? -21.688 33.188 16.953 1 93.38 375 ALA B N 1
ATOM 5686 C CA . ALA B 1 375 ? -22.5 34 16.047 1 93.38 375 ALA B CA 1
ATOM 5687 C C . ALA B 1 375 ? -23.562 33.156 15.352 1 93.38 375 ALA B C 1
ATOM 5689 O O . ALA B 1 375 ? -23.516 31.906 15.414 1 93.38 375 ALA B O 1
ATOM 5690 N N . GLN B 1 376 ? -24.562 33.812 14.844 1 88.81 376 GLN B N 1
ATOM 5691 C CA . GLN B 1 376 ? -25.609 33.156 14.062 1 88.81 376 GLN B CA 1
ATOM 5692 C C . GLN B 1 376 ? -25.656 33.688 12.641 1 88.81 376 GLN B C 1
ATOM 5694 O O . GLN B 1 376 ? -25.516 34.906 12.438 1 88.81 376 GLN B O 1
ATOM 5699 N N . ILE B 1 377 ? -25.719 32.75 11.75 1 82.81 377 ILE B N 1
ATOM 5700 C CA . ILE B 1 377 ? -25.859 33.188 10.367 1 82.81 377 ILE B CA 1
ATOM 5701 C C . ILE B 1 377 ? -27.078 32.531 9.727 1 82.81 377 ILE B C 1
ATOM 5703 O O . ILE B 1 377 ? -27.453 31.422 10.086 1 82.81 377 ILE B O 1
#

Foldseek 3Di:
DPPPDPPPPPPPPCDPVNLVVCQQPDADPQCCCVPDPCVVVCLVVVLVLVLVLLVVLLVVLVVCCVDPQNQPDPVLSVLSVVSNVVSVVVSVCSVPPGDDGLVVLLVVLVSQLVSLLSSLVRGPQLVVSLVSLLSLLSSLVSCLPRGGSNVSVVSLVSSVVSNVVSLVVCVVVVRDDPVVSVVSVVVSCCSNHVVSNVSSSVVVVVVVCVVVPQADPLARAGEPVVCLVFVLVVLVVQLDQFKKKKKKKKFWAPLVVVCVVPNVVVSSVLQNLQSVLLCVLQVVFFGKHDHDSGMIMTMGMDGPVVVVVSQQCSQVSSADPPDPDTITMQMFMEMEHSPHPLSVVRSSSVVVRNVRSVVQSVVCNVVPGRDYGYYYD/DPPPPPPPPPPPPCDPVNLVVCQQPDADPLCCCVPDPCVVVCLVVVLVLVLVLLVVLLVVLVVCCVDPQNQPDPVLSVLSVVSNVVSVVVSVCSVPPGDDGLVVLLVVLVSQLVSLLSSLVRGPQLVVSLVSLLSLLSSLVSCLPRGGSNVSVVSLVSSVVSNVVSLVVCVVVVRDDPVVSVVSVVVSCCRNHVVSNVSSSVVVVVVVCVVVPQADPLARAGEPVVCLVFVLVVLVVQLDQFKKKKKKKKFWAPLVVVCVVPNVVVSSVLQNLQSVLLCVLQVVFFGKHDHDSGMIMTMGMDGPVVVVVSQQCSQVSSADPPDPDTITMQMFMEMEHSPHPLSVVRSVSVVVRNVRSVVQSVVCNVVPGRDYGYYYD